Protein AF-0000000082643154 (afdb_homodimer)

InterPro domains:
  IPR011152 Phosphoesterase MJ0912 [PIRSF000883] (3-236)
  IPR024654 Calcineurin-like phosphoesterase domain, lpxH-type [PF12850] (3-192)
  IPR029052 Metallo-dependent phosphatase-like [G3DSA:3.60.21.10] (1-246)
  IPR029052 Metallo-dependent phosphatase-like [SSF56300] (1-232)
  IPR050126 Diadenosine polyphosphate hydrolase [PTHR42850] (3-199)

Sequence (492 aa):
MDKIAVISDIHGNIPALQSVLKDIRAREIHRIICLGDLVGKGPHSSIAVDMVNQYCETVIMGNWDDFITKPSESHTIKWHQDQLTYQQKNYLKLLPFSVEFIMSGRLIRLFHASPRSVYERIQPWDPIDRRLSLFENTINTQNIFGKREPDVICYGDIHNAYIQNFKGKTLCNVGSVGNPLEITQASYAILEGEYGLEETGSFSIQLIRVPYDIELAVKLAKESGMPDLEPYIQELTTARYRGIKEMDKIAVISDIHGNIPALQSVLKDIRAREIHRIICLGDLVGKGPHSSIAVDMVNQYCETVIMGNWDDFITKPSESHTIKWHQDQLTYQQKNYLKLLPFSVEFIMSGRLIRLFHASPRSVYERIQPWDPIDRRLSLFENTINTQNIFGKREPDVICYGDIHNAYIQNFKGKTLCNVGSVGNPLEITQASYAILEGEYGLEETGSFSIQLIRVPYDIELAVKLAKESGMPDLEPYIQELTTARYRGIKE

pLDDT: mean 97.34, std 5.66, range [40.66, 99.0]

Solvent-accessible surface area (backbone atoms only — not comparable to full-atom values): 24172 Å² total; per-residue (Å²): 121,44,57,34,37,38,39,20,33,31,20,11,29,56,48,32,47,52,40,47,52,51,51,40,49,75,68,69,47,76,45,26,37,34,28,18,18,38,33,42,85,36,65,36,27,43,58,34,47,54,50,45,64,70,59,32,79,42,60,27,30,13,43,48,33,54,57,55,67,44,94,68,88,46,67,60,58,44,55,53,38,70,54,43,51,72,68,54,43,52,51,42,70,65,38,42,58,44,52,72,53,40,35,16,40,33,37,36,37,37,29,11,37,37,40,86,33,50,78,46,82,74,58,95,82,49,59,66,69,65,57,56,52,53,42,49,83,42,94,62,38,78,50,90,63,58,86,59,58,46,37,30,41,41,30,26,80,72,18,50,40,33,36,43,50,51,89,60,30,36,46,32,28,34,9,5,25,36,50,16,42,26,42,64,36,20,22,26,26,34,42,36,19,39,73,71,32,70,57,79,40,50,34,31,47,28,46,37,36,32,61,51,55,59,67,57,45,48,50,51,34,63,72,63,67,48,64,68,51,67,50,43,47,43,17,49,76,64,6,42,57,67,82,61,72,130,120,44,57,36,37,36,38,19,33,31,19,11,30,57,48,30,46,51,40,49,52,51,51,40,50,74,68,69,46,75,46,26,36,33,27,18,19,38,32,42,85,36,66,36,27,44,60,34,48,54,51,46,65,70,60,32,80,41,59,27,31,13,45,47,33,53,56,54,66,45,94,69,89,45,67,61,58,43,56,54,39,70,56,43,52,73,66,55,41,53,53,42,68,65,37,42,58,44,53,71,53,41,35,17,41,33,38,35,36,38,30,12,37,37,40,86,33,50,76,45,82,75,55,94,84,49,58,66,67,64,56,56,52,52,41,47,83,44,94,62,37,77,48,91,63,58,85,59,57,46,37,32,40,40,30,27,80,73,17,49,42,32,36,42,52,49,90,60,29,39,46,32,29,35,9,5,25,36,51,17,42,25,40,64,34,21,23,26,25,34,42,35,18,38,72,71,32,70,58,79,41,50,34,33,45,28,46,36,37,32,62,51,56,57,68,57,46,49,50,51,35,62,73,63,68,48,66,67,50,65,49,43,47,44,18,48,75,63,6,40,58,67,83,62,71,132

Structure (mmCIF, N/CA/C/O backbone):
data_AF-0000000082643154-model_v1
#
loop_
_entity.id
_entity.type
_entity.pdbx_description
1 polymer 'Protein phosphatase'
#
loop_
_atom_site.group_PDB
_atom_site.id
_atom_site.type_symbol
_atom_site.label_atom_id
_atom_site.label_alt_id
_atom_site.label_comp_id
_atom_site.label_asym_id
_atom_site.label_entity_id
_atom_site.label_seq_id
_atom_site.pdbx_PDB_ins_code
_atom_site.Cartn_x
_atom_site.Cartn_y
_atom_site.Cartn_z
_atom_site.occupancy
_atom_site.B_iso_or_equiv
_atom_site.auth_seq_id
_atom_site.auth_comp_id
_atom_site.auth_asym_id
_atom_site.auth_atom_id
_atom_site.pdbx_PDB_model_num
ATOM 1 N N . MET A 1 1 ? 2.799 8.688 -16.891 1 90.88 1 MET A N 1
ATOM 2 C CA . MET A 1 1 ? 3.48 7.688 -16.062 1 90.88 1 MET A CA 1
ATOM 3 C C . MET A 1 1 ? 3.184 6.277 -16.562 1 90.88 1 MET A C 1
ATOM 5 O O . MET A 1 1 ? 2.07 5.992 -17.016 1 90.88 1 MET A O 1
ATOM 9 N N . ASP A 1 2 ? 4.238 5.406 -16.578 1 97.44 2 ASP A N 1
ATOM 10 C CA . ASP A 1 2 ? 4.094 3.998 -16.938 1 97.44 2 ASP A CA 1
ATOM 11 C C . ASP A 1 2 ? 3.461 3.201 -15.797 1 97.44 2 ASP A C 1
ATOM 13 O O . ASP A 1 2 ? 3.627 3.543 -14.625 1 97.44 2 ASP A O 1
ATOM 17 N N . LYS A 1 3 ? 2.717 2.23 -16.234 1 98.62 3 LYS A N 1
ATOM 18 C CA . LYS A 1 3 ? 2.109 1.325 -15.258 1 98.62 3 LYS A CA 1
ATOM 19 C C . LYS A 1 3 ? 2.455 -0.128 -15.57 1 98.62 3 LYS A C 1
ATOM 21 O O . LYS A 1 3 ? 2.441 -0.54 -16.734 1 98.62 3 LYS A O 1
ATOM 26 N N . ILE A 1 4 ? 2.799 -0.855 -14.516 1 98.94 4 ILE A N 1
ATOM 27 C CA . ILE A 1 4 ? 3.078 -2.283 -14.617 1 98.94 4 ILE A CA 1
ATOM 28 C C . ILE A 1 4 ? 2.246 -3.045 -13.586 1 98.94 4 ILE A C 1
ATOM 30 O O . ILE A 1 4 ? 2.328 -2.773 -12.391 1 98.94 4 ILE A O 1
ATOM 34 N N . ALA A 1 5 ? 1.403 -3.961 -14.086 1 98.94 5 ALA A N 1
ATOM 35 C CA . ALA A 1 5 ? 0.705 -4.859 -13.172 1 98.94 5 ALA A CA 1
ATOM 36 C C . ALA A 1 5 ? 1.605 -6.016 -12.742 1 98.94 5 ALA A C 1
ATOM 38 O O . ALA A 1 5 ? 2.318 -6.594 -13.57 1 98.94 5 ALA A O 1
ATOM 39 N N . VAL A 1 6 ? 1.651 -6.289 -11.477 1 99 6 VAL A N 1
ATOM 40 C CA . VAL A 1 6 ? 2.434 -7.391 -10.93 1 99 6 VAL A CA 1
ATOM 41 C C . VAL A 1 6 ? 1.506 -8.398 -10.258 1 99 6 VAL A C 1
ATOM 43 O O . VAL A 1 6 ? 0.83 -8.078 -9.273 1 99 6 VAL A O 1
ATOM 46 N N . ILE A 1 7 ? 1.437 -9.609 -10.781 1 98.94 7 ILE A N 1
ATOM 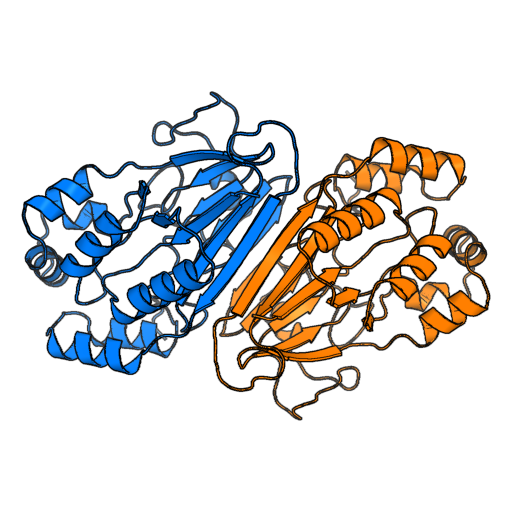47 C CA . ILE A 1 7 ? 0.584 -10.664 -10.242 1 98.94 7 ILE A CA 1
ATOM 48 C C . ILE A 1 7 ? 1.448 -11.805 -9.711 1 98.94 7 ILE A C 1
ATOM 50 O O . ILE A 1 7 ? 2.633 -11.898 -10.039 1 98.94 7 ILE A O 1
ATOM 54 N N . SER A 1 8 ? 0.915 -12.602 -8.844 1 98.94 8 SER A N 1
ATOM 55 C CA . SER A 1 8 ? 1.66 -13.719 -8.273 1 98.94 8 SER A CA 1
ATOM 56 C C . SER A 1 8 ? 0.72 -14.797 -7.738 1 98.94 8 SER A C 1
ATOM 58 O O . SER A 1 8 ? -0.472 -14.547 -7.547 1 98.94 8 SER A O 1
ATOM 60 N N . ASP A 1 9 ? 1.208 -15.992 -7.633 1 98.94 9 ASP A N 1
ATOM 61 C CA . ASP A 1 9 ? 0.569 -17.078 -6.895 1 98.94 9 ASP A CA 1
ATOM 62 C C . ASP A 1 9 ? -0.847 -17.328 -7.406 1 98.94 9 ASP A C 1
ATOM 64 O O . ASP A 1 9 ? -1.812 -17.266 -6.645 1 98.94 9 ASP A O 1
ATOM 68 N N . ILE A 1 10 ? -0.888 -17.672 -8.688 1 98.88 10 ILE A N 1
ATOM 69 C CA . ILE A 1 10 ? -2.146 -17.984 -9.359 1 98.88 10 ILE A CA 1
ATOM 70 C C . ILE A 1 10 ? -2.68 -19.328 -8.859 1 98.88 10 ILE A C 1
ATOM 72 O O . ILE A 1 10 ? -3.879 -19.469 -8.609 1 98.88 10 ILE A O 1
ATOM 76 N N . HIS A 1 11 ? -1.781 -20.359 -8.844 1 98.75 11 HIS A N 1
ATOM 77 C CA . HIS A 1 11 ? -2.072 -21.672 -8.297 1 98.75 11 HIS A CA 1
ATOM 78 C C . HIS A 1 11 ? -3.26 -22.312 -9.008 1 98.75 11 HIS A C 1
ATOM 80 O O . HIS A 1 11 ? -4.117 -22.922 -8.359 1 98.75 11 HIS A O 1
ATOM 86 N N . GLY A 1 12 ? -3.348 -22.094 -10.297 1 98.75 12 GLY A N 1
ATOM 87 C CA . GLY A 1 12 ? -4.324 -22.797 -11.109 1 98.75 12 GLY A CA 1
ATOM 88 C C . GLY A 1 12 ? -5.75 -22.328 -10.859 1 98.75 12 GLY A C 1
ATOM 89 O O . GLY A 1 12 ? -6.703 -23 -11.266 1 98.75 12 GLY A O 1
ATOM 90 N N . ASN A 1 13 ? -5.977 -21.281 -10.133 1 98.88 13 ASN A N 1
ATOM 91 C CA . ASN A 1 13 ? -7.301 -20.719 -9.906 1 98.88 13 ASN A CA 1
ATOM 92 C C . ASN A 1 13 ? -7.723 -19.812 -11.062 1 98.88 13 ASN A C 1
ATOM 94 O O . ASN A 1 13 ? -7.535 -18.594 -11 1 98.88 13 ASN A O 1
ATOM 98 N N . ILE A 1 14 ? -8.43 -20.328 -12.023 1 98.88 14 ILE A N 1
ATOM 99 C CA . ILE A 1 14 ? -8.688 -19.672 -13.297 1 98.88 14 ILE A CA 1
ATOM 100 C C . ILE A 1 14 ? -9.758 -18.594 -13.109 1 98.88 14 ILE A C 1
ATOM 102 O O . ILE A 1 14 ? -9.633 -17.484 -13.625 1 98.88 14 ILE A O 1
ATOM 106 N N . PRO A 1 15 ? -10.859 -18.875 -12.281 1 98.94 15 PRO A N 1
ATOM 107 C CA . PRO A 1 15 ? -11.812 -17.797 -12.039 1 98.94 15 PRO A CA 1
ATOM 108 C C . PRO A 1 15 ? -11.148 -16.547 -11.453 1 98.94 15 PRO A C 1
ATOM 110 O O . PRO A 1 15 ? -11.461 -15.422 -11.859 1 98.94 15 PRO A O 1
ATOM 113 N N . ALA A 1 16 ? -10.242 -16.703 -10.578 1 98.94 16 ALA A N 1
ATOM 114 C CA . ALA A 1 16 ? -9.539 -15.578 -9.984 1 98.94 16 ALA A CA 1
ATOM 115 C C . ALA A 1 16 ? -8.641 -14.883 -11.008 1 98.94 16 ALA A C 1
ATOM 117 O O . ALA A 1 16 ? -8.648 -13.656 -11.117 1 98.94 16 ALA A O 1
ATOM 118 N N . LEU A 1 17 ? -7.867 -15.68 -11.766 1 98.94 17 LEU A N 1
ATOM 119 C CA . LEU A 1 17 ? -6.957 -15.125 -12.766 1 98.94 17 LEU A CA 1
ATOM 120 C C . LEU A 1 17 ? -7.723 -14.328 -13.812 1 98.94 17 LEU A C 1
ATOM 122 O O . LEU A 1 17 ? -7.312 -13.219 -14.18 1 98.94 17 LEU A O 1
ATOM 126 N N . GLN A 1 18 ? -8.812 -14.852 -14.219 1 98.94 18 GLN A N 1
ATOM 127 C CA . GLN A 1 18 ? -9.617 -14.172 -15.227 1 98.94 18 GLN A CA 1
ATOM 128 C C . GLN A 1 18 ? -10.133 -12.836 -14.703 1 98.94 18 GLN A C 1
ATOM 130 O O . GLN A 1 18 ? -10.133 -11.844 -15.43 1 98.94 18 GLN A O 1
ATOM 135 N N . SER A 1 19 ? -10.594 -12.836 -13.477 1 98.94 19 SER A N 1
ATOM 136 C CA . SER A 1 19 ? -11.102 -11.609 -12.883 1 98.94 19 SER A CA 1
ATOM 137 C C . SER A 1 19 ? -10.008 -10.555 -12.766 1 98.94 19 SER A C 1
ATOM 139 O O . SER A 1 19 ? -10.234 -9.375 -13.031 1 98.94 19 SER A O 1
ATOM 141 N N . VAL A 1 20 ? -8.844 -10.984 -12.414 1 98.94 20 VAL A N 1
ATOM 142 C CA . VAL A 1 20 ? -7.715 -10.07 -12.258 1 98.94 20 VAL A CA 1
ATOM 143 C C . VAL A 1 20 ? -7.309 -9.516 -13.625 1 98.94 20 VAL A C 1
ATOM 145 O O . VAL A 1 20 ? -7.098 -8.312 -13.773 1 98.94 20 VAL A O 1
ATOM 148 N N . LEU A 1 21 ? -7.207 -10.383 -14.617 1 98.94 21 LEU A N 1
ATOM 149 C CA . LEU A 1 21 ? -6.84 -9.938 -15.953 1 98.94 21 LEU A CA 1
ATOM 150 C C . LEU A 1 21 ? -7.875 -8.969 -16.516 1 98.94 21 LEU A C 1
ATOM 152 O O . LEU A 1 21 ? -7.52 -7.988 -17.172 1 98.94 21 LEU A O 1
ATOM 156 N N . LYS A 1 22 ? -9.109 -9.266 -16.266 1 98.88 22 LYS A N 1
ATOM 157 C CA . LYS A 1 22 ? -10.172 -8.352 -16.672 1 98.88 22 LYS A CA 1
ATOM 158 C C . LYS A 1 22 ? -10.016 -6.988 -16.016 1 98.88 22 LYS A C 1
ATOM 160 O O . LYS A 1 22 ? -10.18 -5.953 -16.656 1 98.88 22 LYS A O 1
ATOM 165 N N . ASP A 1 23 ? -9.727 -6.977 -14.758 1 98.88 23 ASP A N 1
ATOM 166 C CA . ASP A 1 23 ? -9.539 -5.73 -14.023 1 98.88 23 ASP A CA 1
ATOM 167 C C . ASP A 1 23 ? -8.344 -4.945 -14.57 1 98.88 23 ASP A C 1
ATOM 169 O O . ASP A 1 23 ? -8.422 -3.729 -14.75 1 98.88 23 ASP A O 1
ATOM 173 N N . ILE A 1 24 ? -7.262 -5.637 -14.82 1 98.88 24 ILE A N 1
ATOM 174 C CA . ILE A 1 24 ? -6.062 -5.016 -15.375 1 98.88 24 ILE A CA 1
ATOM 175 C C . ILE A 1 24 ? -6.379 -4.383 -16.719 1 98.88 24 ILE A C 1
ATOM 177 O O . ILE A 1 24 ? -5.98 -3.248 -17 1 98.88 24 ILE A O 1
ATOM 181 N N . ARG A 1 25 ? -7.059 -5.113 -17.547 1 98.56 25 ARG A N 1
ATOM 182 C CA . ARG A 1 25 ? -7.441 -4.609 -18.859 1 98.56 25 ARG A CA 1
ATOM 183 C C . ARG A 1 25 ? -8.32 -3.369 -18.734 1 98.56 25 ARG A C 1
ATOM 185 O O . ARG A 1 25 ? -8.172 -2.416 -19.5 1 98.56 25 ARG A O 1
ATOM 192 N N . ALA A 1 26 ? -9.227 -3.381 -17.797 1 98.19 26 ALA A N 1
ATOM 193 C CA . ALA A 1 26 ? -10.117 -2.246 -17.578 1 98.19 26 ALA A CA 1
ATOM 194 C C . ALA A 1 26 ? -9.336 -0.999 -17.172 1 98.19 26 ALA A C 1
ATOM 196 O O . ALA A 1 26 ? -9.789 0.126 -17.406 1 98.19 26 ALA A O 1
ATOM 197 N N . ARG A 1 27 ? -8.164 -1.225 -16.609 1 97.75 27 ARG A N 1
ATOM 198 C CA . ARG A 1 27 ? -7.293 -0.124 -16.219 1 97.75 27 ARG A CA 1
ATOM 199 C C . ARG A 1 27 ? -6.352 0.262 -17.359 1 97.75 27 ARG A C 1
ATOM 201 O O . ARG A 1 27 ? -5.484 1.121 -17.188 1 97.75 27 ARG A O 1
ATOM 208 N N . GLU A 1 28 ? -6.48 -0.406 -18.453 1 97.69 28 GLU A N 1
ATOM 209 C CA . GLU A 1 28 ? -5.703 -0.156 -19.656 1 97.69 28 GLU A CA 1
ATOM 210 C C . GLU A 1 28 ? -4.211 -0.374 -19.422 1 97.69 28 GLU A C 1
ATOM 212 O O . GLU A 1 28 ? -3.379 0.389 -19.906 1 97.69 28 GLU A O 1
ATOM 217 N N . ILE A 1 29 ? -3.922 -1.318 -18.609 1 98.56 29 ILE A N 1
ATOM 218 C CA . ILE A 1 29 ? -2.533 -1.693 -18.375 1 98.56 29 ILE A CA 1
ATOM 219 C C . ILE A 1 29 ? -2.15 -2.867 -19.266 1 98.56 29 ILE A C 1
ATOM 221 O O . ILE A 1 29 ? -2.842 -3.887 -19.297 1 98.56 29 ILE A O 1
ATOM 225 N N . HIS A 1 30 ? -1.03 -2.719 -19.938 1 97.06 30 HIS A N 1
ATOM 226 C CA . HIS A 1 30 ? -0.642 -3.734 -20.922 1 97.06 30 HIS A CA 1
ATOM 227 C C . HIS A 1 30 ? 0.564 -4.531 -20.422 1 97.06 30 HIS A C 1
ATOM 229 O O . HIS A 1 30 ? 0.778 -5.664 -20.859 1 97.06 30 HIS A O 1
ATOM 235 N N . ARG A 1 31 ? 1.379 -3.924 -19.594 1 98.56 31 ARG A N 1
ATOM 236 C CA . ARG A 1 31 ? 2.553 -4.617 -19.078 1 98.56 31 ARG A CA 1
ATOM 237 C C . ARG A 1 31 ? 2.217 -5.383 -17.797 1 98.56 31 ARG A C 1
ATOM 239 O O . ARG A 1 31 ? 1.801 -4.789 -16.797 1 98.56 31 ARG A O 1
ATOM 246 N N . ILE A 1 32 ? 2.389 -6.691 -17.859 1 98.94 32 ILE A N 1
ATOM 247 C CA . ILE A 1 32 ? 2.105 -7.543 -16.703 1 98.94 32 ILE A CA 1
ATOM 248 C C . ILE A 1 32 ? 3.326 -8.406 -16.391 1 98.94 32 ILE A C 1
ATOM 250 O O . ILE A 1 32 ? 3.898 -9.039 -17.281 1 98.94 32 ILE A O 1
ATOM 254 N N . ILE A 1 33 ? 3.779 -8.398 -15.164 1 98.94 33 ILE A N 1
ATOM 255 C CA . ILE A 1 33 ? 4.828 -9.281 -14.664 1 98.94 33 ILE A CA 1
ATOM 256 C C . ILE A 1 33 ? 4.238 -10.266 -13.656 1 98.94 33 ILE A C 1
ATOM 258 O O . ILE A 1 33 ? 3.498 -9.875 -12.758 1 98.94 33 ILE A O 1
ATOM 262 N N . CYS A 1 34 ? 4.492 -11.531 -13.828 1 98.94 34 CYS A N 1
ATOM 263 C CA . CYS A 1 34 ? 4.039 -12.57 -12.906 1 98.94 34 CYS A CA 1
ATOM 264 C C . CYS A 1 34 ? 5.191 -13.07 -12.039 1 98.94 34 CYS A C 1
ATOM 266 O O . CYS A 1 34 ? 6.238 -13.461 -12.562 1 98.94 34 CYS A O 1
ATOM 268 N N . LEU A 1 35 ? 4.965 -13.148 -10.711 1 98.94 35 LEU A N 1
ATOM 269 C CA . LEU A 1 35 ? 6.055 -13.461 -9.789 1 98.94 35 LEU A CA 1
ATOM 270 C C . LEU A 1 35 ? 6.086 -14.945 -9.469 1 98.94 35 LEU A C 1
ATOM 272 O O . LEU A 1 35 ? 6.672 -15.359 -8.469 1 98.94 35 LEU A O 1
ATOM 276 N N . GLY A 1 36 ? 5.363 -15.727 -10.203 1 98.88 36 GLY A N 1
ATOM 277 C CA . GLY A 1 36 ? 5.531 -17.156 -10.07 1 98.88 36 GLY A CA 1
ATOM 278 C C . GLY A 1 36 ? 4.418 -17.828 -9.281 1 98.88 36 GLY A C 1
ATOM 279 O O . GLY A 1 36 ? 3.408 -17.188 -8.969 1 98.88 36 GLY A O 1
ATOM 280 N N . ASP A 1 37 ? 4.582 -19.172 -9.172 1 98.88 37 ASP A N 1
ATOM 281 C CA . ASP A 1 37 ? 3.58 -20.047 -8.578 1 98.88 37 ASP A CA 1
ATOM 282 C C . ASP A 1 37 ? 2.289 -20.047 -9.391 1 98.88 37 AS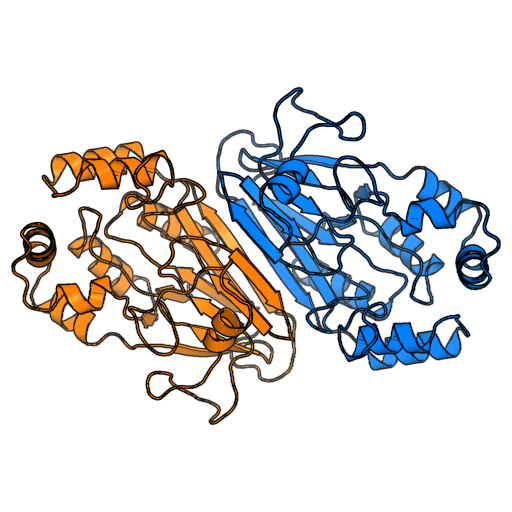P A C 1
ATOM 284 O O . ASP A 1 37 ? 1.212 -19.781 -8.852 1 98.88 37 ASP A O 1
ATOM 288 N N . LEU A 1 38 ? 2.484 -20.453 -10.609 1 98.88 38 LEU A N 1
ATOM 289 C CA . LEU A 1 38 ? 1.367 -20.562 -11.539 1 98.88 38 LEU A CA 1
ATOM 290 C C . LEU A 1 38 ? 0.557 -21.812 -11.273 1 98.88 38 LEU A C 1
ATOM 292 O O . LEU A 1 38 ? -0.66 -21.828 -11.469 1 98.88 38 LEU A O 1
ATOM 296 N N . VAL A 1 39 ? 1.268 -22.812 -10.773 1 98.69 39 VAL A N 1
ATOM 297 C CA . VAL A 1 39 ? 0.742 -24.172 -10.773 1 98.69 39 VAL A CA 1
ATOM 298 C C . VAL A 1 39 ? 0.601 -24.672 -9.336 1 98.69 39 VAL A C 1
ATOM 300 O O . VAL A 1 39 ? 1.177 -24.094 -8.406 1 98.69 39 VAL A O 1
ATOM 303 N N . GLY A 1 40 ? -0.196 -25.672 -9.242 1 97.25 40 GLY A N 1
ATOM 304 C CA . GLY A 1 40 ? -0.347 -26.344 -7.965 1 97.25 40 GLY A CA 1
ATOM 305 C C . GLY A 1 40 ? -1.422 -25.719 -7.09 1 97.25 40 GLY A C 1
ATOM 306 O O . GLY A 1 40 ? -1.953 -24.656 -7.406 1 97.25 40 GLY A O 1
ATOM 307 N N . LYS A 1 41 ? -1.844 -26.422 -6.016 1 96.56 41 LYS A N 1
ATOM 308 C CA . LYS A 1 41 ? -2.896 -26.094 -5.055 1 96.56 41 LYS A CA 1
ATOM 309 C C . LYS A 1 41 ? -4.273 -26.156 -5.711 1 96.56 41 LYS A C 1
ATOM 311 O O . LYS A 1 41 ? -5.18 -26.812 -5.207 1 96.56 41 LYS A O 1
ATOM 316 N N . GLY A 1 42 ? -4.422 -25.422 -6.793 1 97.75 42 GLY A N 1
ATOM 317 C CA . GLY A 1 42 ? -5.688 -25.391 -7.512 1 97.75 42 GLY A CA 1
ATOM 318 C C . GLY A 1 42 ? -5.707 -26.328 -8.711 1 97.75 42 GLY A C 1
ATOM 319 O O . GLY A 1 42 ? -4.688 -26.922 -9.055 1 97.75 42 GLY A O 1
ATOM 320 N N . PRO A 1 43 ? -6.836 -26.422 -9.391 1 98 43 PRO A N 1
ATOM 321 C CA . PRO A 1 43 ? -7.07 -27.562 -10.289 1 98 43 PRO A CA 1
ATOM 322 C C . PRO A 1 43 ? -6.52 -27.328 -11.695 1 98 43 PRO A C 1
ATOM 324 O O . PRO A 1 43 ? -6.281 -28.281 -12.438 1 98 43 PRO A O 1
ATOM 327 N N . HIS A 1 44 ? -6.285 -26.109 -12.148 1 98.25 44 HIS A N 1
ATOM 328 C CA . HIS A 1 44 ? -6.094 -25.906 -13.578 1 98.25 44 HIS A CA 1
ATOM 329 C C . HIS A 1 44 ? -4.73 -25.281 -13.867 1 98.25 44 HIS A C 1
ATOM 331 O O . HIS A 1 44 ? -4.645 -24.219 -14.484 1 98.25 44 HIS A O 1
ATOM 337 N N . SER A 1 45 ? -3.727 -26.047 -13.562 1 98.38 45 SER A N 1
ATOM 338 C CA . SER A 1 45 ? -2.342 -25.609 -13.734 1 98.38 45 SER A CA 1
ATOM 339 C C . SER A 1 45 ? -2.02 -25.359 -15.203 1 98.38 45 SER A C 1
ATOM 341 O O . SER A 1 45 ? -1.405 -24.359 -15.547 1 98.38 45 SER A O 1
ATOM 343 N N . SER A 1 46 ? -2.447 -26.281 -16.031 1 98.69 46 SER A N 1
ATOM 344 C CA . SER A 1 46 ? -2.146 -26.188 -17.453 1 98.69 46 SER A CA 1
ATOM 345 C C . SER A 1 46 ? -2.713 -24.906 -18.062 1 98.69 46 SER A C 1
ATOM 347 O O . SER A 1 46 ? -2.012 -24.172 -18.766 1 98.69 46 SER A O 1
ATOM 349 N N . ILE A 1 47 ? -3.955 -24.578 -17.75 1 98.75 47 ILE A N 1
ATOM 350 C CA . ILE A 1 47 ? -4.617 -23.391 -18.281 1 98.75 47 ILE A CA 1
ATOM 351 C C . ILE A 1 47 ? -3.922 -22.141 -17.734 1 98.75 47 ILE A C 1
ATOM 353 O O . ILE A 1 47 ? -3.717 -21.172 -18.469 1 98.75 47 ILE A O 1
ATOM 357 N N . ALA A 1 48 ? -3.541 -22.156 -16.484 1 98.88 48 ALA A N 1
ATOM 358 C CA . ALA A 1 48 ? -2.857 -21.031 -15.875 1 98.88 48 ALA A CA 1
ATOM 359 C C . ALA A 1 48 ? -1.545 -20.719 -16.594 1 98.88 48 ALA A C 1
ATOM 361 O O . ALA A 1 48 ? -1.246 -19.562 -16.891 1 98.88 48 ALA A O 1
ATOM 362 N N . VAL A 1 49 ? -0.789 -21.766 -16.859 1 98.88 49 VAL A N 1
ATOM 363 C CA . VAL A 1 49 ? 0.491 -21.594 -17.547 1 98.88 49 VAL A CA 1
ATOM 364 C C . VAL A 1 49 ? 0.272 -20.938 -18.906 1 98.88 49 VAL A C 1
ATOM 366 O O . VAL A 1 49 ? 0.964 -19.984 -19.266 1 98.88 49 VAL A O 1
ATOM 369 N N . ASP A 1 50 ? -0.684 -21.453 -19.609 1 98.88 50 ASP A N 1
ATOM 370 C CA . ASP A 1 50 ? -0.952 -20.922 -20.953 1 98.88 50 ASP A CA 1
ATOM 371 C C . ASP A 1 50 ? -1.397 -19.469 -20.891 1 98.88 50 ASP A C 1
ATOM 373 O O . ASP A 1 50 ? -0.948 -18.641 -21.688 1 98.88 50 ASP A O 1
ATOM 377 N N . MET A 1 51 ? -2.285 -19.141 -19.969 1 98.81 51 MET A N 1
ATOM 378 C CA . MET A 1 51 ? -2.795 -17.781 -19.844 1 98.81 51 MET A CA 1
ATOM 379 C C . MET A 1 51 ? -1.68 -16.812 -19.453 1 98.81 51 MET A C 1
ATOM 381 O O . MET A 1 51 ? -1.557 -15.742 -20.031 1 98.81 51 MET A O 1
ATOM 385 N N . VAL A 1 52 ? -0.9 -17.188 -18.5 1 98.81 52 VAL A N 1
ATOM 386 C CA . VAL A 1 52 ? 0.183 -16.312 -18.047 1 98.81 52 VAL A CA 1
ATOM 387 C C . VAL A 1 52 ? 1.191 -16.109 -19.172 1 98.81 52 VAL A C 1
ATOM 389 O O . VAL A 1 52 ? 1.676 -14.992 -19.375 1 98.81 52 VAL A O 1
ATOM 392 N N . ASN A 1 53 ? 1.539 -17.234 -19.828 1 98.31 53 ASN A N 1
ATOM 393 C CA . ASN A 1 53 ? 2.441 -17.125 -20.969 1 98.31 53 ASN A CA 1
ATOM 394 C C . ASN A 1 53 ? 1.897 -16.172 -22.031 1 98.31 53 ASN A C 1
ATOM 396 O O . ASN A 1 53 ? 2.662 -15.461 -22.688 1 98.31 53 ASN A O 1
ATOM 400 N N . GLN A 1 54 ? 0.659 -16.156 -22.203 1 98.25 54 GLN A N 1
ATOM 401 C CA . GLN A 1 54 ? 0.016 -15.336 -23.234 1 98.25 54 GLN A CA 1
ATOM 402 C C . GLN A 1 54 ? -0.023 -13.867 -22.812 1 98.25 54 GLN A C 1
ATOM 404 O O . GLN A 1 54 ? 0.223 -12.984 -23.641 1 98.25 54 GLN A O 1
ATOM 409 N N . TYR A 1 55 ? -0.292 -13.578 -21.562 1 98.5 55 TYR A N 1
ATOM 410 C CA . TYR A 1 55 ? -0.686 -12.219 -21.203 1 98.5 55 TYR A CA 1
ATOM 411 C C . TYR A 1 55 ? 0.443 -11.5 -20.469 1 98.5 55 TYR A C 1
ATOM 413 O O . TYR A 1 55 ? 0.456 -10.266 -20.391 1 98.5 55 TYR A O 1
ATOM 421 N N . CYS A 1 56 ? 1.375 -12.219 -19.891 1 98.75 56 CYS A N 1
ATOM 422 C CA . CYS A 1 56 ? 2.424 -11.578 -19.109 1 98.75 56 CYS A CA 1
ATOM 423 C C . CYS A 1 56 ? 3.686 -11.383 -19.938 1 98.75 56 CYS A C 1
ATOM 425 O O . CYS A 1 56 ? 4.098 -12.281 -20.672 1 98.75 56 CYS A O 1
ATOM 427 N N . GLU A 1 57 ? 4.289 -10.211 -19.797 1 98.25 57 GLU A N 1
ATOM 428 C CA . GLU A 1 57 ? 5.512 -9.922 -20.531 1 98.25 57 GLU A CA 1
ATOM 429 C C . GLU A 1 57 ? 6.727 -10.578 -19.891 1 98.25 57 GLU A C 1
ATOM 431 O O . GLU A 1 57 ? 7.711 -10.883 -20.562 1 98.25 57 GLU A O 1
ATOM 436 N N . THR A 1 58 ? 6.672 -10.734 -18.594 1 98.38 58 THR A N 1
ATOM 437 C CA . THR A 1 58 ? 7.727 -11.383 -17.828 1 98.38 58 THR A CA 1
ATOM 438 C C . THR A 1 58 ? 7.133 -12.297 -16.766 1 98.38 58 THR A C 1
ATOM 440 O O . THR A 1 58 ? 6.148 -11.945 -16.109 1 98.38 58 THR A O 1
ATOM 443 N N . VAL A 1 59 ? 7.68 -13.484 -16.641 1 98.81 59 VAL A N 1
ATOM 444 C CA . VAL A 1 59 ? 7.27 -14.453 -15.625 1 98.81 59 VAL A CA 1
ATOM 445 C C . VAL A 1 59 ? 8.5 -14.961 -14.875 1 98.81 59 VAL A C 1
ATOM 447 O O . VAL A 1 59 ? 9.484 -15.375 -15.484 1 98.81 59 VAL A O 1
ATOM 450 N N . ILE A 1 60 ? 8.438 -14.883 -13.547 1 98.5 60 ILE A N 1
ATOM 451 C CA . ILE A 1 60 ? 9.547 -15.383 -12.742 1 98.5 60 ILE A CA 1
ATOM 452 C C . ILE A 1 60 ? 9.148 -16.688 -12.062 1 98.5 60 ILE A C 1
ATOM 454 O O . ILE A 1 60 ? 7.961 -16.984 -11.93 1 98.5 60 ILE A O 1
ATOM 458 N N . MET A 1 61 ? 10.125 -17.484 -11.656 1 98.69 61 MET A N 1
ATOM 459 C CA . MET A 1 61 ? 9.914 -18.828 -11.125 1 98.69 61 MET A CA 1
ATOM 460 C C . MET A 1 61 ? 9.469 -18.766 -9.664 1 98.69 61 MET A C 1
ATOM 462 O O . MET A 1 61 ? 10.086 -18.078 -8.852 1 98.69 61 MET A O 1
ATOM 466 N N . GLY A 1 62 ? 8.391 -19.391 -9.344 1 98.75 62 GLY A N 1
ATOM 467 C CA . GLY A 1 62 ? 8.023 -19.641 -7.961 1 98.75 62 GLY A CA 1
ATOM 468 C C . GLY A 1 62 ? 8.43 -21.031 -7.48 1 98.75 62 GLY A C 1
ATOM 469 O O . GLY A 1 62 ? 8.922 -21.844 -8.266 1 98.75 62 GLY A O 1
ATOM 470 N N . ASN A 1 63 ? 8.312 -21.297 -6.18 1 98.75 63 ASN A N 1
ATOM 471 C CA . ASN A 1 63 ? 8.75 -22.594 -5.656 1 98.75 63 ASN A CA 1
ATOM 472 C C . ASN A 1 63 ? 7.91 -23.734 -6.215 1 98.75 63 ASN A C 1
ATOM 474 O O . ASN A 1 63 ? 8.438 -24.812 -6.504 1 98.75 63 ASN A O 1
ATOM 478 N N . TRP A 1 64 ? 6.613 -23.578 -6.434 1 98.44 64 TRP A N 1
ATOM 479 C CA . TRP A 1 64 ? 5.781 -24.625 -7.027 1 98.44 64 TRP A CA 1
ATOM 480 C C . TRP A 1 64 ? 6.168 -24.859 -8.484 1 98.44 64 TRP A C 1
ATOM 482 O O . TRP A 1 64 ? 6.098 -25.984 -8.977 1 98.44 64 TRP A O 1
ATOM 492 N N . ASP A 1 65 ? 6.531 -23.797 -9.141 1 98.69 65 ASP A N 1
ATOM 493 C CA . ASP A 1 65 ? 6.961 -23.922 -10.531 1 98.69 65 ASP A CA 1
ATOM 494 C C . ASP A 1 65 ? 8.258 -24.703 -10.648 1 98.69 65 ASP A C 1
ATOM 496 O O . ASP A 1 65 ? 8.484 -25.406 -11.641 1 98.69 65 ASP A O 1
ATOM 500 N N . ASP A 1 66 ? 9.062 -24.562 -9.633 1 98.12 66 ASP A N 1
ATOM 501 C CA . ASP A 1 66 ? 10.344 -25.25 -9.594 1 98.12 66 ASP A CA 1
ATOM 502 C C . ASP A 1 66 ? 10.172 -26.734 -9.273 1 98.12 66 ASP A C 1
ATOM 504 O O . ASP A 1 66 ? 10.539 -27.594 -10.07 1 98.12 66 ASP A O 1
ATOM 508 N N . PHE A 1 67 ? 9.516 -27.047 -8.156 1 95.94 67 PHE A N 1
ATOM 509 C CA . PHE A 1 67 ? 9.547 -28.438 -7.695 1 95.94 67 PHE A CA 1
ATOM 510 C C . PHE A 1 67 ? 8.57 -29.297 -8.484 1 95.94 67 PHE A C 1
ATOM 512 O O . PHE A 1 67 ? 8.695 -30.516 -8.523 1 95.94 67 PHE A O 1
ATOM 519 N N . ILE A 1 68 ? 7.609 -28.703 -9.156 1 97.5 68 ILE A N 1
ATOM 520 C CA . ILE A 1 68 ? 6.613 -29.469 -9.898 1 97.5 68 ILE A CA 1
ATOM 521 C C . ILE A 1 68 ? 7.277 -30.172 -11.078 1 97.5 68 ILE A C 1
ATOM 523 O O . ILE A 1 68 ? 6.711 -31.109 -11.648 1 97.5 68 ILE A O 1
ATOM 527 N N . THR A 1 69 ? 8.383 -29.656 -11.539 1 96.81 69 THR A N 1
ATOM 528 C CA . THR A 1 69 ? 9.07 -30.234 -12.688 1 96.81 69 THR A CA 1
ATOM 529 C C . THR A 1 69 ? 10.062 -31.297 -12.234 1 96.81 69 THR A C 1
ATOM 531 O O . THR A 1 69 ? 10.711 -31.938 -13.07 1 96.81 69 THR A O 1
ATOM 534 N N . LYS A 1 70 ? 10.172 -31.531 -11 1 97.12 70 LYS A N 1
ATOM 535 C CA . LYS A 1 70 ? 11.117 -32.5 -10.43 1 97.12 70 LYS A CA 1
ATOM 536 C C . LYS A 1 70 ? 10.414 -33.781 -10.039 1 97.12 70 LYS A C 1
ATOM 538 O O . LYS A 1 70 ? 9.203 -33.781 -9.781 1 97.12 70 LYS A O 1
ATOM 543 N N . PRO A 1 71 ? 11.172 -34.906 -10.047 1 95.94 71 PRO A N 1
ATOM 544 C CA . PRO A 1 71 ? 10.539 -36.156 -9.633 1 95.94 71 PRO A CA 1
ATOM 545 C C . PRO A 1 71 ? 10.008 -36.094 -8.203 1 95.94 71 PRO A C 1
ATOM 547 O O . PRO A 1 71 ? 10.625 -35.5 -7.328 1 95.94 71 PRO A O 1
ATOM 550 N N . SER A 1 72 ? 8.82 -36.719 -8.109 1 95.75 72 SER A N 1
ATOM 551 C CA . SER A 1 72 ? 8.219 -36.781 -6.781 1 95.75 72 SER A CA 1
ATOM 552 C C . SER A 1 72 ? 7.449 -38.094 -6.59 1 95.75 72 SER A C 1
ATOM 554 O O . SER A 1 72 ? 6.883 -38.625 -7.543 1 95.75 72 SER A O 1
ATOM 556 N N . GLU A 1 73 ? 7.457 -38.5 -5.277 1 94.81 73 GLU A N 1
ATOM 557 C CA . GLU A 1 73 ? 6.676 -39.688 -4.93 1 94.81 73 GLU A CA 1
ATOM 558 C C . GLU A 1 73 ? 5.328 -39.312 -4.324 1 94.81 73 GLU A C 1
ATOM 560 O O . GLU A 1 73 ? 4.48 -40.156 -4.098 1 94.81 73 GLU A O 1
ATOM 565 N N . SER A 1 74 ? 5.152 -38.094 -4.141 1 94.94 74 SER A N 1
ATOM 566 C CA . SER A 1 74 ? 3.896 -37.594 -3.578 1 94.94 74 SER A CA 1
ATOM 567 C C . SER A 1 74 ? 2.754 -37.719 -4.578 1 94.94 74 SER A C 1
ATOM 569 O O . SER A 1 74 ? 2.846 -37.219 -5.703 1 94.94 74 SER A O 1
ATOM 571 N N . HIS A 1 75 ? 1.679 -38.344 -4.086 1 95.44 75 HIS A N 1
ATOM 572 C CA . HIS A 1 75 ? 0.501 -38.5 -4.934 1 95.44 75 HIS A CA 1
ATOM 573 C C . HIS A 1 75 ? -0.059 -37.125 -5.355 1 95.44 75 HIS A C 1
ATOM 575 O O . HIS A 1 75 ? -0.473 -36.969 -6.504 1 95.44 75 HIS A O 1
ATOM 581 N N . THR A 1 76 ? -0.061 -36.25 -4.445 1 95.31 76 THR A N 1
ATOM 582 C CA . THR A 1 76 ? -0.565 -34.906 -4.715 1 95.31 76 THR A CA 1
ATOM 583 C C . THR A 1 76 ? 0.264 -34.219 -5.797 1 95.31 76 THR A C 1
ATOM 585 O O . THR A 1 76 ? -0.286 -33.688 -6.754 1 95.31 76 THR A O 1
ATOM 588 N N . ILE A 1 77 ? 1.543 -34.25 -5.672 1 96.12 77 ILE A N 1
ATOM 589 C CA . ILE A 1 77 ? 2.432 -33.594 -6.621 1 96.12 77 ILE A CA 1
ATOM 590 C C . ILE A 1 77 ? 2.324 -34.281 -7.984 1 96.12 77 ILE A C 1
ATOM 592 O O . ILE A 1 77 ? 2.309 -33.594 -9.016 1 96.12 77 ILE A O 1
ATOM 596 N N . LYS A 1 78 ? 2.217 -35.594 -7.977 1 97.06 78 LYS A N 1
ATOM 597 C CA . LYS A 1 78 ? 2.098 -36.312 -9.227 1 97.06 78 LYS A CA 1
ATOM 598 C C . LYS A 1 78 ? 0.823 -35.938 -9.977 1 97.06 78 LYS A C 1
ATOM 600 O O . LYS A 1 78 ? 0.828 -35.844 -11.203 1 97.06 78 LYS A O 1
ATOM 605 N N . TRP A 1 79 ? -0.232 -35.844 -9.227 1 97.81 79 TRP A N 1
ATOM 606 C CA . TRP A 1 79 ? -1.482 -35.406 -9.852 1 97.81 79 TRP A CA 1
ATOM 607 C C . TRP A 1 79 ? -1.311 -34.094 -10.578 1 97.81 79 TRP A C 1
ATOM 609 O O . TRP A 1 79 ? -1.743 -33.938 -11.727 1 97.81 79 TRP A O 1
ATOM 619 N N . HIS A 1 80 ? -0.679 -33.094 -9.922 1 97.12 80 HIS A N 1
ATOM 620 C CA . HIS A 1 80 ? -0.45 -31.781 -10.508 1 97.12 80 HIS A CA 1
ATOM 621 C C . HIS A 1 80 ? 0.512 -31.875 -11.688 1 97.12 80 HIS A C 1
ATOM 623 O O . HIS A 1 80 ? 0.333 -31.172 -12.695 1 97.12 80 HIS A O 1
ATOM 629 N N . GLN A 1 81 ? 1.521 -32.75 -11.602 1 97.69 81 GLN A N 1
ATOM 630 C CA . GLN A 1 81 ? 2.467 -32.938 -12.688 1 97.69 81 GLN A CA 1
ATOM 631 C C . GLN A 1 81 ? 1.76 -33.469 -13.938 1 97.69 81 GLN A C 1
ATOM 633 O O . GLN A 1 81 ? 2.082 -33.062 -15.055 1 97.69 81 GLN A O 1
ATOM 638 N N . ASP A 1 82 ? 0.851 -34.281 -13.68 1 97.19 82 ASP A N 1
ATOM 639 C CA . ASP A 1 82 ? 0.16 -34.969 -14.781 1 97.19 82 ASP A CA 1
ATOM 640 C C . ASP A 1 82 ? -0.752 -34 -15.531 1 97.19 82 ASP A C 1
ATOM 642 O O . ASP A 1 82 ? -1.202 -34.281 -16.641 1 97.19 82 ASP A O 1
ATOM 646 N N . GLN A 1 83 ? -0.994 -32.844 -14.93 1 97.06 83 GLN A N 1
ATOM 647 C CA . GLN A 1 83 ? -1.822 -31.844 -15.594 1 97.06 83 GLN A CA 1
ATOM 648 C C . GLN A 1 83 ? -1.024 -31.078 -16.656 1 97.06 83 GLN A C 1
ATOM 650 O O . GLN A 1 83 ? -1.603 -30.406 -17.516 1 97.06 83 GLN A O 1
ATOM 655 N N . LEU A 1 84 ? 0.271 -31.172 -16.609 1 98.44 84 LEU A N 1
ATOM 656 C CA . LEU A 1 84 ? 1.13 -30.328 -17.422 1 98.44 84 LEU A CA 1
ATOM 657 C C . LEU A 1 84 ? 1.71 -31.109 -18.609 1 98.44 84 LEU A C 1
ATOM 659 O O . LEU A 1 84 ? 2.082 -32.281 -18.453 1 98.44 84 LEU A O 1
ATOM 663 N N . THR A 1 85 ? 1.775 -30.469 -19.734 1 98.25 85 THR A N 1
ATOM 664 C CA . THR A 1 85 ? 2.461 -31.047 -20.875 1 98.25 85 THR A CA 1
ATOM 665 C C . THR A 1 85 ? 3.975 -30.938 -20.719 1 98.25 85 THR A C 1
ATOM 667 O O . THR A 1 85 ? 4.461 -30.219 -19.859 1 98.25 85 THR A O 1
ATOM 670 N N . TYR A 1 86 ? 4.617 -31.672 -21.562 1 97.75 86 TYR A N 1
ATOM 671 C CA . TYR A 1 86 ? 6.074 -31.594 -21.578 1 97.75 86 TYR A CA 1
ATOM 672 C C . TYR A 1 86 ? 6.543 -30.188 -21.891 1 97.75 86 TYR A C 1
ATOM 674 O O . TYR A 1 86 ? 7.484 -29.688 -21.266 1 97.75 86 TYR A O 1
ATOM 682 N N . GLN A 1 87 ? 5.914 -29.531 -22.797 1 98.19 87 GLN A N 1
ATOM 683 C CA . GLN A 1 87 ? 6.262 -28.156 -23.188 1 98.19 87 GLN A CA 1
ATOM 684 C C . GLN A 1 87 ? 6.07 -27.188 -22.031 1 98.19 87 GLN A C 1
ATOM 686 O O . GLN A 1 87 ? 6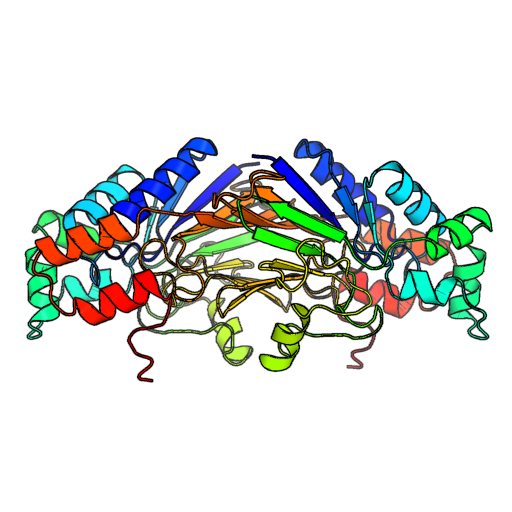.891 -26.297 -21.828 1 98.19 87 GLN A O 1
ATOM 691 N N . GLN A 1 88 ? 5.02 -27.375 -21.297 1 98.62 88 GLN A N 1
ATOM 692 C CA . GLN A 1 88 ? 4.734 -26.5 -20.156 1 98.62 88 GLN A CA 1
ATOM 693 C C . GLN A 1 88 ? 5.75 -26.703 -19.031 1 98.62 88 GLN A C 1
ATOM 695 O O . GLN A 1 88 ? 6.184 -25.75 -18.406 1 98.62 88 GLN A O 1
ATOM 700 N N . LYS A 1 89 ? 6.105 -27.953 -18.797 1 98.31 89 LYS A N 1
ATOM 701 C CA . LYS A 1 89 ? 7.137 -28.25 -17.797 1 98.31 89 LYS A CA 1
ATOM 702 C C . LYS A 1 89 ? 8.469 -27.594 -18.188 1 98.31 89 LYS A C 1
ATOM 704 O O . LYS A 1 89 ? 9.148 -27.016 -17.344 1 98.31 89 LYS A O 1
ATOM 709 N N . ASN A 1 90 ? 8.836 -27.734 -19.453 1 98.06 90 ASN A N 1
ATOM 710 C CA . ASN A 1 90 ? 10.07 -27.109 -19.938 1 98.06 90 ASN A CA 1
ATOM 711 C C . ASN A 1 90 ? 10.016 -25.594 -19.812 1 98.06 90 ASN A C 1
ATOM 713 O O . ASN A 1 90 ? 11.016 -24.969 -19.453 1 98.06 90 ASN A O 1
ATOM 717 N N . TYR A 1 91 ? 8.891 -25.016 -20.156 1 98.56 91 TYR A N 1
ATOM 718 C CA . TYR A 1 91 ? 8.68 -23.578 -19.984 1 98.56 91 TYR A CA 1
ATOM 719 C C . TYR A 1 91 ? 8.945 -23.172 -18.547 1 98.56 91 TYR A C 1
ATOM 721 O O . TYR A 1 91 ? 9.672 -22.203 -18.281 1 98.56 91 TYR A O 1
ATOM 729 N N . LEU A 1 92 ? 8.367 -23.844 -17.578 1 98.62 92 LEU A N 1
ATOM 730 C CA . LEU A 1 92 ? 8.516 -23.531 -16.172 1 98.62 92 LEU A CA 1
ATOM 731 C C . LEU A 1 92 ? 9.977 -23.625 -15.742 1 98.62 92 LEU A C 1
ATOM 733 O O . LEU A 1 92 ? 10.453 -22.797 -14.969 1 98.62 92 LEU A O 1
ATOM 737 N N . LYS A 1 93 ? 10.711 -24.594 -16.25 1 97.69 93 LYS A N 1
ATOM 738 C CA . LYS A 1 93 ? 12.102 -24.828 -15.891 1 97.69 93 LYS A CA 1
ATOM 739 C C . LYS A 1 93 ? 12.992 -23.672 -16.328 1 97.69 93 LYS A C 1
ATOM 741 O O . LYS A 1 93 ? 14.062 -23.453 -15.75 1 97.69 93 LYS A O 1
ATOM 746 N N . LEU A 1 94 ? 12.578 -22.953 -17.297 1 97.62 94 LEU A N 1
ATOM 747 C CA . LEU A 1 94 ? 13.43 -21.938 -17.906 1 97.62 94 LEU A CA 1
ATOM 748 C C . LEU A 1 94 ? 13.094 -20.547 -17.375 1 97.62 94 LEU A C 1
ATOM 750 O O . LEU A 1 94 ? 13.711 -19.562 -17.766 1 97.62 94 LEU A O 1
ATOM 754 N N . LEU A 1 95 ? 12.141 -20.453 -16.516 1 98.56 95 LEU A N 1
ATOM 755 C CA . LEU A 1 95 ? 11.75 -19.156 -15.969 1 98.56 95 LEU A CA 1
ATOM 756 C C . LEU A 1 95 ? 12.906 -18.531 -15.195 1 98.56 95 LEU A C 1
ATOM 758 O O . LEU A 1 95 ? 13.633 -19.219 -14.477 1 98.56 95 LEU A O 1
ATOM 762 N N . PRO A 1 96 ? 13.102 -17.203 -15.375 1 98.62 96 PRO A N 1
ATOM 763 C CA . PRO A 1 96 ? 14.156 -16.516 -14.617 1 98.62 96 PRO A CA 1
ATOM 764 C C . PRO A 1 96 ? 13.844 -16.422 -13.125 1 98.62 96 PRO A C 1
ATOM 766 O O . PRO A 1 96 ? 12.68 -16.547 -12.727 1 98.62 96 PRO A O 1
ATOM 769 N N . PHE A 1 97 ? 14.891 -16.266 -12.305 1 98.69 97 PHE A N 1
ATOM 770 C CA . PHE A 1 97 ? 14.773 -16.172 -10.852 1 98.69 97 PHE A CA 1
ATOM 771 C C . PHE A 1 97 ? 14.25 -14.812 -10.422 1 98.69 97 PHE A C 1
ATOM 773 O O . PHE A 1 97 ? 13.484 -14.711 -9.461 1 98.69 97 PHE A O 1
ATOM 780 N N . SER A 1 98 ? 14.68 -13.758 -11.102 1 98.62 98 SER A N 1
ATOM 781 C CA . SER A 1 98 ? 14.32 -12.391 -10.734 1 98.62 98 SER A CA 1
ATOM 782 C C . SER A 1 98 ? 14.352 -11.469 -11.945 1 98.62 98 SER A C 1
ATOM 784 O O . SER A 1 98 ? 14.859 -11.844 -13.008 1 98.62 98 SER A O 1
ATOM 786 N N . VAL A 1 99 ? 13.75 -10.312 -11.789 1 98.62 99 VAL A N 1
ATOM 787 C CA . VAL A 1 99 ? 13.844 -9.242 -12.781 1 98.62 99 VAL A CA 1
ATOM 788 C C . VAL A 1 99 ? 14.086 -7.906 -12.078 1 98.62 99 VAL A C 1
ATOM 790 O O . VAL A 1 99 ? 13.672 -7.711 -10.938 1 98.62 99 VAL A O 1
ATOM 793 N N . GLU A 1 100 ? 14.828 -7.055 -12.719 1 98.75 100 GLU A N 1
ATOM 794 C CA . GLU A 1 100 ? 15.164 -5.734 -12.188 1 98.75 100 GLU A CA 1
ATOM 795 C C . GLU A 1 100 ? 15 -4.656 -13.258 1 98.75 100 GLU A C 1
ATOM 797 O O . GLU A 1 100 ? 15.242 -4.91 -14.438 1 98.75 100 GLU A O 1
ATOM 802 N N . PHE A 1 101 ? 14.578 -3.482 -12.852 1 98.69 101 PHE A N 1
ATOM 803 C CA . PHE A 1 101 ? 14.523 -2.322 -13.727 1 98.69 101 PHE A CA 1
ATOM 804 C C . PHE A 1 101 ? 14.492 -1.029 -12.922 1 98.69 101 PHE A C 1
ATOM 806 O O . PHE A 1 101 ? 14.273 -1.056 -11.711 1 98.69 101 PHE A O 1
ATOM 813 N N . ILE A 1 102 ? 14.75 0.07 -13.57 1 98.56 102 ILE A N 1
ATOM 814 C CA . ILE A 1 102 ? 14.719 1.387 -12.945 1 98.56 102 ILE A CA 1
ATOM 815 C C . ILE A 1 102 ? 13.406 2.088 -13.266 1 98.56 102 ILE A C 1
ATOM 817 O O . ILE A 1 102 ? 12.93 2.029 -14.406 1 98.56 102 ILE A O 1
ATOM 821 N N . MET A 1 103 ? 12.797 2.676 -12.289 1 98.56 103 MET A N 1
ATOM 822 C CA . MET A 1 103 ? 11.578 3.455 -12.453 1 98.56 103 MET A CA 1
ATOM 823 C C . MET A 1 103 ? 11.586 4.68 -11.547 1 98.56 103 MET A C 1
ATOM 825 O O . MET A 1 103 ? 11.625 4.551 -10.32 1 98.56 103 MET A O 1
ATOM 829 N N . SER A 1 104 ? 11.562 5.906 -12.125 1 98.56 104 SER A N 1
ATOM 830 C CA . SER A 1 104 ? 11.531 7.156 -11.375 1 98.56 104 SER A CA 1
ATOM 831 C C . SER A 1 104 ? 12.641 7.203 -10.328 1 98.56 104 SER A C 1
ATOM 833 O O . SER A 1 104 ? 12.391 7.523 -9.164 1 98.56 104 SER A O 1
ATOM 835 N N . GLY A 1 105 ? 13.789 6.73 -10.734 1 98.06 105 GLY A N 1
ATOM 836 C CA . GLY A 1 105 ? 14.977 6.852 -9.906 1 98.06 105 GLY A CA 1
ATOM 837 C C . GLY A 1 105 ? 15.141 5.711 -8.922 1 98.06 105 GLY A C 1
ATOM 838 O O . GLY A 1 105 ? 16.125 5.66 -8.18 1 98.06 105 GLY A O 1
ATOM 839 N N . ARG A 1 106 ? 14.203 4.738 -8.883 1 98.44 106 ARG A N 1
ATOM 840 C CA . ARG A 1 106 ? 14.258 3.613 -7.953 1 98.44 106 ARG A CA 1
ATOM 841 C C . ARG A 1 106 ? 14.664 2.33 -8.672 1 98.44 106 ARG A C 1
ATOM 843 O O . ARG A 1 106 ? 14.156 2.031 -9.758 1 98.44 106 ARG A O 1
ATOM 850 N N . LEU A 1 107 ? 15.641 1.698 -8.094 1 98.81 107 LEU A N 1
ATOM 851 C CA . LEU A 1 107 ? 15.922 0.337 -8.531 1 98.81 107 LEU A CA 1
ATOM 852 C C . LEU A 1 107 ? 14.93 -0.65 -7.93 1 98.81 107 LEU A C 1
ATOM 854 O O . LEU A 1 107 ? 14.891 -0.824 -6.707 1 98.81 107 LEU A O 1
ATOM 858 N N . ILE A 1 108 ? 14.164 -1.273 -8.828 1 98.88 108 ILE A N 1
ATOM 859 C CA . ILE A 1 108 ? 13.125 -2.209 -8.414 1 98.88 108 ILE A CA 1
ATOM 860 C C . ILE A 1 108 ? 13.562 -3.637 -8.734 1 98.88 108 ILE A C 1
ATOM 862 O O . ILE A 1 108 ? 14.047 -3.916 -9.828 1 98.88 108 ILE A O 1
ATOM 866 N N . ARG A 1 109 ? 13.438 -4.484 -7.746 1 98.94 109 ARG A N 1
ATOM 867 C CA . ARG A 1 109 ? 13.688 -5.906 -7.953 1 98.94 109 ARG A CA 1
ATOM 868 C C . ARG A 1 109 ? 12.453 -6.734 -7.605 1 98.94 109 ARG A C 1
ATOM 870 O O . ARG A 1 109 ? 11.805 -6.488 -6.586 1 98.94 109 ARG A O 1
ATOM 877 N N . LEU A 1 110 ? 12.133 -7.645 -8.453 1 98.94 110 LEU A N 1
ATOM 878 C CA . LEU A 1 110 ? 11.031 -8.578 -8.258 1 98.94 110 LEU A CA 1
ATOM 879 C C . LEU A 1 110 ? 11.547 -10.016 -8.219 1 98.94 110 LEU A C 1
ATOM 881 O O . LEU A 1 110 ? 12.383 -10.406 -9.031 1 98.94 110 LEU A O 1
ATOM 885 N N . PHE A 1 111 ? 11.172 -10.766 -7.328 1 98.94 111 PHE A N 1
ATOM 886 C CA . PHE A 1 111 ? 11.367 -12.211 -7.234 1 98.94 111 PHE A CA 1
ATOM 887 C C . PHE A 1 111 ? 10.195 -12.867 -6.512 1 98.94 111 PHE A C 1
ATOM 889 O O . PHE A 1 111 ? 9.25 -12.188 -6.102 1 98.94 111 PHE A O 1
ATOM 896 N N . HIS A 1 112 ? 10.25 -14.141 -6.398 1 98.94 112 HIS A N 1
ATOM 897 C CA . HIS A 1 112 ? 9.094 -14.836 -5.852 1 98.94 112 HIS A CA 1
ATOM 898 C C . HIS A 1 112 ? 9.102 -14.805 -4.328 1 98.94 112 HIS A C 1
ATOM 900 O O . HIS A 1 112 ? 8.141 -14.352 -3.701 1 98.94 112 HIS A O 1
ATOM 906 N N . ALA A 1 113 ? 10.25 -15.227 -3.727 1 98.81 113 ALA A N 1
ATOM 907 C CA . ALA A 1 113 ? 10.234 -15.453 -2.283 1 98.81 113 ALA A CA 1
ATOM 908 C C . ALA A 1 113 ? 11.328 -14.641 -1.589 1 98.81 113 ALA A C 1
ATOM 910 O O . ALA A 1 113 ? 11.039 -13.883 -0.657 1 98.81 113 ALA A O 1
ATOM 911 N N . SER A 1 114 ? 12.578 -14.852 -1.923 1 98.81 114 SER A N 1
ATOM 912 C CA . SER A 1 114 ? 13.734 -14.133 -1.389 1 98.81 114 SER A CA 1
ATOM 913 C C . SER A 1 114 ? 14.844 -14.023 -2.426 1 98.81 114 SER A C 1
ATOM 915 O O . SER A 1 114 ? 14.789 -14.664 -3.477 1 98.81 114 SER A O 1
ATOM 917 N N . PRO A 1 115 ? 15.828 -13.172 -2.17 1 98.75 115 PRO A N 1
ATOM 918 C CA . PRO A 1 115 ? 16.906 -13.07 -3.15 1 98.75 115 PRO A CA 1
ATOM 919 C C . PRO A 1 115 ? 17.812 -14.305 -3.18 1 98.75 115 PRO A C 1
ATOM 921 O O . PRO A 1 115 ? 18.656 -14.438 -4.066 1 98.75 115 PRO A O 1
ATOM 924 N N . ARG A 1 116 ? 17.594 -15.227 -2.262 1 98.62 116 ARG A N 1
ATOM 925 C CA . ARG A 1 116 ? 18.484 -16.375 -2.129 1 98.62 116 ARG A CA 1
ATOM 926 C C . ARG A 1 116 ? 17.859 -17.625 -2.707 1 98.62 116 ARG A C 1
ATOM 928 O O . ARG A 1 116 ? 18.562 -18.531 -3.172 1 98.62 116 ARG A O 1
ATOM 935 N N . SER A 1 117 ? 16.531 -17.672 -2.578 1 98.5 117 SER A N 1
ATOM 936 C CA . SER A 1 117 ? 15.859 -18.938 -2.902 1 98.5 117 SER A CA 1
ATOM 937 C C . SER A 1 117 ? 14.367 -18.734 -3.127 1 98.5 117 SER A C 1
ATOM 939 O O . SER A 1 117 ? 13.75 -17.891 -2.477 1 98.5 117 SER A O 1
ATOM 941 N N . VAL A 1 118 ? 13.812 -19.531 -4.035 1 98.56 118 VAL A N 1
ATOM 942 C CA . VAL A 1 118 ? 12.367 -19.516 -4.234 1 98.56 118 VAL A CA 1
ATOM 943 C C . VAL A 1 118 ? 11.672 -20.219 -3.07 1 98.56 118 VAL A C 1
ATOM 945 O O . VAL A 1 118 ? 10.445 -20.203 -2.975 1 98.56 118 VAL A O 1
ATOM 948 N N . TYR A 1 119 ? 12.453 -20.734 -2.09 1 98.38 119 TYR A N 1
ATOM 949 C CA . TYR A 1 119 ? 11.898 -21.547 -1.02 1 98.38 119 TYR A CA 1
ATOM 950 C C . TYR A 1 119 ? 11.977 -20.828 0.319 1 98.38 119 TYR A C 1
ATOM 952 O O . TYR A 1 119 ? 11.383 -21.266 1.306 1 98.38 119 TYR A O 1
ATOM 960 N N . GLU A 1 120 ? 12.742 -19.797 0.396 1 98.44 120 GLU A N 1
ATOM 961 C CA . GLU A 1 120 ? 12.891 -19.062 1.656 1 98.44 120 GLU A CA 1
ATOM 962 C C . GLU A 1 120 ? 11.75 -18.078 1.869 1 98.44 120 GLU A C 1
ATOM 964 O O . GLU A 1 120 ? 11.586 -17.141 1.1 1 98.44 120 GLU A O 1
ATOM 969 N N . ARG A 1 121 ? 11.047 -18.297 2.928 1 97.62 121 ARG A N 1
ATOM 970 C CA . ARG A 1 121 ? 9.883 -17.469 3.234 1 97.62 121 ARG A CA 1
ATOM 971 C C . ARG A 1 121 ? 10.234 -16.391 4.246 1 97.62 121 ARG A C 1
ATOM 973 O O . ARG A 1 121 ? 10.812 -16.672 5.297 1 97.62 121 ARG A O 1
ATOM 980 N N . ILE A 1 122 ? 9.93 -15.211 3.92 1 97.44 122 ILE A N 1
ATOM 981 C CA . ILE A 1 122 ? 10.062 -14.094 4.848 1 97.44 122 ILE A CA 1
ATOM 982 C C . ILE A 1 122 ? 8.711 -13.406 5.02 1 97.44 122 ILE A C 1
ATOM 984 O O . ILE A 1 122 ? 8.102 -12.961 4.043 1 97.44 122 ILE A O 1
ATOM 988 N N . GLN A 1 123 ? 8.305 -13.336 6.273 1 96.88 123 GLN A N 1
ATOM 989 C CA . GLN A 1 123 ? 6.996 -12.781 6.625 1 96.88 123 GLN A CA 1
ATOM 990 C C . GLN A 1 123 ? 7.105 -11.305 6.973 1 96.88 123 GLN A C 1
ATOM 992 O O . GLN A 1 123 ? 8.18 -10.82 7.332 1 96.88 123 GLN A O 1
ATOM 997 N N . PRO A 1 124 ? 5.961 -10.57 6.859 1 96.06 124 PRO A N 1
ATOM 998 C CA . PRO A 1 124 ? 6.004 -9.141 7.168 1 96.06 124 PRO A CA 1
ATOM 999 C C . PRO A 1 124 ? 6.242 -8.859 8.648 1 96.06 124 PRO A C 1
ATOM 1001 O O . PRO A 1 124 ? 6.547 -7.727 9.031 1 96.06 124 PRO A O 1
ATOM 1004 N N . TRP A 1 125 ? 6.07 -9.836 9.492 1 95.69 125 TRP A N 1
ATOM 1005 C CA . TRP A 1 125 ? 6.25 -9.633 10.922 1 95.69 125 TRP A CA 1
ATOM 1006 C C . TRP A 1 125 ? 7.586 -10.203 11.391 1 95.69 125 TRP A C 1
ATOM 1008 O O . TRP A 1 125 ? 7.863 -10.242 12.594 1 95.69 125 TRP A O 1
ATOM 1018 N N . ASP A 1 126 ? 8.391 -10.742 10.469 1 97.38 126 ASP A N 1
ATOM 1019 C CA . ASP A 1 126 ? 9.727 -11.195 10.836 1 97.38 126 ASP A CA 1
ATOM 1020 C C . ASP A 1 126 ? 10.594 -10.031 11.312 1 97.38 126 ASP A C 1
ATOM 1022 O O . ASP A 1 126 ? 10.281 -8.867 11.031 1 97.38 126 ASP A O 1
ATOM 1026 N N . PRO A 1 127 ? 11.664 -10.344 12.062 1 97.06 127 PRO A N 1
ATOM 1027 C CA . PRO A 1 127 ? 12.562 -9.281 12.508 1 97.06 127 PRO A CA 1
ATOM 1028 C C . PRO A 1 127 ? 13.039 -8.391 11.352 1 97.06 127 PRO A C 1
ATOM 1030 O O . PRO A 1 127 ? 13.195 -8.867 10.227 1 97.06 127 PRO A O 1
ATOM 1033 N N . ILE A 1 128 ? 13.289 -7.184 11.664 1 96.06 128 ILE A N 1
ATOM 1034 C CA . ILE A 1 128 ? 13.594 -6.164 10.664 1 96.06 128 ILE A CA 1
ATOM 1035 C C . ILE A 1 128 ? 14.82 -6.586 9.859 1 96.06 128 ILE A C 1
ATOM 1037 O O . ILE A 1 128 ? 14.898 -6.332 8.656 1 96.06 128 ILE A O 1
ATOM 1041 N N . ASP A 1 129 ? 15.781 -7.234 10.484 1 97.44 129 ASP A N 1
ATOM 1042 C CA . ASP A 1 129 ? 17 -7.641 9.781 1 97.44 129 ASP A CA 1
ATOM 1043 C C . ASP A 1 129 ? 16.688 -8.664 8.695 1 97.44 129 ASP A C 1
ATOM 1045 O O . ASP A 1 129 ? 17.281 -8.648 7.625 1 97.44 129 ASP A O 1
ATOM 1049 N N . ARG A 1 130 ? 15.789 -9.562 8.977 1 97.94 130 ARG A N 1
ATOM 1050 C CA . ARG A 1 130 ? 15.375 -10.547 7.984 1 97.94 130 ARG A CA 1
ATOM 1051 C C . ARG A 1 130 ? 14.633 -9.875 6.828 1 97.94 130 ARG A C 1
ATOM 1053 O O . ARG A 1 130 ? 14.852 -10.227 5.668 1 97.94 130 ARG A O 1
ATOM 1060 N N . ARG A 1 131 ? 13.812 -8.945 7.121 1 98.38 131 ARG A N 1
ATOM 1061 C CA . ARG A 1 131 ? 13.086 -8.219 6.082 1 98.38 131 ARG A CA 1
ATOM 1062 C C . ARG A 1 131 ? 14.039 -7.387 5.23 1 98.38 131 ARG A C 1
ATOM 1064 O O . ARG A 1 131 ? 13.922 -7.359 4.004 1 98.38 131 ARG A O 1
ATOM 1071 N N . LEU A 1 132 ? 15.055 -6.809 5.852 1 98.38 132 LEU A N 1
ATOM 1072 C CA . LEU A 1 132 ? 16.047 -6.012 5.129 1 98.38 132 LEU A CA 1
ATOM 1073 C C . LEU A 1 132 ? 16.906 -6.898 4.234 1 98.38 132 LEU A C 1
ATOM 1075 O O . LEU A 1 132 ? 17.375 -6.461 3.182 1 98.38 132 LEU A O 1
ATOM 1079 N N . SER A 1 133 ? 17.062 -8.156 4.668 1 98.62 133 SER A N 1
ATOM 1080 C CA . SER A 1 133 ? 17.891 -9.07 3.889 1 98.62 133 SER A CA 1
ATOM 1081 C C . SER A 1 133 ? 17.281 -9.336 2.514 1 98.62 133 SER A C 1
ATOM 1083 O O . SER A 1 133 ? 17.969 -9.805 1.606 1 98.62 133 SER A O 1
ATOM 1085 N N . LEU A 1 134 ? 16.031 -9.016 2.312 1 98.88 134 LEU A N 1
ATOM 1086 C CA . LEU A 1 134 ? 15.367 -9.18 1.021 1 98.88 134 LEU A CA 1
ATOM 1087 C C . LEU A 1 134 ? 15.977 -8.25 -0.022 1 98.88 134 LEU A C 1
ATOM 1089 O O . LEU A 1 134 ? 15.82 -8.469 -1.225 1 98.88 134 LEU A O 1
ATOM 1093 N N . PHE A 1 135 ? 16.688 -7.242 0.384 1 98.88 135 PHE A N 1
ATOM 1094 C CA . PHE A 1 135 ? 17.234 -6.246 -0.528 1 98.88 135 PHE A CA 1
ATOM 1095 C C . PHE A 1 135 ? 18.656 -6.613 -0.938 1 98.88 135 PHE A C 1
ATOM 1097 O O . PHE A 1 135 ? 19.25 -5.953 -1.797 1 98.88 135 PHE A O 1
ATOM 1104 N N . GLU A 1 136 ? 19.172 -7.652 -0.393 1 98.69 136 GLU A N 1
ATOM 1105 C CA . GLU A 1 136 ? 20.562 -8.016 -0.636 1 98.69 136 GLU A CA 1
ATOM 1106 C C . GLU A 1 136 ? 20.766 -8.516 -2.064 1 98.69 136 GLU A C 1
ATOM 1108 O O . GLU A 1 136 ? 19.891 -9.172 -2.627 1 98.69 136 GLU A O 1
ATOM 1113 N N . ASN A 1 137 ? 21.906 -8.188 -2.598 1 98.69 137 ASN A N 1
ATOM 1114 C CA . ASN A 1 137 ? 22.359 -8.812 -3.834 1 98.69 137 ASN A CA 1
ATOM 1115 C C . ASN A 1 137 ? 22.906 -10.211 -3.586 1 98.69 137 ASN A C 1
ATOM 1117 O O . ASN A 1 137 ? 23.688 -10.422 -2.648 1 98.69 137 ASN A O 1
ATOM 1121 N N . THR A 1 138 ? 22.469 -11.102 -4.418 1 98.56 138 THR A N 1
ATOM 1122 C CA . THR A 1 138 ? 23.016 -12.453 -4.355 1 98.56 138 THR A CA 1
ATOM 1123 C C . THR A 1 138 ? 23.406 -12.945 -5.746 1 98.56 138 THR A C 1
ATOM 1125 O O . THR A 1 138 ? 23.219 -12.242 -6.734 1 98.56 138 THR A O 1
ATOM 1128 N N . ILE A 1 139 ? 23.906 -14.18 -5.828 1 97.75 139 ILE A N 1
ATOM 1129 C CA . ILE A 1 139 ? 24.328 -14.758 -7.102 1 97.75 139 ILE A CA 1
ATOM 1130 C C . ILE A 1 139 ? 23.094 -15.039 -7.965 1 97.75 139 ILE A C 1
ATOM 1132 O O . ILE A 1 139 ? 23.203 -15.125 -9.188 1 97.75 139 ILE A O 1
ATOM 1136 N N . ASN A 1 140 ? 21.938 -15.094 -7.348 1 97.81 140 ASN A N 1
ATOM 1137 C CA . ASN A 1 140 ? 20.703 -15.438 -8.055 1 97.81 140 ASN A CA 1
ATOM 1138 C C . ASN A 1 140 ? 20.016 -14.195 -8.625 1 97.81 140 ASN A C 1
ATOM 1140 O O . ASN A 1 140 ? 19.172 -14.297 -9.508 1 97.81 140 ASN A O 1
ATOM 1144 N N . THR A 1 141 ? 20.312 -13.008 -8.062 1 98.31 141 THR A N 1
ATOM 1145 C CA . THR A 1 141 ? 19.672 -11.773 -8.516 1 98.31 141 THR A CA 1
ATOM 1146 C C . THR A 1 141 ? 20.406 -11.203 -9.727 1 98.31 141 THR A C 1
ATOM 1148 O O . THR A 1 141 ? 21.578 -11.539 -9.969 1 98.31 141 THR A O 1
ATOM 1151 N N . GLN A 1 142 ? 19.766 -10.336 -10.508 1 97.75 142 GLN A N 1
ATOM 1152 C CA . GLN A 1 142 ? 20.344 -9.82 -11.742 1 97.75 142 GLN A CA 1
ATOM 1153 C C . GLN A 1 142 ? 21.453 -8.812 -11.445 1 97.75 142 GLN A C 1
ATOM 1155 O O . GLN A 1 142 ? 22.453 -8.75 -12.172 1 97.75 142 GLN A O 1
ATOM 1160 N N . ASN A 1 143 ? 21.281 -8 -10.445 1 98.06 143 ASN A N 1
ATOM 1161 C CA . ASN A 1 143 ? 22.266 -7.012 -10.016 1 98.06 143 ASN A CA 1
ATOM 1162 C C . ASN A 1 143 ? 22.656 -6.086 -11.156 1 98.06 143 ASN A C 1
ATOM 1164 O O . ASN A 1 143 ? 23.859 -5.898 -11.422 1 98.06 143 ASN A O 1
ATOM 1168 N N . ILE A 1 144 ? 21.734 -5.461 -11.812 1 96.88 144 ILE A N 1
ATOM 1169 C CA . ILE A 1 144 ? 21.953 -4.746 -13.062 1 96.88 144 ILE A CA 1
ATOM 1170 C C . ILE A 1 144 ? 22.734 -3.463 -12.789 1 96.88 144 ILE A C 1
ATOM 1172 O O . ILE A 1 144 ? 23.266 -2.84 -13.719 1 96.88 144 ILE A O 1
ATOM 1176 N N . PHE A 1 145 ? 22.859 -3.035 -11.594 1 96.5 145 PHE A N 1
ATOM 1177 C CA . PHE A 1 145 ? 23.641 -1.854 -11.219 1 96.5 145 PHE A CA 1
ATOM 1178 C C . PHE A 1 145 ? 24.781 -2.221 -10.281 1 96.5 145 PHE A C 1
ATOM 1180 O O . PHE A 1 145 ? 25.094 -1.468 -9.359 1 96.5 145 PHE A O 1
ATOM 1187 N N . GLY A 1 146 ? 25.234 -3.475 -10.508 1 96.94 146 GLY A N 1
ATOM 1188 C CA . GLY A 1 146 ? 26.391 -3.914 -9.727 1 96.94 146 GLY A CA 1
ATOM 1189 C C . GLY A 1 146 ? 26.062 -4.121 -8.258 1 96.94 146 GLY A C 1
ATOM 1190 O O . GLY A 1 146 ? 25.172 -4.891 -7.914 1 96.94 146 GLY A O 1
ATOM 1191 N N . LYS A 1 147 ? 26.688 -3.316 -7.48 1 97.25 147 LYS A N 1
ATOM 1192 C CA . LYS A 1 147 ? 26.594 -3.51 -6.035 1 97.25 147 LYS A CA 1
ATOM 1193 C C . LYS A 1 147 ? 25.422 -2.738 -5.453 1 97.25 147 LYS A C 1
ATOM 1195 O O . LYS A 1 147 ? 25.062 -2.93 -4.289 1 97.25 147 LYS A O 1
ATOM 1200 N N . ARG A 1 148 ? 24.828 -1.925 -6.246 1 97.75 148 ARG A N 1
ATOM 1201 C CA . ARG A 1 148 ? 23.703 -1.154 -5.75 1 97.75 148 ARG A CA 1
ATOM 1202 C C . ARG A 1 148 ? 22.531 -2.068 -5.383 1 97.75 148 ARG A C 1
ATOM 1204 O O . ARG A 1 148 ? 22.109 -2.895 -6.191 1 97.75 148 ARG A O 1
ATOM 1211 N N . GLU A 1 149 ? 22.078 -1.936 -4.141 1 98.5 149 GLU A N 1
ATOM 1212 C CA . GLU A 1 149 ? 20.906 -2.678 -3.713 1 98.5 149 GLU A CA 1
ATOM 1213 C C . GLU A 1 149 ? 19.625 -1.989 -4.18 1 98.5 149 GLU A C 1
ATOM 1215 O O . GLU A 1 149 ? 19.594 -0.77 -4.359 1 98.5 149 GLU A O 1
ATOM 1220 N N . PRO A 1 150 ? 18.594 -2.805 -4.367 1 98.81 150 PRO A N 1
ATOM 1221 C CA . PRO A 1 150 ? 17.328 -2.201 -4.793 1 98.81 150 PRO A CA 1
ATOM 1222 C C . PRO A 1 150 ? 16.719 -1.295 -3.725 1 98.81 150 PRO A C 1
ATOM 1224 O O . PRO A 1 150 ? 16.938 -1.51 -2.529 1 98.81 150 PRO A O 1
ATOM 1227 N N . ASP A 1 151 ? 16 -0.29 -4.188 1 98.75 151 ASP A N 1
ATOM 1228 C CA . ASP A 1 151 ? 15.234 0.596 -3.32 1 98.75 151 ASP A CA 1
ATOM 1229 C C . ASP A 1 151 ? 13.867 -0.005 -2.996 1 98.75 151 ASP A C 1
ATOM 1231 O O . ASP A 1 151 ? 13.289 0.28 -1.944 1 98.75 151 ASP A O 1
ATOM 1235 N N . VAL A 1 152 ? 13.344 -0.818 -3.912 1 98.94 152 VAL A N 1
ATOM 1236 C CA . VAL A 1 152 ? 12.008 -1.393 -3.811 1 98.94 152 VAL A CA 1
ATOM 1237 C C . VAL A 1 152 ? 12.062 -2.887 -4.125 1 98.94 152 VAL A C 1
ATOM 1239 O O . VAL A 1 152 ? 12.656 -3.297 -5.125 1 98.94 152 VAL A O 1
ATOM 1242 N 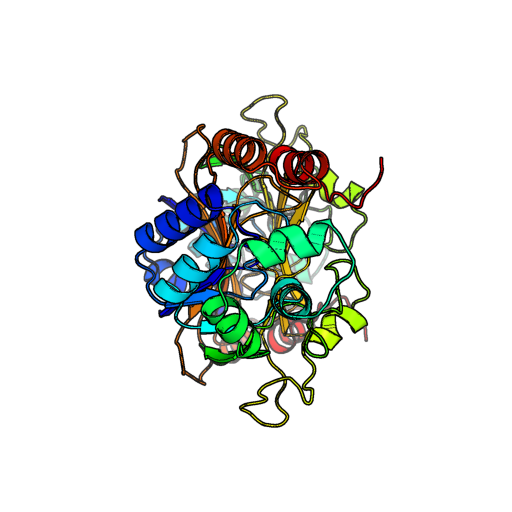N . ILE A 1 153 ? 11.5 -3.652 -3.262 1 98.94 153 ILE A N 1
ATOM 1243 C CA . ILE A 1 153 ? 11.289 -5.078 -3.492 1 98.94 153 ILE A CA 1
ATOM 1244 C C . ILE A 1 153 ? 9.797 -5.375 -3.592 1 98.94 153 ILE A C 1
ATOM 1246 O O . ILE A 1 153 ? 9.016 -4.934 -2.748 1 98.94 153 ILE A O 1
ATOM 1250 N N . CYS A 1 154 ? 9.406 -6.105 -4.598 1 98.94 154 CYS A N 1
ATOM 1251 C CA . CYS A 1 154 ? 8.094 -6.754 -4.625 1 98.94 154 CYS A CA 1
ATOM 1252 C C . CYS A 1 154 ? 8.242 -8.266 -4.754 1 98.94 154 CYS A C 1
ATOM 1254 O O . CYS A 1 154 ? 9.031 -8.75 -5.566 1 98.94 154 CYS A O 1
ATOM 1256 N N . TYR A 1 155 ? 7.535 -8.977 -3.953 1 98.94 155 TYR A N 1
ATOM 1257 C CA . TYR A 1 155 ? 7.602 -10.43 -3.994 1 98.94 155 TYR A CA 1
ATOM 1258 C C . TYR A 1 155 ? 6.246 -11.047 -3.676 1 98.94 155 TYR A C 1
ATOM 1260 O O . TYR A 1 155 ? 5.258 -10.336 -3.492 1 98.94 155 TYR A O 1
ATOM 1268 N N . GLY A 1 156 ? 6.074 -12.367 -3.795 1 98.69 156 GLY A N 1
ATOM 1269 C CA . GLY A 1 156 ? 4.867 -13.125 -3.516 1 98.69 156 GLY A CA 1
ATOM 1270 C C . GLY A 1 156 ? 5.062 -14.203 -2.465 1 98.69 156 GLY A C 1
ATOM 1271 O O . GLY A 1 156 ? 5.496 -13.914 -1.347 1 98.69 156 GLY A O 1
ATOM 1272 N N . ASP A 1 157 ? 4.766 -15.336 -2.676 1 98.69 157 ASP A N 1
ATOM 1273 C CA . ASP A 1 157 ? 5.074 -16.562 -1.937 1 98.69 157 ASP A CA 1
ATOM 1274 C C . ASP A 1 157 ? 4.238 -16.656 -0.664 1 98.69 157 ASP A C 1
ATOM 1276 O O . ASP A 1 157 ? 3.652 -17.703 -0.38 1 98.69 157 ASP A O 1
ATOM 1280 N N . ILE A 1 158 ? 4.074 -15.609 0.112 1 98.19 158 ILE A N 1
ATOM 1281 C CA . ILE A 1 158 ? 3.443 -15.711 1.424 1 98.19 158 ILE A CA 1
ATOM 1282 C C . ILE A 1 158 ? 1.95 -15.422 1.304 1 98.19 158 ILE A C 1
ATOM 1284 O O . ILE A 1 158 ? 1.198 -15.594 2.266 1 98.19 158 ILE A O 1
ATOM 1288 N N . HIS A 1 159 ? 1.418 -14.992 0.207 1 98.56 159 HIS A N 1
ATOM 1289 C CA . HIS A 1 159 ? 0.014 -14.797 -0.136 1 98.56 159 HIS A CA 1
ATOM 1290 C C . HIS A 1 159 ? -0.614 -13.703 0.715 1 98.56 159 HIS A C 1
ATOM 1292 O O . HIS A 1 159 ? -1.832 -13.68 0.907 1 98.56 159 HIS A O 1
ATOM 1298 N N . ASN A 1 160 ? 0.179 -12.859 1.357 1 97.94 160 ASN A N 1
ATOM 1299 C CA . ASN A 1 160 ? -0.231 -11.711 2.164 1 97.94 160 ASN A CA 1
ATOM 1300 C C . ASN A 1 160 ? 0.22 -10.398 1.538 1 97.94 160 ASN A C 1
ATOM 1302 O O . ASN A 1 160 ? 1.417 -10.102 1.489 1 97.94 160 ASN A O 1
ATOM 1306 N N . ALA A 1 161 ? -0.756 -9.625 1.125 1 98.75 161 ALA A N 1
ATOM 1307 C CA . ALA A 1 161 ? -0.412 -8.359 0.483 1 98.75 161 ALA A CA 1
ATOM 1308 C C . ALA A 1 161 ? -0.117 -7.277 1.521 1 98.75 161 ALA A C 1
ATOM 1310 O O . ALA A 1 161 ? -0.875 -7.105 2.479 1 98.75 161 ALA A O 1
ATOM 1311 N N . TYR A 1 162 ? 0.963 -6.547 1.36 1 98.88 162 TYR A N 1
ATOM 1312 C CA . TYR A 1 162 ? 1.29 -5.441 2.252 1 98.88 162 TYR A CA 1
ATOM 1313 C C . TYR A 1 162 ? 2.336 -4.527 1.627 1 98.88 162 TYR A C 1
ATOM 1315 O O . TYR A 1 162 ? 2.971 -4.887 0.632 1 98.88 162 TYR A O 1
ATOM 1323 N N . ILE A 1 163 ? 2.488 -3.342 2.098 1 98.94 163 ILE A N 1
ATOM 1324 C CA . ILE A 1 163 ? 3.564 -2.404 1.798 1 98.94 163 ILE A CA 1
ATOM 1325 C C . ILE A 1 163 ? 4.148 -1.855 3.098 1 98.94 163 ILE A C 1
ATOM 1327 O O . ILE A 1 163 ? 3.41 -1.392 3.971 1 98.94 163 ILE A O 1
ATOM 1331 N N . GLN A 1 164 ? 5.414 -1.938 3.197 1 98.62 164 GLN A N 1
ATOM 1332 C CA . GLN A 1 164 ? 6.156 -1.348 4.305 1 98.62 164 GLN A CA 1
ATOM 1333 C C . GLN A 1 164 ? 7.281 -0.45 3.799 1 98.62 164 GLN A C 1
ATOM 1335 O O . GLN A 1 164 ? 7.941 -0.774 2.809 1 98.62 164 GLN A O 1
ATOM 1340 N N . ASN A 1 165 ? 7.438 0.638 4.441 1 98.12 165 ASN A N 1
ATOM 1341 C CA . ASN A 1 165 ? 8.555 1.538 4.188 1 98.12 165 ASN A CA 1
ATOM 1342 C C . ASN A 1 165 ? 9.43 1.711 5.43 1 98.12 165 ASN A C 1
ATOM 1344 O O . ASN A 1 165 ? 8.922 2.004 6.512 1 98.12 165 ASN A O 1
ATOM 1348 N N . PHE A 1 166 ? 10.656 1.467 5.285 1 95.19 166 PHE A N 1
ATOM 1349 C CA . PHE A 1 166 ? 11.594 1.61 6.391 1 95.19 166 PHE A CA 1
ATOM 1350 C C . PHE A 1 166 ? 13.016 1.763 5.875 1 95.19 166 PHE A C 1
ATOM 1352 O O . PHE A 1 166 ? 13.383 1.164 4.863 1 95.19 166 PHE A O 1
ATOM 1359 N N . LYS A 1 167 ? 13.82 2.633 6.492 1 93.81 167 LYS A N 1
ATOM 1360 C CA . LYS A 1 167 ? 15.242 2.82 6.227 1 93.81 167 LYS A CA 1
ATOM 1361 C C . LYS A 1 167 ? 15.484 3.213 4.773 1 93.81 167 LYS A C 1
ATOM 1363 O O . LYS A 1 167 ? 16.406 2.715 4.133 1 93.81 167 LYS A O 1
ATOM 1368 N N . GLY A 1 168 ? 14.578 3.953 4.262 1 96.56 168 GLY A N 1
ATOM 1369 C CA . GLY A 1 168 ? 14.742 4.465 2.91 1 96.56 168 GLY A CA 1
ATOM 1370 C C . GLY A 1 168 ? 14.328 3.473 1.842 1 96.56 168 GLY A C 1
ATOM 1371 O O . GLY A 1 168 ? 14.516 3.723 0.649 1 96.56 168 GLY A O 1
ATOM 1372 N N . LYS A 1 169 ? 13.758 2.332 2.268 1 98 169 LYS A N 1
ATOM 1373 C CA . LYS A 1 169 ? 13.43 1.252 1.342 1 98 169 LYS A CA 1
ATOM 1374 C C . LYS A 1 169 ? 11.945 0.898 1.414 1 98 169 LYS A C 1
ATOM 1376 O O . LYS A 1 169 ? 11.273 1.228 2.391 1 98 169 LYS A O 1
ATOM 1381 N N . THR A 1 170 ? 11.438 0.317 0.344 1 98.81 170 THR A N 1
ATOM 1382 C CA . THR A 1 170 ? 10.047 -0.119 0.285 1 98.81 170 THR A CA 1
ATOM 1383 C C . THR A 1 170 ? 9.961 -1.623 0.042 1 98.81 170 THR A C 1
ATOM 1385 O O . THR A 1 170 ? 10.562 -2.141 -0.903 1 98.81 170 THR A O 1
ATOM 1388 N N . LEU A 1 171 ? 9.289 -2.305 0.899 1 98.88 171 LEU A N 1
ATOM 1389 C CA . LEU A 1 171 ? 9.016 -3.732 0.776 1 98.88 171 LEU A CA 1
ATOM 1390 C C . LEU A 1 171 ? 7.539 -3.982 0.494 1 98.88 171 LEU A C 1
ATOM 1392 O O . LEU A 1 171 ? 6.676 -3.539 1.254 1 98.88 171 LEU A O 1
ATOM 1396 N N . CYS A 1 172 ? 7.266 -4.672 -0.6 1 98.88 172 CYS A N 1
ATOM 1397 C CA . CYS A 1 172 ? 5.895 -4.926 -1.024 1 98.88 172 CYS A CA 1
ATOM 1398 C C . CYS A 1 172 ? 5.676 -6.406 -1.313 1 98.88 172 CYS A C 1
ATOM 1400 O O . CYS A 1 172 ? 6.473 -7.031 -2.016 1 98.88 172 CYS A O 1
ATOM 1402 N N . ASN A 1 173 ? 4.703 -7.012 -0.729 1 98.94 173 ASN A N 1
ATOM 1403 C CA . ASN A 1 173 ? 4.156 -8.281 -1.205 1 98.94 173 ASN A CA 1
ATOM 1404 C C . ASN A 1 173 ? 2.836 -8.078 -1.946 1 98.94 173 ASN A C 1
ATOM 1406 O O . ASN A 1 173 ? 1.93 -7.41 -1.439 1 98.94 173 ASN A O 1
ATOM 1410 N N . VAL A 1 174 ? 2.738 -8.68 -3.08 1 98.88 174 VAL A N 1
ATOM 1411 C CA . VAL A 1 174 ? 1.612 -8.359 -3.951 1 98.88 174 VAL A CA 1
ATOM 1412 C C . VAL A 1 174 ? 0.421 -9.25 -3.604 1 98.88 174 VAL A C 1
ATOM 1414 O O . VAL A 1 174 ? -0.662 -9.102 -4.172 1 98.88 174 VAL A O 1
ATOM 1417 N N . GLY A 1 175 ? 0.583 -10.148 -2.67 1 98.69 175 GLY A N 1
ATOM 1418 C CA . GLY A 1 175 ? -0.457 -11.094 -2.311 1 98.69 175 GLY A CA 1
ATOM 1419 C C . GLY A 1 175 ? -0.558 -12.266 -3.275 1 98.69 175 GLY A C 1
ATOM 1420 O O . GLY A 1 175 ? 0.458 -12.758 -3.77 1 98.69 175 GLY A O 1
ATOM 1421 N N . SER A 1 176 ? -1.729 -12.766 -3.416 1 98.88 176 SER A N 1
ATOM 1422 C CA . SER A 1 176 ? -1.992 -13.914 -4.273 1 98.88 176 SER A CA 1
ATOM 1423 C C . SER A 1 176 ? -3.246 -13.703 -5.117 1 98.88 176 SER A C 1
ATOM 1425 O O . SER A 1 176 ? -4.254 -13.195 -4.617 1 98.88 176 SER A O 1
ATOM 1427 N N . VAL A 1 177 ? -3.098 -14.031 -6.324 1 98.94 177 VAL A N 1
ATOM 1428 C CA . VAL A 1 177 ? -4.266 -14.047 -7.199 1 98.94 177 VAL A CA 1
ATOM 1429 C C . VAL A 1 177 ? -5.188 -15.195 -6.82 1 98.94 177 VAL A C 1
ATOM 1431 O O . VAL A 1 177 ? -6.391 -15 -6.625 1 98.94 177 VAL A O 1
ATOM 1434 N N . GLY A 1 178 ? -4.617 -16.359 -6.613 1 98.81 178 GLY A N 1
ATOM 1435 C CA . GLY A 1 178 ? -5.449 -17.547 -6.574 1 98.81 178 GLY A CA 1
ATOM 1436 C C . GLY A 1 178 ? -5.82 -17.969 -5.164 1 98.81 178 GLY A C 1
ATOM 1437 O O . GLY A 1 178 ? -6.84 -18.641 -4.953 1 98.81 178 GLY A O 1
ATOM 1438 N N . ASN A 1 179 ? -4.961 -17.656 -4.211 1 98.12 179 ASN A N 1
ATOM 1439 C CA . ASN A 1 179 ? -5.137 -18.141 -2.85 1 98.12 179 ASN A CA 1
ATOM 1440 C C . ASN A 1 179 ? -4.719 -17.094 -1.819 1 98.12 179 ASN A C 1
ATOM 1442 O O . ASN A 1 179 ? -3.822 -17.344 -1.011 1 98.12 179 ASN A O 1
ATOM 1446 N N . PRO A 1 180 ? -5.434 -15.977 -1.794 1 98.25 180 PRO A N 1
ATOM 1447 C CA . PRO A 1 180 ? -5.086 -14.977 -0.784 1 98.25 180 PRO A CA 1
ATOM 1448 C C . PRO A 1 180 ? -5.34 -15.461 0.641 1 98.25 180 PRO A C 1
ATOM 1450 O O . PRO A 1 180 ? -6.293 -16.203 0.884 1 98.25 180 PRO A O 1
ATOM 1453 N N . LEU A 1 181 ? -4.555 -14.953 1.573 1 97.62 181 LEU A N 1
ATOM 1454 C CA . LEU A 1 181 ? -4.625 -15.539 2.906 1 97.62 181 LEU A CA 1
ATOM 1455 C C . LEU A 1 181 ? -4.941 -14.477 3.953 1 97.62 181 LEU A C 1
ATOM 1457 O O . LEU A 1 181 ? -4.652 -14.664 5.137 1 97.62 181 LEU A O 1
ATOM 1461 N N . GLU A 1 182 ? -5.473 -13.312 3.6 1 97 182 GLU A N 1
ATOM 1462 C CA . GLU A 1 182 ? -5.934 -12.297 4.539 1 97 182 GLU A CA 1
ATOM 1463 C C . GLU A 1 182 ? -7.359 -11.859 4.23 1 97 182 GLU A C 1
ATOM 1465 O O . GLU A 1 182 ? -8.148 -11.609 5.141 1 97 182 GLU A O 1
ATOM 1470 N N . ILE A 1 183 ? -7.641 -11.672 2.99 1 97.94 183 ILE A N 1
ATOM 1471 C CA . ILE A 1 183 ? -8.93 -11.305 2.41 1 97.94 183 ILE A CA 1
ATOM 1472 C C . ILE A 1 183 ? -9.258 -12.242 1.252 1 97.94 183 ILE A C 1
ATOM 1474 O O . ILE A 1 183 ? -8.391 -12.57 0.443 1 97.94 183 ILE A O 1
ATOM 1478 N N . THR A 1 184 ? -10.438 -12.734 1.085 1 98.12 184 THR A N 1
ATOM 1479 C CA . THR A 1 184 ? -10.773 -13.805 0.154 1 98.12 184 THR A CA 1
ATOM 1480 C C . THR A 1 184 ? -10.844 -13.273 -1.275 1 98.12 184 THR A C 1
ATOM 1482 O O . THR A 1 184 ? -11.094 -14.039 -2.213 1 98.12 184 THR A O 1
ATOM 1485 N N . GLN A 1 185 ? -10.539 -12.078 -1.484 1 98.69 185 GLN A N 1
ATOM 1486 C CA . GLN A 1 185 ? -10.516 -11.484 -2.818 1 98.69 185 GLN A CA 1
ATOM 1487 C C . GLN A 1 185 ? -9.117 -11.578 -3.434 1 98.69 185 GLN A C 1
ATOM 1489 O O . GLN A 1 185 ? -8.117 -11.445 -2.73 1 98.69 185 GLN A O 1
ATOM 1494 N N . ALA A 1 186 ? -9.07 -11.773 -4.766 1 98.94 186 ALA A N 1
ATOM 1495 C CA . ALA A 1 186 ? -7.785 -11.852 -5.457 1 98.94 186 ALA A CA 1
ATOM 1496 C C . ALA A 1 186 ? -7.004 -10.547 -5.305 1 98.94 186 ALA A C 1
ATOM 1498 O O . ALA A 1 186 ? -7.59 -9.461 -5.289 1 98.94 186 ALA A O 1
ATOM 1499 N N . SER A 1 187 ? -5.715 -10.688 -5.23 1 98.88 187 SER A N 1
ATOM 1500 C CA . SER A 1 187 ? -4.871 -9.523 -4.996 1 98.88 187 SER A CA 1
ATOM 1501 C C . SER A 1 187 ? -3.795 -9.398 -6.07 1 98.88 187 SER A C 1
ATOM 1503 O O . SER A 1 187 ? -3.271 -10.398 -6.559 1 98.88 187 SER A O 1
ATOM 1505 N N . TYR A 1 188 ? -3.451 -8.211 -6.48 1 98.94 188 TYR A N 1
ATOM 1506 C CA . TYR A 1 188 ? -2.271 -7.887 -7.273 1 98.94 188 TYR A CA 1
ATOM 1507 C C . TYR A 1 188 ? -1.823 -6.449 -7.027 1 98.94 188 TYR A C 1
ATOM 1509 O O . TYR A 1 188 ? -2.418 -5.738 -6.215 1 98.94 188 TYR A O 1
ATOM 1517 N N . ALA A 1 189 ? -0.72 -6.07 -7.645 1 98.94 189 ALA A N 1
ATOM 1518 C CA . ALA A 1 189 ? -0.197 -4.723 -7.434 1 98.94 189 ALA A CA 1
ATOM 1519 C C . ALA A 1 189 ? 0.044 -4.016 -8.766 1 98.94 189 ALA A C 1
ATOM 1521 O O . ALA A 1 189 ? 0.148 -4.66 -9.812 1 98.94 189 ALA A O 1
ATOM 1522 N N . ILE A 1 190 ? 0.057 -2.748 -8.742 1 98.94 190 ILE A N 1
ATOM 1523 C CA . ILE A 1 190 ? 0.463 -1.919 -9.875 1 98.94 190 ILE A CA 1
ATOM 1524 C C . ILE A 1 190 ? 1.616 -1.009 -9.453 1 98.94 190 ILE A C 1
ATOM 1526 O O . ILE A 1 190 ? 1.539 -0.327 -8.43 1 98.94 190 ILE A O 1
ATOM 1530 N N . LEU A 1 191 ? 2.682 -1.065 -10.156 1 98.94 191 LEU A N 1
ATOM 1531 C CA . LEU A 1 191 ? 3.76 -0.089 -10.055 1 98.94 191 LEU A CA 1
ATOM 1532 C C . LEU A 1 191 ? 3.557 1.054 -11.039 1 98.94 191 LEU A C 1
ATOM 1534 O O . LEU A 1 191 ? 3.256 0.819 -12.211 1 98.94 191 LEU A O 1
ATOM 1538 N N . GLU A 1 192 ? 3.703 2.24 -10.586 1 98.88 192 GLU A N 1
ATOM 1539 C CA . GLU A 1 192 ? 3.504 3.4 -11.445 1 98.88 192 GLU A CA 1
ATOM 1540 C C . GLU A 1 192 ? 4.652 4.395 -11.305 1 98.88 192 GLU A C 1
ATOM 1542 O O . GLU A 1 192 ? 5.008 4.789 -10.195 1 98.88 192 GLU A O 1
ATOM 1547 N N . GLY A 1 193 ? 5.273 4.824 -12.297 1 98.56 193 GLY A N 1
ATOM 1548 C CA . GLY A 1 193 ? 6.375 5.766 -12.398 1 98.56 193 GLY A CA 1
ATOM 1549 C C . GLY A 1 193 ? 6.902 5.918 -13.805 1 98.56 193 GLY A C 1
ATOM 1550 O O . GLY A 1 193 ? 6.227 5.551 -14.773 1 98.56 193 GLY A O 1
ATOM 1551 N N . GLU A 1 194 ? 8.016 6.555 -13.969 1 98.5 194 GLU A N 1
ATOM 1552 C CA . GLU A 1 194 ? 8.672 6.688 -15.266 1 98.5 194 GLU A CA 1
ATOM 1553 C C . GLU A 1 194 ? 9.68 5.566 -15.492 1 98.5 194 GLU A C 1
ATOM 1555 O O . GLU A 1 194 ? 10.789 5.609 -14.945 1 98.5 194 GLU A O 1
ATOM 1560 N N . TYR A 1 195 ? 9.312 4.645 -16.328 1 98 195 TYR A N 1
ATOM 1561 C CA . TYR A 1 195 ? 10.125 3.459 -16.594 1 98 195 TYR A CA 1
ATOM 1562 C C . TYR A 1 195 ? 11.445 3.84 -17.25 1 98 195 TYR A C 1
ATOM 1564 O O . TYR A 1 195 ? 11.469 4.621 -18.203 1 98 195 TYR A O 1
ATOM 1572 N N . GLY A 1 196 ? 12.539 3.361 -16.719 1 97.62 196 GLY A N 1
ATOM 1573 C CA . GLY A 1 196 ? 13.852 3.559 -17.312 1 97.62 196 GLY A CA 1
ATOM 1574 C C . GLY A 1 196 ? 14.492 4.875 -16.922 1 97.62 196 GLY A C 1
ATOM 1575 O O . GLY A 1 196 ? 15.633 5.156 -17.297 1 97.62 196 GLY A O 1
ATOM 1576 N N . LEU A 1 197 ? 13.797 5.695 -16.203 1 96.94 197 LEU A N 1
ATOM 1577 C CA . LEU A 1 197 ? 14.328 6.996 -15.805 1 96.94 197 LEU A CA 1
ATOM 1578 C C . LEU A 1 197 ? 15.141 6.883 -14.523 1 96.94 197 LEU A C 1
ATOM 1580 O O . LEU A 1 197 ? 14.641 6.395 -13.508 1 96.94 197 LEU A O 1
ATOM 1584 N N . GLU A 1 198 ? 16.297 7.371 -14.508 1 96.81 198 GLU A N 1
ATOM 1585 C CA . GLU A 1 198 ? 17.188 7.277 -13.359 1 96.81 198 GLU A CA 1
ATOM 1586 C C . GLU A 1 198 ? 17 8.469 -12.414 1 96.81 198 GLU A C 1
ATOM 1588 O O . GLU A 1 198 ? 17.375 8.398 -11.242 1 96.81 198 GLU A O 1
ATOM 1593 N N . GLU A 1 199 ? 16.422 9.5 -12.961 1 97.19 199 GLU A N 1
ATOM 1594 C CA . GLU A 1 199 ? 16.141 10.664 -12.133 1 97.19 199 GLU A CA 1
ATOM 1595 C C . GLU A 1 199 ? 14.977 10.383 -11.18 1 97.19 199 GLU A C 1
ATOM 1597 O O . GLU A 1 199 ? 14 9.734 -11.555 1 97.19 199 GLU A O 1
ATOM 1602 N N . THR A 1 200 ? 15.133 10.969 -10.039 1 97.25 200 THR A N 1
ATOM 1603 C CA . THR A 1 200 ? 14.094 10.758 -9.031 1 97.25 200 THR A CA 1
ATOM 1604 C C . THR A 1 200 ? 12.797 11.445 -9.453 1 97.25 200 THR A C 1
ATOM 1606 O O . THR A 1 200 ? 12.805 12.625 -9.812 1 97.25 200 THR A O 1
ATOM 1609 N N . GLY A 1 201 ? 11.703 10.719 -9.469 1 98.06 201 GLY A N 1
ATOM 1610 C CA . GLY A 1 201 ? 10.367 11.227 -9.734 1 98.06 201 GLY A CA 1
ATOM 1611 C C . GLY A 1 201 ? 9.305 10.57 -8.875 1 98.06 201 GLY A C 1
ATOM 1612 O O . GLY A 1 201 ? 9.617 9.781 -7.98 1 98.06 201 GLY A O 1
ATOM 1613 N N . SER A 1 202 ? 8.062 11.008 -9.164 1 98.56 202 SER A N 1
ATOM 1614 C CA . SER A 1 202 ? 6.949 10.391 -8.445 1 98.56 202 SER A CA 1
ATOM 1615 C C . SER A 1 202 ? 6.859 8.898 -8.742 1 98.56 202 SER A C 1
ATOM 1617 O O . SER A 1 202 ? 7.07 8.469 -9.883 1 98.56 202 SER A O 1
ATOM 1619 N N . PHE A 1 203 ? 6.668 8.141 -7.707 1 98.75 203 PHE A N 1
ATOM 1620 C CA . PHE A 1 203 ? 6.555 6.688 -7.793 1 98.75 203 PHE A CA 1
ATOM 1621 C C . PHE A 1 203 ? 5.473 6.172 -6.848 1 98.75 203 PHE A C 1
ATOM 1623 O O . PHE A 1 203 ? 5.27 6.727 -5.766 1 98.75 203 PHE A O 1
ATOM 1630 N N . SER A 1 204 ? 4.766 5.133 -7.305 1 98.81 204 SER A N 1
ATOM 1631 C CA . SER A 1 204 ? 3.719 4.645 -6.41 1 98.81 204 SER A CA 1
ATOM 1632 C C . SER A 1 204 ? 3.502 3.145 -6.582 1 98.81 204 SER A C 1
ATOM 1634 O O . SER A 1 204 ? 3.857 2.576 -7.617 1 98.81 204 SER A O 1
ATOM 1636 N N . ILE A 1 205 ? 3.047 2.529 -5.574 1 98.94 205 ILE A N 1
ATOM 1637 C CA . ILE A 1 205 ? 2.59 1.145 -5.559 1 98.94 205 ILE A CA 1
ATOM 1638 C C . ILE A 1 205 ? 1.121 1.091 -5.145 1 98.94 205 ILE A C 1
ATOM 1640 O O . ILE A 1 205 ? 0.723 1.715 -4.16 1 98.94 205 ILE A O 1
ATOM 1644 N N . GLN A 1 206 ? 0.369 0.435 -5.941 1 98.94 206 GLN A N 1
ATOM 1645 C CA . GLN A 1 206 ? -1.054 0.231 -5.688 1 98.94 206 GLN A CA 1
ATOM 1646 C C . GLN A 1 206 ? -1.355 -1.234 -5.391 1 98.94 206 GLN A C 1
ATOM 1648 O O . GLN A 1 206 ? -0.922 -2.125 -6.125 1 98.94 206 GLN A O 1
ATOM 1653 N N . LEU A 1 207 ? -2.012 -1.52 -4.273 1 98.94 207 LEU A N 1
ATOM 1654 C CA . LEU A 1 207 ? -2.531 -2.857 -4.004 1 98.94 207 LEU A CA 1
ATOM 1655 C C . LEU A 1 207 ? -4.016 -2.941 -4.344 1 98.94 207 LEU A C 1
ATOM 1657 O O . LEU A 1 207 ? -4.809 -2.111 -3.893 1 98.94 207 LEU A O 1
ATOM 1661 N N . ILE A 1 208 ? -4.391 -3.932 -5.129 1 98.88 208 ILE A N 1
ATOM 1662 C CA . ILE A 1 208 ? -5.766 -4.059 -5.602 1 98.88 208 ILE A CA 1
ATOM 1663 C C . ILE A 1 208 ? -6.367 -5.367 -5.094 1 98.88 208 ILE A C 1
ATOM 1665 O O . ILE A 1 208 ? -5.699 -6.406 -5.098 1 98.88 208 ILE A O 1
ATOM 1669 N N . ARG A 1 209 ? -7.57 -5.285 -4.648 1 98.88 209 ARG A N 1
ATOM 1670 C CA . ARG A 1 209 ? -8.398 -6.449 -4.367 1 98.88 209 ARG A CA 1
ATOM 1671 C C . ARG A 1 209 ? -9.516 -6.594 -5.398 1 98.88 209 ARG A C 1
ATOM 1673 O O . ARG A 1 209 ? -10.258 -5.645 -5.645 1 98.88 209 ARG A O 1
ATOM 1680 N N . VAL A 1 210 ? -9.641 -7.773 -5.918 1 98.88 210 VAL A N 1
ATOM 1681 C CA . VAL A 1 210 ? -10.602 -8.039 -6.98 1 98.88 210 VAL A CA 1
ATOM 1682 C C . VAL A 1 210 ? -11.5 -9.211 -6.582 1 98.88 210 VAL A C 1
ATOM 1684 O O . VAL A 1 210 ? -11.023 -10.336 -6.414 1 98.88 210 VAL A O 1
ATOM 1687 N N . PRO A 1 211 ? -12.766 -8.938 -6.434 1 98.62 211 PRO A N 1
ATOM 1688 C CA . PRO A 1 211 ? -13.664 -10.078 -6.227 1 98.62 211 PRO A CA 1
ATOM 1689 C C . PRO A 1 211 ? -13.688 -11.039 -7.418 1 98.62 211 PRO A C 1
ATOM 1691 O O . PRO A 1 211 ? -13.492 -10.609 -8.562 1 98.62 211 PRO A O 1
ATOM 1694 N N . TYR A 1 212 ? -13.891 -12.305 -7.121 1 98.81 212 TYR A N 1
ATOM 1695 C CA . TYR A 1 212 ? -14.062 -13.312 -8.156 1 98.81 212 TYR A CA 1
ATOM 1696 C C . TYR A 1 212 ? -15.078 -14.367 -7.734 1 98.81 212 TYR A C 1
ATOM 1698 O O . TYR A 1 212 ? -15.523 -14.375 -6.586 1 98.81 212 TYR A O 1
ATOM 1706 N N . ASP A 1 213 ? -15.492 -15.164 -8.648 1 98.75 213 ASP A N 1
ATOM 1707 C CA . ASP A 1 213 ? -16.5 -16.188 -8.391 1 98.75 213 ASP A CA 1
ATOM 1708 C C . ASP A 1 213 ? -15.914 -17.375 -7.637 1 98.75 213 ASP A C 1
ATOM 1710 O O . ASP A 1 213 ? -15.562 -18.391 -8.242 1 98.75 213 ASP A O 1
ATOM 1714 N N . ILE A 1 214 ? -15.93 -17.297 -6.312 1 98.75 214 ILE A N 1
ATOM 1715 C CA . ILE A 1 214 ? -15.344 -18.312 -5.453 1 98.75 214 ILE A CA 1
ATOM 1716 C C . ILE A 1 214 ? -16.141 -19.609 -5.566 1 98.75 214 ILE A C 1
ATOM 1718 O O . ILE A 1 214 ? -15.578 -20.703 -5.559 1 98.75 214 ILE A O 1
ATOM 1722 N N . GLU A 1 215 ? -17.422 -19.469 -5.66 1 98.69 215 GLU A N 1
ATOM 1723 C CA . GLU A 1 215 ? -18.266 -20.641 -5.824 1 98.69 215 GLU A CA 1
ATOM 1724 C C . GLU A 1 215 ? -17.891 -21.422 -7.082 1 98.69 215 GLU A C 1
ATOM 1726 O O . GLU A 1 215 ? -17.812 -22.656 -7.062 1 98.69 215 GLU A O 1
ATOM 1731 N N . LEU A 1 216 ? -17.688 -20.672 -8.141 1 98.88 216 LEU A N 1
ATOM 1732 C CA . LEU A 1 216 ? -17.266 -21.312 -9.375 1 98.88 216 LEU A CA 1
ATOM 1733 C C . LEU A 1 216 ? -15.914 -21.984 -9.203 1 98.88 216 LEU A C 1
ATOM 1735 O O . LEU A 1 216 ? -15.695 -23.109 -9.68 1 98.88 216 LEU A O 1
ATOM 1739 N N . ALA A 1 217 ? -14.945 -21.344 -8.555 1 98.88 217 ALA A N 1
ATOM 1740 C CA . ALA A 1 217 ? -13.625 -21.906 -8.32 1 98.88 217 ALA A CA 1
ATOM 1741 C C . ALA A 1 217 ? -13.719 -23.219 -7.543 1 98.88 217 ALA A C 1
ATOM 1743 O O . ALA A 1 217 ? -13.031 -24.188 -7.867 1 98.88 217 ALA A O 1
ATOM 1744 N N . VAL A 1 218 ? -14.586 -23.219 -6.559 1 98.62 218 VAL A N 1
ATOM 1745 C CA . VAL A 1 218 ? -14.789 -24.406 -5.727 1 98.62 218 VAL A CA 1
ATOM 1746 C C . VAL A 1 218 ? -15.414 -25.516 -6.562 1 98.62 218 VAL A C 1
ATOM 1748 O O . VAL A 1 218 ? -14.992 -26.672 -6.477 1 98.62 218 VAL A O 1
ATOM 1751 N N . LYS A 1 219 ? -16.406 -25.156 -7.332 1 98.75 219 LYS A N 1
ATOM 1752 C CA . LYS A 1 219 ? -17.062 -26.141 -8.195 1 98.75 219 LYS A CA 1
ATOM 1753 C C . LYS A 1 219 ? -16.062 -26.797 -9.148 1 98.75 219 LYS A C 1
ATOM 1755 O O . LYS A 1 219 ? -16.062 -28.016 -9.312 1 98.75 219 LYS A O 1
ATOM 1760 N N . LEU A 1 220 ? -15.242 -26 -9.75 1 98.69 220 LEU A N 1
ATOM 1761 C CA . LEU A 1 220 ? -14.25 -26.5 -10.688 1 98.69 220 LEU A CA 1
ATOM 1762 C C . LEU A 1 220 ? -13.242 -27.406 -9.977 1 98.69 220 LEU A C 1
ATOM 1764 O O . LEU A 1 220 ? -12.82 -28.422 -10.539 1 98.69 220 LEU A O 1
ATOM 1768 N N . ALA A 1 221 ? -12.852 -27.047 -8.789 1 98.5 221 ALA A N 1
ATOM 1769 C CA . ALA A 1 221 ? -11.945 -27.891 -8.008 1 98.5 221 ALA A CA 1
ATOM 1770 C C . ALA A 1 221 ? -12.57 -29.25 -7.719 1 98.5 221 ALA A C 1
ATOM 1772 O O . ALA A 1 221 ? -11.922 -30.281 -7.871 1 98.5 221 ALA A O 1
ATOM 1773 N N . LYS A 1 222 ? -13.812 -29.266 -7.332 1 98.38 222 LYS A N 1
ATOM 1774 C CA . LYS A 1 222 ? -14.539 -30.5 -7.051 1 98.38 222 LYS A CA 1
ATOM 1775 C C . LYS A 1 222 ? -14.641 -31.375 -8.297 1 98.38 222 LYS A C 1
ATOM 1777 O O . LYS A 1 222 ? -14.406 -32.594 -8.227 1 98.38 222 LYS A O 1
ATOM 1782 N N . GLU A 1 223 ? -14.898 -30.781 -9.383 1 98.31 223 GLU A N 1
ATOM 1783 C CA . GLU A 1 223 ? -15.102 -31.5 -10.633 1 98.31 223 GLU A CA 1
ATOM 1784 C C . GLU A 1 223 ? -13.789 -32.094 -11.156 1 98.31 223 GLU A C 1
ATOM 1786 O O . GLU A 1 223 ? -13.781 -33.094 -11.859 1 98.31 223 GLU A O 1
ATOM 1791 N N . SER A 1 224 ? -12.688 -31.516 -10.797 1 97.06 224 SER A N 1
ATOM 1792 C CA . SER A 1 224 ? -11.383 -31.922 -11.305 1 97.06 224 SER A CA 1
ATOM 1793 C C . SER A 1 224 ? -10.898 -33.188 -10.633 1 97.06 224 SER A C 1
ATOM 1795 O O . SER A 1 224 ? -10.016 -33.875 -11.148 1 97.06 224 SER A O 1
ATOM 1797 N N . GLY A 1 225 ? -11.438 -33.5 -9.43 1 96 225 GLY A N 1
ATOM 1798 C CA . GLY A 1 225 ? -10.945 -34.625 -8.648 1 96 225 GLY A CA 1
ATOM 1799 C C . GLY A 1 225 ? -9.57 -34.406 -8.062 1 96 225 GLY A C 1
ATOM 1800 O O . GLY A 1 225 ? -8.828 -35.344 -7.809 1 96 225 GLY A O 1
ATOM 1801 N N . MET A 1 226 ? -9.258 -33.156 -7.832 1 96.31 226 MET A N 1
ATOM 1802 C CA . MET A 1 226 ? -7.922 -32.812 -7.336 1 96.31 226 MET A CA 1
ATOM 1803 C C . MET A 1 226 ? -7.742 -33.281 -5.898 1 96.31 226 MET A C 1
ATOM 1805 O O . MET A 1 226 ? -8.711 -33.375 -5.145 1 96.31 226 MET A O 1
ATOM 1809 N N . PRO A 1 227 ? -6.492 -33.625 -5.605 1 96.31 227 PRO A N 1
ATOM 1810 C CA . PRO A 1 227 ? -6.207 -33.906 -4.203 1 96.31 227 PRO A CA 1
ATOM 1811 C C . PRO A 1 227 ? -6.227 -32.688 -3.314 1 96.31 227 PRO A C 1
ATOM 1813 O O . PRO A 1 227 ? -6.223 -31.547 -3.822 1 96.31 227 PRO A O 1
ATOM 1816 N N . ASP A 1 228 ? -6.336 -32.906 -1.963 1 95.88 228 ASP A N 1
ATOM 1817 C CA . ASP A 1 228 ? -6.281 -31.828 -0.961 1 95.88 228 ASP A CA 1
ATOM 1818 C C . ASP A 1 228 ? -7.352 -30.781 -1.224 1 95.88 228 ASP A C 1
ATOM 1820 O O . ASP A 1 228 ? -7.078 -29.578 -1.146 1 95.88 228 ASP A O 1
ATOM 1824 N N . LEU A 1 229 ? -8.5 -31.312 -1.604 1 97.12 229 LEU A N 1
ATOM 1825 C CA . LEU A 1 229 ? -9.625 -30.453 -1.97 1 97.12 229 LEU A CA 1
ATOM 1826 C C . LEU A 1 229 ? -10.062 -29.594 -0.787 1 97.12 229 LEU A C 1
ATOM 1828 O O . LEU A 1 229 ? -10.258 -28.391 -0.928 1 97.12 229 LEU A O 1
ATOM 1832 N N . GLU A 1 230 ? -10.219 -30.156 0.38 1 96.75 230 GLU A N 1
ATOM 1833 C CA . GLU A 1 230 ? -10.773 -29.469 1.545 1 96.75 230 GLU A CA 1
ATOM 1834 C C . GLU A 1 230 ? -9.883 -28.312 1.974 1 96.75 230 GLU A C 1
ATOM 1836 O O . GLU A 1 230 ? -10.375 -27.188 2.178 1 96.75 230 GLU A O 1
ATOM 1841 N N . PRO A 1 231 ? -8.586 -28.562 2.068 1 96.5 231 PRO A N 1
ATOM 1842 C CA . PRO A 1 231 ? -7.727 -27.422 2.418 1 96.5 231 PRO A CA 1
ATOM 1843 C C . PRO A 1 231 ? -7.781 -26.297 1.385 1 96.5 231 PRO A C 1
ATOM 1845 O O . PRO A 1 231 ? -7.707 -25.125 1.744 1 96.5 231 PRO A O 1
ATOM 1848 N N . TYR A 1 232 ? -7.867 -26.672 0.137 1 97.69 232 TYR A N 1
ATOM 1849 C CA . TYR A 1 232 ? -7.977 -25.672 -0.919 1 97.69 232 TYR A CA 1
ATOM 1850 C C . TYR A 1 232 ? -9.242 -24.844 -0.753 1 97.69 232 TYR A C 1
ATOM 1852 O O . TYR A 1 232 ? -9.188 -23.609 -0.801 1 97.69 232 TYR A O 1
ATOM 1860 N N . ILE A 1 233 ? -10.32 -25.469 -0.54 1 98 233 ILE A N 1
ATOM 1861 C CA . ILE A 1 233 ? -11.609 -24.797 -0.368 1 98 233 ILE A CA 1
ATOM 1862 C C . ILE A 1 233 ? -11.562 -23.891 0.859 1 98 233 ILE A C 1
ATOM 1864 O O . ILE A 1 233 ? -12.055 -22.766 0.825 1 98 233 ILE A O 1
ATOM 1868 N N . GLN A 1 234 ? -10.977 -24.344 1.884 1 97.25 234 GLN A N 1
ATOM 1869 C CA . GLN A 1 234 ? -10.859 -23.562 3.105 1 97.25 234 GLN A CA 1
ATOM 1870 C C . GLN A 1 234 ? -10.102 -22.266 2.854 1 97.25 234 GLN A C 1
ATOM 1872 O O . GLN A 1 234 ? -10.508 -21.203 3.314 1 97.25 234 GLN A O 1
ATOM 1877 N N . GLU A 1 235 ? -8.992 -22.344 2.111 1 97.56 235 GLU A N 1
ATOM 1878 C CA . GLU A 1 235 ? -8.227 -21.141 1.812 1 97.56 235 GLU A CA 1
ATOM 1879 C C . GLU A 1 235 ? -9.047 -20.141 1.004 1 97.56 235 GLU A C 1
ATOM 1881 O O . GLU A 1 235 ? -9.031 -18.938 1.283 1 97.56 235 GLU A O 1
ATOM 1886 N N . LEU A 1 236 ? -9.812 -20.656 0.034 1 98.38 236 LEU A N 1
ATOM 1887 C CA . LEU A 1 236 ? -10.555 -19.766 -0.862 1 98.38 236 LEU A CA 1
ATOM 1888 C C . LEU A 1 236 ? -11.703 -19.094 -0.124 1 98.38 236 LEU A C 1
ATOM 1890 O O . LEU A 1 236 ? -12.016 -17.922 -0.4 1 98.38 236 LEU A O 1
ATOM 1894 N N . THR A 1 237 ? -12.297 -19.781 0.84 1 97.88 237 THR A N 1
ATOM 1895 C CA . THR A 1 237 ? -13.539 -19.297 1.421 1 97.88 237 THR A CA 1
ATOM 1896 C C . THR A 1 237 ? -13.273 -18.531 2.713 1 97.88 237 THR A C 1
ATOM 1898 O O . THR A 1 237 ? -14.117 -17.766 3.17 1 97.88 237 THR A O 1
ATOM 1901 N N . THR A 1 238 ? -12.023 -18.734 3.318 1 97 238 THR A N 1
ATOM 1902 C CA . THR A 1 238 ? -11.805 -18.125 4.625 1 97 238 THR A CA 1
ATOM 1903 C C . THR A 1 238 ? -10.539 -17.266 4.625 1 97 238 THR A C 1
ATOM 1905 O O . THR A 1 238 ? -10.32 -16.469 5.539 1 97 238 THR A O 1
ATOM 1908 N N . ALA A 1 239 ? -9.672 -17.469 3.605 1 97 239 ALA A N 1
ATOM 1909 C CA . ALA A 1 239 ? -8.375 -16.797 3.525 1 97 239 ALA A CA 1
ATOM 1910 C C . ALA A 1 239 ? -7.477 -17.188 4.691 1 97 239 ALA A C 1
ATOM 1912 O O . ALA A 1 239 ? -6.652 -16.391 5.148 1 97 239 ALA A O 1
ATOM 1913 N N . ARG A 1 240 ? -7.742 -18.406 5.172 1 93.19 240 ARG A N 1
ATOM 1914 C CA . ARG A 1 240 ? -6.887 -18.953 6.215 1 93.19 240 ARG A CA 1
ATOM 1915 C C . ARG A 1 240 ? -5.953 -20.016 5.652 1 93.19 240 ARG A C 1
ATOM 1917 O O . ARG A 1 240 ? -6.391 -20.906 4.918 1 93.19 240 ARG A O 1
ATOM 1924 N N . TYR A 1 241 ? -4.699 -19.844 6.016 1 90.69 241 TYR A N 1
ATOM 1925 C CA . TYR A 1 241 ? -3.68 -20.75 5.512 1 90.69 241 TYR A CA 1
ATOM 1926 C C . TYR A 1 241 ? -3.979 -22.188 5.93 1 90.69 241 TYR A C 1
ATOM 1928 O O . TYR A 1 241 ? -4.285 -22.453 7.098 1 90.69 241 TYR A O 1
ATOM 1936 N N . ARG A 1 242 ? -3.879 -23.047 5.129 1 83.5 242 ARG A N 1
ATOM 1937 C CA . ARG A 1 242 ? -4.23 -24.453 5.324 1 83.5 242 ARG A CA 1
ATOM 1938 C C . ARG A 1 242 ? -3.295 -25.109 6.328 1 83.5 242 ARG A C 1
ATOM 1940 O O . ARG A 1 242 ? -3.639 -26.125 6.926 1 83.5 242 ARG A O 1
ATOM 1947 N N . GLY A 1 243 ? -2.068 -24.438 6.477 1 75.25 243 GLY A N 1
ATOM 1948 C CA . GLY A 1 243 ? -1.137 -25.047 7.414 1 75.25 243 GLY A CA 1
ATOM 1949 C C . GLY A 1 243 ? -1.39 -24.641 8.852 1 75.25 243 GLY A C 1
ATOM 1950 O O . GLY A 1 243 ? -0.758 -25.172 9.773 1 75.25 243 GLY A O 1
ATOM 1951 N N . ILE A 1 244 ? -2.266 -23.656 8.953 1 64.81 244 ILE A N 1
ATOM 1952 C CA . ILE A 1 244 ? -2.602 -23.266 10.32 1 64.81 244 ILE A CA 1
ATOM 1953 C C . ILE A 1 244 ? -3.662 -24.219 10.883 1 64.81 244 ILE A C 1
ATOM 1955 O O . ILE A 1 244 ? -4.773 -24.297 10.352 1 64.81 244 ILE A O 1
ATOM 1959 N N . LYS A 1 245 ? -3.172 -25.219 11.5 1 47.31 245 LYS A N 1
ATOM 1960 C CA . LYS A 1 245 ? -4.047 -26.172 12.172 1 47.31 245 LYS A CA 1
ATOM 1961 C C . LYS A 1 245 ? -4.746 -25.531 13.367 1 47.31 245 LYS A C 1
ATOM 1963 O O . LYS A 1 245 ? -4.141 -24.75 14.094 1 47.31 245 LYS A O 1
ATOM 1968 N N . GLU A 1 246 ? -6.203 -25.25 13.297 1 40.66 246 GLU A N 1
ATOM 1969 C CA . GLU A 1 246 ? -6.914 -24.812 14.492 1 40.66 246 GLU A CA 1
ATOM 1970 C C . GLU A 1 246 ? -6.527 -25.656 15.703 1 40.66 246 GLU A C 1
ATOM 1972 O O . GLU A 1 246 ? -6.207 -26.828 15.57 1 40.66 246 GLU A O 1
ATOM 1977 N N . MET B 1 1 ? -13.945 4.043 -12.266 1 90.75 1 MET B N 1
ATOM 1978 C CA . MET B 1 1 ? -13.727 3.996 -10.82 1 90.75 1 MET B CA 1
ATOM 1979 C C . MET B 1 1 ? -13.414 5.383 -10.273 1 90.75 1 MET B C 1
ATOM 1981 O O . MET B 1 1 ? -12.75 6.184 -10.93 1 90.75 1 MET B O 1
ATOM 1985 N N . ASP B 1 2 ? -13.992 5.719 -9.086 1 97.5 2 ASP B N 1
ATOM 1986 C CA . ASP B 1 2 ? -13.719 6.973 -8.383 1 97.5 2 ASP B CA 1
ATOM 1987 C C . ASP B 1 2 ? -12.352 6.934 -7.707 1 97.5 2 ASP B C 1
ATOM 1989 O O . ASP B 1 2 ? -11.883 5.867 -7.312 1 97.5 2 ASP B O 1
ATOM 1993 N N . LYS B 1 3 ? -11.781 8.094 -7.684 1 98.62 3 LYS B N 1
ATOM 1994 C CA . LYS B 1 3 ? -10.5 8.234 -6.992 1 98.62 3 LYS B CA 1
ATOM 1995 C C . LYS B 1 3 ? -10.555 9.352 -5.957 1 98.62 3 LYS B C 1
ATOM 1997 O O . LYS B 1 3 ? -11.109 10.422 -6.215 1 98.62 3 LYS B O 1
ATOM 2002 N N . ILE B 1 4 ? -10 9.055 -4.789 1 98.94 4 ILE B N 1
ATOM 2003 C CA . ILE B 1 4 ? -9.891 10.039 -3.711 1 98.94 4 ILE B CA 1
ATOM 2004 C C . ILE B 1 4 ? -8.445 10.094 -3.219 1 98.94 4 ILE B C 1
ATOM 2006 O O . ILE B 1 4 ? -7.879 9.078 -2.812 1 98.94 4 ILE B O 1
ATOM 2010 N N . ALA B 1 5 ? -7.848 11.289 -3.322 1 98.94 5 ALA B N 1
ATOM 2011 C CA . ALA B 1 5 ? -6.535 11.484 -2.713 1 98.94 5 ALA B CA 1
ATOM 2012 C C . ALA B 1 5 ? -6.66 11.75 -1.216 1 98.94 5 ALA B C 1
ATOM 2014 O O . ALA B 1 5 ? -7.535 12.508 -0.786 1 98.94 5 ALA B O 1
ATOM 2015 N N . VAL B 1 6 ? -5.867 11.078 -0.433 1 99 6 VAL B N 1
ATOM 2016 C CA . VAL B 1 6 ? -5.848 11.258 1.015 1 99 6 VAL B CA 1
ATOM 2017 C C . VAL B 1 6 ? -4.469 11.758 1.452 1 99 6 VAL B C 1
ATOM 2019 O O . VAL B 1 6 ? -3.467 11.062 1.28 1 99 6 VAL B O 1
ATOM 2022 N N . ILE B 1 7 ? -4.395 12.961 1.981 1 98.94 7 ILE B N 1
ATOM 2023 C CA . ILE B 1 7 ? -3.143 13.555 2.434 1 98.94 7 ILE B CA 1
ATOM 2024 C C . ILE B 1 7 ? -3.184 13.758 3.947 1 98.94 7 ILE B C 1
ATOM 2026 O O . ILE B 1 7 ? -4.254 13.727 4.555 1 98.94 7 ILE B O 1
ATOM 2030 N N . SER B 1 8 ? -2.049 13.867 4.566 1 98.94 8 SER B N 1
ATOM 2031 C CA . SER B 1 8 ? -1.98 14.055 6.012 1 98.94 8 SER B CA 1
ATOM 2032 C C . SER B 1 8 ? -0.66 14.695 6.426 1 98.94 8 SER B C 1
ATOM 2034 O O . SER B 1 8 ? 0.297 14.711 5.648 1 98.94 8 SER B O 1
ATOM 2036 N N . ASP B 1 9 ? -0.647 15.328 7.555 1 98.94 9 ASP B N 1
ATOM 2037 C CA . ASP B 1 9 ? 0.567 15.758 8.242 1 98.94 9 ASP B CA 1
ATOM 2038 C C . ASP B 1 9 ? 1.414 16.656 7.352 1 98.94 9 ASP B C 1
ATOM 2040 O O . ASP B 1 9 ? 2.578 16.359 7.078 1 98.94 9 ASP B O 1
ATOM 2044 N N . ILE B 1 10 ? 0.786 17.766 6.977 1 98.88 10 ILE B N 1
ATOM 2045 C CA . ILE B 1 10 ? 1.435 18.766 6.145 1 98.88 10 ILE B CA 1
ATOM 2046 C C . ILE B 1 10 ? 2.494 19.516 6.957 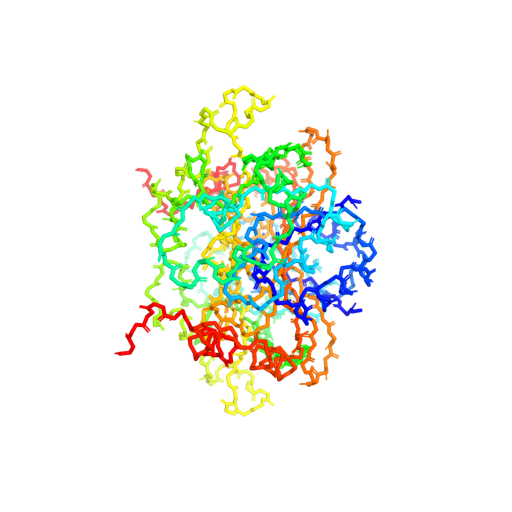1 98.88 10 ILE B C 1
ATOM 2048 O O . ILE B 1 10 ? 3.594 19.766 6.465 1 98.88 10 ILE B O 1
ATOM 2052 N N . HIS B 1 11 ? 2.094 19.969 8.172 1 98.75 11 HIS B N 1
ATOM 2053 C CA . HIS B 1 11 ? 2.992 20.594 9.141 1 98.75 11 HIS B CA 1
ATOM 2054 C C . HIS B 1 11 ? 3.66 21.828 8.555 1 98.75 11 HIS B C 1
ATOM 2056 O O . HIS B 1 11 ? 4.855 22.062 8.766 1 98.75 11 HIS B O 1
ATOM 2062 N N . GLY B 1 12 ? 2.916 22.562 7.758 1 98.75 12 GLY B N 1
ATOM 2063 C CA . GLY B 1 12 ? 3.379 23.859 7.285 1 98.75 12 GLY B CA 1
ATOM 2064 C C . GLY B 1 12 ? 4.488 23.766 6.258 1 98.75 12 GLY B C 1
ATOM 2065 O O . GLY B 1 12 ? 5.148 24.75 5.949 1 98.75 12 GLY B O 1
ATOM 2066 N N . ASN B 1 13 ? 4.801 22.609 5.762 1 98.88 13 ASN B N 1
ATOM 2067 C CA . ASN B 1 13 ? 5.789 22.422 4.707 1 98.88 13 ASN B CA 1
ATOM 2068 C C . ASN B 1 13 ? 5.191 22.672 3.326 1 98.88 13 ASN B C 1
ATOM 2070 O O . ASN B 1 13 ? 4.758 21.75 2.646 1 98.88 13 ASN B O 1
ATOM 2074 N N . ILE B 1 14 ? 5.293 23.875 2.832 1 98.88 14 ILE B N 1
ATOM 2075 C CA . ILE B 1 14 ? 4.562 24.344 1.657 1 98.88 14 ILE B CA 1
ATOM 2076 C C . ILE B 1 14 ? 5.203 23.766 0.394 1 98.88 14 ILE B C 1
ATOM 2078 O O . ILE B 1 14 ? 4.5 23.312 -0.512 1 98.88 14 ILE B O 1
ATOM 2082 N N . PRO B 1 15 ? 6.605 23.703 0.308 1 98.94 15 PRO B N 1
ATOM 2083 C CA . PRO B 1 15 ? 7.176 23.047 -0.872 1 98.94 15 PRO B CA 1
ATOM 2084 C C . PRO B 1 15 ? 6.68 21.625 -1.053 1 98.94 15 PRO B C 1
ATOM 2086 O O . PRO B 1 15 ? 6.375 21.203 -2.174 1 98.94 15 PRO B O 1
ATOM 2089 N N . ALA B 1 16 ? 6.555 20.891 -0.02 1 98.94 16 ALA B N 1
ATOM 2090 C CA . ALA B 1 16 ? 6.062 19.531 -0.093 1 98.94 16 ALA B CA 1
ATOM 2091 C C . ALA B 1 16 ? 4.59 19.484 -0.497 1 98.94 16 ALA B C 1
ATOM 2093 O O . ALA B 1 16 ? 4.203 18.719 -1.376 1 98.94 16 ALA B O 1
ATOM 2094 N N . LEU B 1 17 ? 3.766 20.344 0.143 1 98.94 17 LEU B N 1
ATOM 2095 C CA . LEU B 1 17 ? 2.336 20.375 -0.145 1 98.94 17 LEU B CA 1
ATOM 2096 C C . LEU B 1 17 ? 2.086 20.734 -1.606 1 98.94 17 LEU B C 1
ATOM 2098 O O . LEU B 1 17 ? 1.261 20.109 -2.271 1 98.94 17 LEU B O 1
ATOM 2102 N N . GLN B 1 18 ? 2.822 21.672 -2.072 1 98.94 18 GLN B N 1
ATOM 2103 C CA . GLN B 1 18 ? 2.664 22.094 -3.459 1 98.94 18 GLN B CA 1
ATOM 2104 C C . GLN B 1 18 ? 3.006 20.969 -4.422 1 98.94 18 GLN B C 1
ATOM 2106 O O . GLN B 1 18 ? 2.311 20.766 -5.418 1 98.94 18 GLN B O 1
ATOM 2111 N N . SER B 1 19 ? 4.074 20.266 -4.137 1 98.94 19 SER B N 1
ATOM 2112 C CA . SER B 1 19 ? 4.477 19.156 -4.988 1 98.94 19 SER B CA 1
ATOM 2113 C C . SER B 1 19 ? 3.424 18.047 -4.996 1 98.94 19 SER B C 1
ATOM 2115 O O . SER B 1 19 ? 3.125 17.484 -6.047 1 98.94 19 SER B O 1
ATOM 2117 N N . VAL B 1 20 ? 2.855 17.797 -3.863 1 98.94 20 VAL B N 1
ATOM 2118 C CA . VAL B 1 20 ? 1.839 16.75 -3.744 1 98.94 20 VAL B CA 1
ATOM 2119 C C . VAL B 1 20 ? 0.578 17.172 -4.496 1 98.94 20 VAL B C 1
ATOM 2121 O O . VAL B 1 20 ? 0.004 16.391 -5.25 1 98.94 20 VAL B O 1
ATOM 2124 N N . LEU B 1 21 ? 0.155 18.422 -4.301 1 98.94 21 LEU B N 1
ATOM 2125 C CA . LEU B 1 21 ? -1.033 18.906 -4.992 1 98.94 21 LEU B CA 1
ATOM 2126 C C . LEU B 1 21 ? -0.831 18.891 -6.504 1 98.94 21 LEU B C 1
ATOM 2128 O O . LEU B 1 21 ? -1.755 18.562 -7.254 1 98.94 21 LEU B O 1
ATOM 2132 N N . LYS B 1 22 ? 0.344 19.266 -6.918 1 98.88 22 LYS B N 1
ATOM 2133 C CA . LYS B 1 22 ? 0.664 19.188 -8.344 1 98.88 22 LYS B CA 1
ATOM 2134 C C . LYS B 1 22 ? 0.562 17.766 -8.867 1 98.88 22 LYS B C 1
ATOM 2136 O O . LYS B 1 22 ? 0.03 17.531 -9.953 1 98.88 22 LYS B O 1
ATOM 2141 N N . ASP B 1 23 ? 1.072 16.844 -8.141 1 98.88 23 ASP B N 1
ATOM 2142 C CA . ASP B 1 23 ? 1.019 15.43 -8.531 1 98.88 23 ASP B CA 1
ATOM 2143 C C . ASP B 1 23 ? -0.424 14.938 -8.609 1 98.88 23 ASP B C 1
ATOM 2145 O O . ASP B 1 23 ? -0.799 14.242 -9.555 1 98.88 23 ASP B O 1
ATOM 2149 N N . ILE B 1 24 ? -1.213 15.281 -7.617 1 98.88 24 ILE B N 1
ATOM 2150 C CA . ILE B 1 24 ? -2.621 14.891 -7.578 1 98.88 24 ILE B CA 1
ATOM 2151 C C . ILE B 1 24 ? -3.344 15.453 -8.805 1 98.88 24 ILE B C 1
ATOM 2153 O O . ILE B 1 24 ? -4.113 14.742 -9.453 1 98.88 24 ILE B O 1
ATOM 2157 N N . ARG B 1 25 ? -3.098 16.703 -9.078 1 98.56 25 ARG B N 1
ATOM 2158 C CA . ARG B 1 25 ? -3.713 17.344 -10.242 1 98.56 25 ARG B CA 1
ATOM 2159 C C . ARG B 1 25 ? -3.305 16.641 -11.531 1 98.56 25 ARG B C 1
ATOM 2161 O O . ARG B 1 25 ? -4.125 16.453 -12.43 1 98.56 25 ARG B O 1
ATOM 2168 N N . ALA B 1 26 ? -2.064 16.25 -11.625 1 98.19 26 ALA B N 1
ATOM 2169 C CA . ALA B 1 26 ? -1.562 15.57 -12.812 1 98.19 26 ALA B CA 1
ATOM 2170 C C . ALA B 1 26 ? -2.262 14.227 -13.008 1 98.19 26 ALA B C 1
ATOM 2172 O O . ALA B 1 26 ? -2.355 13.727 -14.133 1 98.19 26 ALA B O 1
ATOM 2173 N N . ARG B 1 27 ? -2.76 13.688 -11.922 1 97.75 27 ARG B N 1
ATOM 2174 C CA . ARG B 1 27 ? -3.492 12.422 -11.969 1 97.75 27 ARG B CA 1
ATOM 2175 C C . ARG B 1 27 ? -4.98 12.664 -12.188 1 97.75 27 ARG B C 1
ATOM 2177 O O . ARG B 1 27 ? -5.777 11.719 -12.18 1 97.75 27 ARG B O 1
ATOM 2184 N N . GLU B 1 28 ? -5.352 13.898 -12.305 1 97.69 28 GLU B N 1
ATOM 2185 C CA . GLU B 1 28 ? -6.723 14.328 -12.57 1 97.69 28 GLU B CA 1
ATOM 2186 C C . GLU B 1 28 ? -7.656 13.914 -11.438 1 97.69 28 GLU B C 1
ATOM 2188 O O . GLU B 1 28 ? -8.789 13.492 -11.68 1 97.69 28 GLU B O 1
ATOM 2193 N N . ILE B 1 29 ? -7.148 13.938 -10.266 1 98.56 29 ILE B N 1
ATOM 2194 C CA . ILE B 1 29 ? -7.965 13.656 -9.086 1 98.56 29 ILE B CA 1
ATOM 2195 C C . ILE B 1 29 ? -8.469 14.969 -8.484 1 98.56 29 ILE B C 1
ATOM 2197 O O . ILE B 1 29 ? -7.684 15.883 -8.219 1 98.56 29 ILE B O 1
ATOM 2201 N N . HIS B 1 30 ? -9.758 15.023 -8.234 1 97.12 30 HIS B N 1
ATOM 2202 C CA . HIS B 1 30 ? -10.352 16.266 -7.762 1 97.12 30 HIS B CA 1
ATOM 2203 C C . HIS B 1 30 ? -10.773 16.172 -6.301 1 97.12 30 HIS B C 1
ATOM 2205 O O . HIS B 1 30 ? -10.891 17.188 -5.609 1 97.12 30 HIS B O 1
ATOM 2211 N N . ARG B 1 31 ? -11.062 14.953 -5.855 1 98.56 31 ARG B N 1
ATOM 2212 C CA . ARG B 1 31 ? -11.469 14.758 -4.465 1 98.56 31 ARG B CA 1
ATOM 2213 C C . ARG B 1 31 ? -10.266 14.523 -3.568 1 98.56 31 ARG B C 1
ATOM 2215 O O . ARG B 1 31 ? -9.531 13.547 -3.752 1 98.56 31 ARG B O 1
ATOM 2222 N N . ILE B 1 32 ? -10.07 15.422 -2.627 1 98.94 32 ILE B N 1
ATOM 2223 C CA . ILE B 1 32 ? -8.945 15.32 -1.701 1 98.94 32 ILE B CA 1
ATOM 2224 C C . ILE B 1 32 ? -9.453 15.367 -0.263 1 98.94 32 ILE B C 1
ATOM 2226 O O . ILE B 1 32 ? -10.242 16.25 0.092 1 98.94 32 ILE B O 1
ATOM 2230 N N . ILE B 1 33 ? -9.086 14.43 0.556 1 98.94 33 ILE B N 1
ATOM 2231 C CA . ILE B 1 33 ? -9.359 14.422 1.989 1 98.94 33 ILE B CA 1
ATOM 2232 C C . ILE B 1 33 ? -8.047 14.586 2.762 1 98.94 33 ILE B C 1
ATOM 2234 O O . ILE B 1 33 ? -7.059 13.914 2.475 1 98.94 33 ILE B O 1
ATOM 2238 N N . CYS B 1 34 ? -8 15.508 3.678 1 98.94 34 CYS B N 1
ATOM 2239 C CA . CYS B 1 34 ? -6.832 15.734 4.527 1 98.94 34 CYS B CA 1
ATOM 2240 C C . CYS B 1 34 ? -7.07 15.188 5.93 1 98.94 34 CYS B C 1
ATOM 2242 O O . CYS B 1 34 ? -8.062 15.523 6.57 1 98.94 34 CYS B O 1
ATOM 2244 N N . LEU B 1 35 ? -6.09 14.414 6.461 1 98.94 35 LEU B N 1
ATOM 2245 C CA . LEU B 1 35 ? -6.293 13.711 7.723 1 98.94 35 LEU B CA 1
ATOM 2246 C C . LEU B 1 35 ? -5.719 14.523 8.891 1 98.94 35 LEU B C 1
ATOM 2248 O O . LEU B 1 35 ? -5.457 13.969 9.961 1 98.94 35 LEU B O 1
ATOM 2252 N N . GLY B 1 36 ? -5.398 15.75 8.656 1 98.88 36 GLY B N 1
ATOM 2253 C CA . GLY B 1 36 ? -5.059 16.609 9.781 1 98.88 36 GLY B CA 1
ATOM 2254 C C . GLY B 1 36 ? -3.566 16.828 9.93 1 98.88 36 GLY B C 1
ATOM 2255 O O . GLY B 1 36 ? -2.785 16.453 9.047 1 98.88 36 GLY B O 1
ATOM 2256 N N . ASP B 1 37 ? -3.258 17.641 10.977 1 98.88 37 ASP B N 1
ATOM 2257 C CA . ASP B 1 37 ? -1.908 18.125 11.25 1 98.88 37 ASP B CA 1
ATOM 2258 C C . ASP B 1 37 ? -1.401 19.016 10.117 1 98.88 37 ASP B C 1
ATOM 2260 O O . ASP B 1 37 ? -0.338 18.766 9.555 1 98.88 37 ASP B O 1
ATOM 2264 N N . LEU B 1 38 ? -2.168 20.062 9.945 1 98.88 38 LEU B N 1
ATOM 2265 C CA . LEU B 1 38 ? -1.831 21.062 8.945 1 98.88 38 LEU B CA 1
ATOM 2266 C C . LE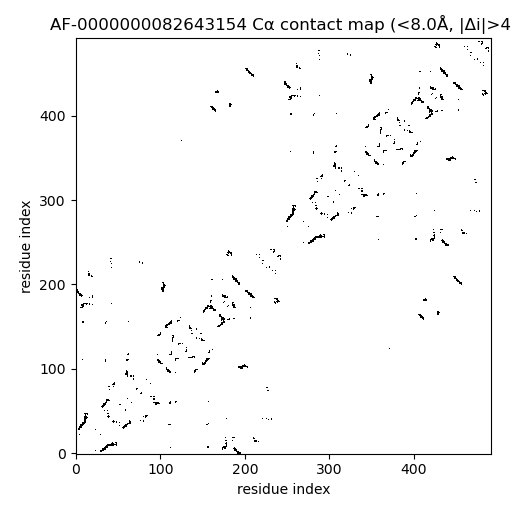U B 1 38 ? -0.713 21.969 9.445 1 98.88 38 LEU B C 1
ATOM 2268 O O . LEU B 1 38 ? 0.107 22.438 8.648 1 98.88 38 LEU B O 1
ATOM 2272 N N . VAL B 1 39 ? -0.689 22.125 10.758 1 98.69 39 VAL B N 1
ATOM 2273 C CA . VAL B 1 39 ? 0.08 23.203 11.367 1 98.69 39 VAL B CA 1
ATOM 2274 C C . VAL B 1 39 ? 1.164 22.625 12.273 1 98.69 39 VAL B C 1
ATOM 2276 O O . VAL B 1 39 ? 1.111 21.453 12.641 1 98.69 39 VAL B O 1
ATOM 2279 N N . GLY B 1 40 ? 2.088 23.469 12.508 1 97.31 40 GLY B N 1
ATOM 2280 C CA . GLY B 1 40 ? 3.137 23.109 13.453 1 97.31 40 GLY B CA 1
ATOM 2281 C C . GLY B 1 40 ? 4.305 22.391 12.805 1 97.31 40 GLY B C 1
ATOM 2282 O O . GLY B 1 40 ? 4.23 22 11.633 1 97.31 40 GLY B O 1
ATOM 2283 N N . LYS B 1 41 ? 5.445 22.266 13.5 1 96.62 41 LYS B N 1
ATOM 2284 C CA . LYS B 1 41 ? 6.727 21.688 13.102 1 96.62 41 LYS B CA 1
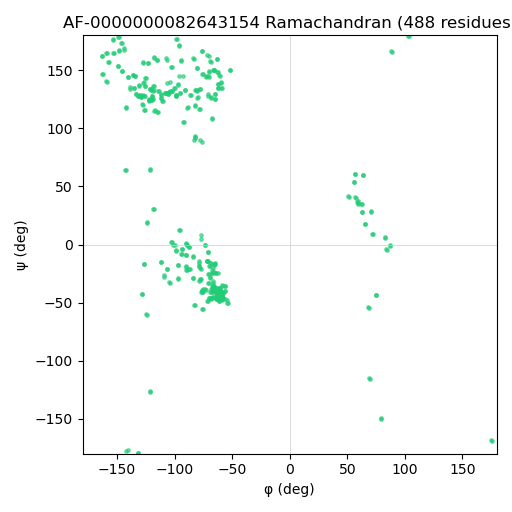ATOM 2285 C C . LYS B 1 41 ? 7.406 22.531 12.031 1 96.62 41 LYS B C 1
ATOM 2287 O O . LYS B 1 41 ? 8.57 22.906 12.172 1 96.62 41 LYS B O 1
ATOM 2292 N N . GLY B 1 42 ? 6.68 22.797 10.961 1 97.81 42 GLY B N 1
ATOM 2293 C CA . GLY B 1 42 ? 7.219 23.609 9.883 1 97.81 42 GLY B CA 1
ATOM 2294 C C . GLY B 1 42 ? 6.781 25.062 9.945 1 97.81 42 GLY B C 1
ATOM 2295 O O . GLY B 1 42 ? 5.957 25.422 10.789 1 97.81 42 GLY B O 1
ATOM 2296 N N . PRO B 1 43 ? 7.27 25.891 9.047 1 98 43 PRO B N 1
ATOM 2297 C CA . PRO B 1 43 ? 7.227 27.344 9.266 1 98 43 PRO B CA 1
ATOM 2298 C C . PRO B 1 43 ? 5.918 27.969 8.789 1 98 43 PRO B C 1
ATOM 2300 O O . PRO B 1 43 ? 5.555 29.062 9.234 1 98 43 PRO B O 1
ATOM 2303 N N . HIS B 1 44 ? 5.152 27.375 7.906 1 98.31 44 HIS B N 1
ATOM 2304 C CA . HIS B 1 44 ? 4.109 28.125 7.223 1 98.31 44 HIS B CA 1
ATOM 2305 C C . HIS B 1 44 ? 2.732 27.516 7.473 1 98.31 44 HIS B C 1
ATOM 2307 O O . HIS B 1 44 ? 2.016 27.188 6.523 1 98.31 44 HIS B O 1
ATOM 2313 N N . SER B 1 45 ? 2.348 27.562 8.711 1 98.38 45 SER B N 1
ATOM 2314 C CA . SER B 1 45 ? 1.071 27 9.156 1 98.38 45 SER B CA 1
ATOM 2315 C C . SER B 1 45 ? -0.102 27.734 8.508 1 98.38 45 SER B C 1
ATOM 2317 O O . SER B 1 45 ? -1.048 27.094 8.031 1 98.38 45 SER B O 1
ATOM 2319 N N . SER B 1 46 ? -0.015 29.047 8.5 1 98.69 46 SER B N 1
ATOM 2320 C CA . SER B 1 46 ? -1.105 29.859 7.961 1 98.69 46 SER B CA 1
ATOM 2321 C C . SER B 1 46 ? -1.37 29.531 6.496 1 98.69 46 SER B C 1
ATOM 2323 O O . SER B 1 46 ? -2.518 29.312 6.102 1 98.69 46 SER B O 1
ATOM 2325 N N . ILE B 1 47 ? -0.331 29.438 5.695 1 98.81 47 ILE B N 1
ATOM 2326 C CA . ILE B 1 47 ? -0.452 29.141 4.27 1 98.81 47 ILE B CA 1
ATOM 2327 C C . ILE B 1 47 ? -1.006 27.719 4.082 1 98.81 47 ILE B C 1
ATOM 2329 O O . ILE B 1 47 ? -1.854 27.5 3.219 1 98.81 47 ILE B O 1
ATOM 2333 N N . ALA B 1 48 ? -0.559 26.797 4.887 1 98.88 48 ALA B N 1
ATOM 2334 C CA . ALA B 1 48 ? -1.029 25.422 4.809 1 98.88 48 ALA B CA 1
ATOM 2335 C C . ALA B 1 48 ? -2.535 25.344 5.047 1 98.88 48 ALA B C 1
ATOM 2337 O O . ALA B 1 48 ? -3.252 24.656 4.309 1 98.88 48 ALA B O 1
ATOM 2338 N N . VAL B 1 49 ? -2.988 26.031 6.07 1 98.88 49 VAL B N 1
ATOM 2339 C CA . VAL B 1 49 ? -4.41 26.031 6.402 1 98.88 49 VAL B CA 1
ATOM 2340 C C . VAL B 1 49 ? -5.219 26.547 5.215 1 98.88 49 VAL B C 1
ATOM 2342 O O . VAL B 1 49 ? -6.215 25.938 4.82 1 98.88 49 VAL B O 1
ATOM 2345 N N . ASP B 1 50 ? -4.773 27.641 4.668 1 98.88 50 ASP B N 1
ATOM 2346 C CA . ASP B 1 50 ? -5.496 28.234 3.553 1 98.88 50 ASP B CA 1
ATOM 2347 C C . ASP B 1 50 ? -5.516 27.312 2.342 1 98.88 50 ASP B C 1
ATOM 2349 O O . ASP B 1 50 ? -6.551 27.156 1.69 1 98.88 50 ASP B O 1
ATOM 2353 N N . MET B 1 51 ? -4.383 26.719 2.025 1 98.81 51 MET B N 1
ATOM 2354 C CA . MET B 1 51 ? -4.285 25.828 0.871 1 98.81 51 MET B CA 1
ATOM 2355 C C . MET B 1 51 ? -5.172 24.594 1.055 1 98.81 51 MET B C 1
ATOM 2357 O O . MET B 1 51 ? -5.898 24.219 0.139 1 98.81 51 MET B O 1
ATOM 2361 N N . VAL B 1 52 ? -5.109 24 2.182 1 98.81 52 VAL B N 1
ATOM 2362 C CA . VAL B 1 52 ? -5.902 22.812 2.449 1 98.81 52 VAL B CA 1
ATOM 2363 C C . VAL B 1 52 ? -7.391 23.141 2.389 1 98.81 52 VAL B C 1
ATOM 2365 O O . VAL B 1 52 ? -8.188 22.375 1.834 1 98.81 52 VAL B O 1
ATOM 2368 N N . ASN B 1 53 ? -7.734 24.266 3.043 1 98.31 53 ASN B N 1
ATOM 2369 C CA . ASN B 1 53 ? -9.117 24.719 2.986 1 98.31 53 ASN B CA 1
ATOM 2370 C C . ASN B 1 53 ? -9.586 24.922 1.548 1 98.31 53 ASN B C 1
ATOM 2372 O O . ASN B 1 53 ? -10.742 24.656 1.223 1 98.31 53 ASN B O 1
ATOM 2376 N N . GLN B 1 54 ? -8.742 25.359 0.731 1 98.31 54 GLN B N 1
ATOM 2377 C CA . GLN B 1 54 ? -9.07 25.656 -0.658 1 98.31 54 GLN B CA 1
ATOM 2378 C C . GLN B 1 54 ? -9.203 24.375 -1.481 1 98.31 54 GLN B C 1
ATOM 2380 O O . GLN B 1 54 ? -10.109 24.25 -2.303 1 98.31 54 GLN B O 1
ATOM 2385 N N . TYR B 1 55 ? -8.336 23.406 -1.261 1 98.5 55 TYR B N 1
ATOM 2386 C CA . TYR B 1 55 ? -8.188 22.328 -2.238 1 98.5 55 TYR B CA 1
ATOM 2387 C C . TYR B 1 55 ? -8.82 21.031 -1.729 1 98.5 55 TYR B C 1
ATOM 2389 O O . TYR B 1 55 ? -9.117 20.125 -2.514 1 98.5 55 TYR B O 1
ATOM 2397 N N . CYS B 1 56 ? -9 20.891 -0.441 1 98.75 56 CYS B N 1
ATOM 2398 C CA . CYS B 1 56 ? -9.516 19.641 0.101 1 98.75 56 CYS B CA 1
ATOM 2399 C C . CYS B 1 56 ? -11.023 19.719 0.327 1 98.75 56 CYS B C 1
ATOM 2401 O O . CYS B 1 56 ? -11.523 20.719 0.826 1 98.75 56 CYS B O 1
ATOM 2403 N N . GLU B 1 57 ? -11.711 18.656 -0.025 1 98.25 57 GLU B N 1
ATOM 2404 C CA . GLU B 1 57 ? -13.164 18.609 0.156 1 98.25 57 GLU B CA 1
ATOM 2405 C C . GLU B 1 57 ? -13.531 18.312 1.604 1 98.25 57 GLU B C 1
ATOM 2407 O O . GLU B 1 57 ? -14.602 18.703 2.074 1 98.25 57 GLU B O 1
ATOM 2412 N N . THR B 1 58 ? -12.68 17.562 2.26 1 98.38 58 THR B N 1
ATOM 2413 C CA . THR B 1 58 ? -12.859 17.203 3.664 1 98.38 58 THR B CA 1
ATOM 2414 C C . THR B 1 58 ? -11.531 17.281 4.414 1 98.38 58 THR B C 1
ATOM 2416 O O . THR B 1 58 ? -10.492 16.875 3.893 1 98.38 58 THR B O 1
ATOM 2419 N N . VAL B 1 59 ? -11.555 17.891 5.574 1 98.81 59 VAL B N 1
ATOM 2420 C CA . VAL B 1 59 ? -10.391 17.984 6.445 1 98.81 59 VAL B CA 1
ATOM 2421 C C . VAL B 1 59 ? -10.75 17.5 7.848 1 98.81 59 VAL B C 1
ATOM 2423 O O . VAL B 1 59 ? -11.75 17.922 8.422 1 98.81 59 VAL B O 1
ATOM 2426 N N . ILE B 1 60 ? -9.945 16.578 8.375 1 98.5 60 ILE B N 1
ATOM 2427 C CA . ILE B 1 60 ? -10.188 16.094 9.727 1 98.5 60 ILE B CA 1
ATOM 2428 C C . ILE B 1 60 ? -9.133 16.641 10.68 1 98.5 60 ILE B C 1
ATOM 2430 O O . ILE B 1 60 ? -8.062 17.078 10.242 1 98.5 60 ILE B O 1
ATOM 2434 N N . MET B 1 61 ? -9.414 16.641 11.969 1 98.69 61 MET B N 1
ATOM 2435 C CA . MET B 1 61 ? -8.578 17.266 12.984 1 98.69 61 MET B CA 1
ATOM 2436 C C . MET B 1 61 ? -7.398 16.375 13.352 1 98.69 61 MET B C 1
ATOM 2438 O O . MET B 1 61 ? -7.574 15.188 13.609 1 98.69 61 MET B O 1
ATOM 2442 N N . GLY B 1 62 ? -6.223 16.891 13.281 1 98.75 62 GLY B N 1
ATOM 2443 C CA . GLY B 1 62 ? -5.062 16.234 13.867 1 98.75 62 GLY B CA 1
ATOM 2444 C C . GLY B 1 62 ? -4.719 16.75 15.25 1 98.75 62 GLY B C 1
ATOM 2445 O O . GLY B 1 62 ? -5.336 17.703 15.734 1 98.75 62 GLY B O 1
ATOM 2446 N N . ASN B 1 63 ? -3.789 16.109 15.953 1 98.75 63 ASN B N 1
ATOM 2447 C CA . ASN B 1 63 ? -3.469 16.531 17.312 1 98.75 63 ASN B CA 1
ATOM 2448 C C . ASN B 1 63 ? -2.848 17.922 17.328 1 98.75 63 ASN B C 1
ATOM 2450 O O . ASN B 1 63 ? -3.133 18.719 18.234 1 98.75 63 ASN B O 1
ATOM 2454 N N . TRP B 1 64 ? -2.025 18.312 16.375 1 98.44 64 TRP B N 1
ATOM 2455 C CA . TRP B 1 64 ? -1.458 19.656 16.312 1 98.44 64 TRP B CA 1
ATOM 2456 C C . TRP B 1 64 ? -2.541 20.703 16.031 1 98.44 64 TRP B C 1
ATOM 2458 O O . TRP B 1 64 ? -2.469 21.828 16.516 1 98.44 64 TRP B O 1
ATOM 2468 N N . ASP B 1 65 ? -3.488 20.297 15.25 1 98.69 65 ASP B N 1
ATOM 2469 C CA . ASP B 1 65 ? -4.598 21.188 14.945 1 98.69 65 ASP B CA 1
ATOM 2470 C C . ASP B 1 65 ? -5.441 21.469 16.188 1 98.69 65 ASP B C 1
ATOM 2472 O O . ASP B 1 65 ? -6.008 22.547 16.328 1 98.69 65 ASP B O 1
ATOM 2476 N N . ASP B 1 66 ? -5.496 20.469 17.016 1 98.19 66 ASP B N 1
ATOM 2477 C CA . ASP B 1 66 ? -6.273 20.578 18.25 1 98.19 66 ASP B CA 1
ATOM 2478 C C . ASP B 1 66 ? -5.547 21.422 19.281 1 98.19 66 ASP B C 1
ATOM 2480 O O . ASP B 1 66 ? -6.062 22.453 19.719 1 98.19 66 ASP B O 1
ATOM 2484 N N . PHE B 1 67 ? -4.312 21.078 19.625 1 96.06 67 PHE B N 1
ATOM 2485 C CA . PHE B 1 67 ? -3.691 21.719 20.781 1 96.06 67 PHE B CA 1
ATOM 2486 C C . PHE B 1 67 ? -3.178 23.109 20.422 1 96.06 67 PHE B C 1
ATOM 2488 O O . PHE B 1 67 ? -2.961 23.938 21.297 1 96.06 67 PHE B O 1
ATOM 2495 N N . ILE B 1 68 ? -3.006 23.406 19.156 1 97.56 68 ILE B N 1
ATOM 2496 C CA . ILE B 1 68 ? -2.473 24.703 18.75 1 97.56 68 ILE B CA 1
ATOM 2497 C C . ILE B 1 68 ? -3.48 25.797 19.078 1 97.56 68 ILE B C 1
ATOM 2499 O O . ILE B 1 68 ? -3.131 26.984 19.109 1 97.56 68 ILE B O 1
ATOM 2503 N N . THR B 1 69 ? -4.727 25.453 19.172 1 96.88 69 THR B N 1
ATOM 2504 C CA . THR B 1 69 ? -5.77 26.422 19.438 1 96.88 69 THR B CA 1
ATOM 2505 C C . THR B 1 69 ? -5.98 26.594 20.938 1 96.88 69 THR B C 1
ATOM 2507 O O . THR B 1 69 ? -6.789 27.406 21.375 1 96.88 69 THR B O 1
ATOM 2510 N N . LYS B 1 70 ? -5.262 25.906 21.719 1 97.19 70 LYS B N 1
ATOM 2511 C CA . LYS B 1 70 ? -5.387 25.922 23.172 1 97.19 70 LYS B CA 1
ATOM 2512 C C . LYS B 1 70 ? -4.266 26.75 23.812 1 97.19 70 LYS B C 1
ATOM 2514 O O . LYS B 1 70 ? -3.195 26.906 23.219 1 97.19 70 LYS B O 1
ATOM 2519 N N . PRO B 1 71 ? -4.551 27.312 25 1 96.06 71 PRO B N 1
ATOM 2520 C CA . PRO B 1 71 ? -3.486 28.062 25.672 1 96.06 71 PRO B CA 1
ATOM 2521 C C . PRO B 1 71 ? -2.256 27.219 25.969 1 96.06 71 PRO B C 1
ATOM 2523 O O . PRO B 1 71 ? -2.385 26.031 26.312 1 96.06 71 PRO B O 1
ATOM 2526 N N . SER B 1 72 ? -1.13 27.906 25.734 1 95.94 72 SER B N 1
ATOM 2527 C CA . SER B 1 72 ? 0.126 27.219 26.016 1 95.94 72 SER B CA 1
ATOM 2528 C C . SER B 1 72 ? 1.181 28.203 26.531 1 95.94 72 SER B C 1
ATOM 2530 O O . SER B 1 72 ? 1.198 29.359 26.141 1 95.94 72 SER B O 1
ATOM 2532 N N . GLU B 1 73 ? 2.064 27.609 27.406 1 94.94 73 GLU B N 1
ATOM 2533 C CA . GLU B 1 73 ? 3.186 28.391 27.906 1 94.94 73 GLU B CA 1
ATOM 2534 C C . GLU B 1 73 ? 4.465 28.094 27.125 1 94.94 73 GLU B C 1
ATOM 2536 O O . GLU B 1 73 ? 5.48 28.766 27.312 1 94.94 73 GLU B O 1
ATOM 2541 N N . SER B 1 74 ? 4.371 27.172 26.281 1 95.06 74 SER B N 1
ATOM 2542 C CA . SER B 1 74 ? 5.52 26.797 25.469 1 95.06 74 SER B CA 1
ATOM 2543 C C . SER B 1 74 ? 5.844 27.875 24.438 1 95.06 74 SER B C 1
ATOM 2545 O O . SER B 1 74 ? 4.98 28.266 23.641 1 95.06 74 SER B O 1
ATOM 2547 N N . HIS B 1 75 ? 7.121 28.234 24.438 1 95.62 75 HIS B N 1
ATOM 2548 C CA . HIS B 1 75 ? 7.566 29.234 23.469 1 95.62 75 HIS B CA 1
ATOM 2549 C C . HIS B 1 75 ? 7.375 28.734 22.031 1 95.62 75 HIS B C 1
ATOM 2551 O O . HIS B 1 75 ? 6.969 29.5 21.156 1 95.62 75 HIS B O 1
ATOM 2557 N N . THR B 1 76 ? 7.664 27.516 21.844 1 95.44 76 THR B N 1
ATOM 2558 C CA . THR B 1 76 ? 7.523 26.906 20.531 1 95.44 76 THR B CA 1
ATOM 2559 C C . THR B 1 76 ? 6.07 26.938 20.062 1 95.44 76 THR B C 1
ATOM 2561 O O . THR B 1 76 ? 5.777 27.359 18.938 1 95.44 76 THR B O 1
ATOM 2564 N N . ILE B 1 77 ? 5.176 26.531 20.906 1 96.25 77 ILE B N 1
ATOM 2565 C CA . ILE B 1 77 ? 3.762 26.469 20.547 1 96.25 77 ILE B CA 1
ATOM 2566 C C . ILE B 1 77 ? 3.227 27.891 20.312 1 96.25 77 ILE B C 1
ATOM 2568 O O . ILE B 1 77 ? 2.453 28.125 19.391 1 96.25 77 ILE B O 1
ATOM 2572 N N . LYS B 1 78 ? 3.678 28.812 21.141 1 97.12 78 LYS B N 1
ATOM 2573 C CA . LYS B 1 78 ? 3.24 30.203 21 1 97.12 78 LYS B CA 1
ATOM 2574 C C . LYS B 1 78 ? 3.67 30.781 19.656 1 97.12 78 LYS B C 1
ATOM 2576 O O . LYS B 1 78 ? 2.918 31.531 19.031 1 97.12 78 LYS B O 1
ATOM 2581 N N . TRP B 1 79 ? 4.879 30.484 19.297 1 97.88 79 TRP B N 1
ATOM 2582 C CA . TRP B 1 79 ? 5.355 30.953 18 1 97.88 79 TRP B CA 1
ATOM 2583 C C . TRP B 1 79 ? 4.438 30.484 16.875 1 97.88 79 TRP B C 1
ATOM 2585 O O . TRP B 1 79 ? 4.055 31.266 16 1 97.88 79 TRP B O 1
ATOM 2595 N N . HIS B 1 80 ? 4.074 29.188 16.891 1 97.25 80 HIS B N 1
ATOM 2596 C CA . HIS B 1 80 ? 3.197 28.609 15.875 1 97.25 80 HIS B CA 1
ATOM 2597 C C . HIS B 1 80 ? 1.795 29.203 15.961 1 97.25 80 HIS B C 1
ATOM 2599 O O . HIS B 1 80 ? 1.155 29.453 14.938 1 97.25 80 HIS B O 1
ATOM 2605 N N . GLN B 1 81 ? 1.313 29.469 17.172 1 97.75 81 GLN B N 1
ATOM 2606 C CA . GLN B 1 81 ? 0.008 30.094 17.375 1 97.75 81 GLN B CA 1
ATOM 2607 C C . GLN B 1 81 ? -0.041 31.484 16.734 1 97.75 81 GLN B C 1
ATOM 2609 O O . GLN B 1 81 ? -1.052 31.859 16.141 1 97.75 81 GLN B O 1
ATOM 2614 N N . ASP B 1 82 ? 1.027 32.125 16.875 1 97.25 82 ASP B N 1
ATOM 2615 C CA . ASP B 1 82 ? 1.098 33.5 16.422 1 97.25 82 ASP B CA 1
ATOM 2616 C C . ASP B 1 82 ? 1.088 33.594 14.891 1 97.25 82 ASP B C 1
ATOM 2618 O O . ASP B 1 82 ? 0.866 34.656 14.32 1 97.25 82 ASP B O 1
ATOM 2622 N N . GLN B 1 83 ? 1.309 32.438 14.25 1 97.12 83 GLN B N 1
ATOM 2623 C CA . GLN B 1 83 ? 1.278 32.406 12.789 1 97.12 83 GLN B CA 1
ATOM 2624 C C . GLN B 1 83 ? -0.156 32.375 12.273 1 97.12 83 GLN B C 1
ATOM 2626 O O . GLN B 1 83 ? -0.402 32.656 11.094 1 97.12 83 GLN B O 1
ATOM 2631 N N . LEU B 1 84 ? -1.093 32.094 13.109 1 98.5 84 LEU B N 1
ATOM 2632 C CA . LEU B 1 84 ? -2.457 31.812 12.68 1 98.5 84 LEU B CA 1
ATOM 2633 C C . LEU B 1 84 ? -3.379 32.969 13.008 1 98.5 84 LEU B C 1
ATOM 2635 O O . LEU B 1 84 ? -3.262 33.594 14.07 1 98.5 84 LEU B O 1
ATOM 2639 N N . THR B 1 85 ? -4.262 33.281 12.109 1 98.31 85 THR B N 1
ATOM 2640 C CA . THR B 1 85 ? -5.305 34.281 12.375 1 98.31 85 THR B CA 1
ATOM 2641 C C . THR B 1 85 ? -6.395 33.688 13.266 1 98.31 85 THR B C 1
ATOM 2643 O O . THR B 1 85 ? -6.453 32.469 13.461 1 98.31 85 THR B O 1
ATOM 2646 N N . TYR B 1 86 ? -7.176 34.594 13.758 1 97.75 86 TYR B N 1
ATOM 2647 C CA . TYR B 1 86 ? -8.32 34.156 14.555 1 97.75 86 TYR B CA 1
ATOM 2648 C C . TYR B 1 86 ? -9.242 33.25 13.734 1 97.75 86 TYR B C 1
ATOM 2650 O O . TYR B 1 86 ? -9.734 32.219 14.234 1 97.75 86 TYR B O 1
ATOM 2658 N N . GLN B 1 87 ? -9.477 33.562 12.516 1 98.25 87 GLN B N 1
ATOM 2659 C CA . GLN B 1 87 ? -10.336 32.812 11.625 1 98.25 87 GLN B CA 1
ATOM 2660 C C . GLN B 1 87 ? -9.773 31.406 11.391 1 98.25 87 GLN B C 1
ATOM 2662 O O . GLN B 1 87 ? -10.523 30.422 11.359 1 98.25 87 GLN B O 1
ATOM 2667 N N . GLN B 1 88 ? -8.492 31.312 11.242 1 98.62 88 GLN B N 1
ATOM 2668 C CA . GLN B 1 88 ? -7.848 30.031 11 1 98.62 88 GLN B CA 1
ATOM 2669 C C . GLN B 1 88 ? -7.91 29.156 12.242 1 98.62 88 GLN B C 1
ATOM 2671 O O . GLN B 1 88 ? -8.125 27.938 12.141 1 98.62 88 GLN B O 1
ATOM 2676 N N . LYS B 1 89 ? -7.699 29.766 13.398 1 98.31 89 LYS B N 1
ATOM 2677 C CA . LYS B 1 89 ? -7.828 29.016 14.641 1 98.31 89 LYS B CA 1
ATOM 2678 C C . LYS B 1 89 ? -9.242 28.469 14.812 1 98.31 89 LYS B C 1
ATOM 2680 O O . LYS B 1 89 ? -9.43 27.312 15.211 1 98.31 89 LYS B O 1
ATOM 2685 N N . ASN B 1 90 ? -10.242 29.297 14.547 1 98.06 90 ASN B N 1
ATOM 2686 C CA . ASN B 1 90 ? -11.633 28.859 14.633 1 98.06 90 ASN B CA 1
ATOM 2687 C C . ASN B 1 90 ? -11.922 27.734 13.641 1 98.06 90 ASN B C 1
ATOM 2689 O O . ASN B 1 90 ? -12.648 26.797 13.969 1 98.06 90 ASN B O 1
ATOM 2693 N N . TYR B 1 91 ? -11.422 27.875 12.43 1 98.56 91 TYR B N 1
ATOM 2694 C CA . TYR B 1 91 ? -11.547 26.828 11.43 1 98.56 91 TYR B CA 1
ATOM 2695 C C . TYR B 1 91 ? -11.016 25.5 11.961 1 98.56 91 TYR B C 1
ATOM 2697 O O . TYR B 1 91 ? -11.68 24.469 11.859 1 98.56 91 TYR B O 1
ATOM 2705 N N . LEU B 1 92 ? -9.82 25.5 12.516 1 98.69 92 LEU B N 1
ATOM 2706 C CA . LEU B 1 92 ? -9.188 24.297 13.031 1 98.69 92 LEU B CA 1
ATOM 2707 C C . LEU B 1 92 ? -10.031 23.672 14.148 1 98.69 92 LEU B C 1
ATOM 2709 O O . LEU B 1 92 ? -10.164 22.453 14.219 1 98.69 92 LEU B O 1
ATOM 2713 N N . LYS B 1 93 ? -10.633 24.484 14.984 1 97.75 93 LYS B N 1
ATOM 2714 C CA . LYS B 1 93 ? -11.422 24.031 16.125 1 97.75 93 LYS B CA 1
ATOM 2715 C C . LYS B 1 93 ? -12.672 23.281 15.672 1 97.75 93 LYS B C 1
ATOM 2717 O O . LYS B 1 93 ? -13.203 22.453 16.406 1 97.75 93 LYS B O 1
ATOM 2722 N N . LEU B 1 94 ? -13.109 23.531 14.5 1 97.62 94 LEU B N 1
ATOM 2723 C CA . LEU B 1 94 ? -14.398 23.016 14.047 1 97.62 94 LEU B CA 1
ATOM 2724 C C . LEU B 1 94 ? -14.203 21.797 13.156 1 97.62 94 LEU B C 1
ATOM 2726 O O . LEU B 1 94 ? -15.18 21.203 12.695 1 97.62 94 LEU B O 1
ATOM 2730 N N . LEU B 1 95 ? -12.992 21.406 12.922 1 98.56 95 LEU B N 1
ATOM 2731 C CA . LEU B 1 95 ? -12.734 20.25 12.078 1 98.56 95 LEU B CA 1
ATOM 2732 C C . LEU B 1 95 ? -13.328 18.984 12.688 1 98.56 95 LEU B C 1
ATOM 2734 O O . LEU B 1 95 ? -13.273 18.781 13.906 1 98.56 95 LEU B O 1
ATOM 2738 N N . PRO B 1 96 ? -13.938 18.141 11.828 1 98.62 96 PRO B N 1
ATOM 2739 C CA . PRO B 1 96 ? -14.484 16.875 12.344 1 98.62 96 PRO B CA 1
ATOM 2740 C C . PRO B 1 96 ? -13.398 15.898 12.773 1 98.62 96 PRO B C 1
ATOM 2742 O O . PRO B 1 96 ? -12.242 16.031 12.352 1 98.62 96 PRO B O 1
ATOM 2745 N N . PHE B 1 97 ? -13.766 14.945 13.648 1 98.69 97 PHE B N 1
ATOM 2746 C CA . PHE B 1 97 ? -12.852 13.945 14.188 1 98.69 97 PHE B CA 1
ATOM 2747 C C . PHE B 1 97 ? -12.562 12.859 13.156 1 98.69 97 PHE B C 1
ATOM 2749 O O . PHE B 1 97 ? -11.445 12.352 13.078 1 98.69 97 PHE B O 1
ATOM 2756 N N . SER B 1 98 ? -13.57 12.461 12.398 1 98.62 98 SER B N 1
ATOM 2757 C CA . SER B 1 98 ? -13.453 11.375 11.438 1 98.62 98 SER B CA 1
ATOM 2758 C C . SER B 1 98 ? -14.438 11.539 10.281 1 98.62 98 SER B C 1
ATOM 2760 O O . SER B 1 98 ? -15.352 12.367 10.352 1 98.62 98 SER B O 1
ATOM 2762 N N . VAL B 1 99 ? -14.195 10.797 9.219 1 98.62 99 VAL B N 1
ATOM 2763 C CA . VAL B 1 99 ? -15.141 10.703 8.109 1 98.62 99 VAL B CA 1
ATOM 2764 C C . VAL B 1 99 ? -15.273 9.25 7.676 1 98.62 99 VAL B C 1
ATOM 2766 O O . VAL B 1 99 ? -14.336 8.453 7.824 1 98.62 99 VAL B O 1
ATOM 2769 N N . GLU B 1 100 ? -16.453 8.883 7.25 1 98.75 100 GLU B N 1
ATOM 2770 C CA . GLU B 1 100 ? -16.75 7.527 6.797 1 98.75 100 GLU B CA 1
ATOM 2771 C C . GLU B 1 100 ? -17.547 7.543 5.496 1 98.75 100 GLU B C 1
ATOM 2773 O O . GLU B 1 100 ? -18.359 8.445 5.27 1 98.75 100 GLU B O 1
ATOM 2778 N N . PHE B 1 101 ? -17.297 6.566 4.641 1 98.69 101 PHE B N 1
ATOM 2779 C CA . PHE B 1 101 ? -18.078 6.371 3.43 1 98.69 101 PHE B CA 1
ATOM 2780 C C . PHE B 1 101 ? -17.938 4.945 2.914 1 98.69 101 PHE B C 1
ATOM 2782 O O . PHE B 1 101 ? -17.062 4.207 3.357 1 98.69 101 PHE B O 1
ATOM 2789 N N . ILE B 1 102 ? -18.812 4.547 2.035 1 98.56 102 ILE B N 1
ATOM 2790 C CA . ILE B 1 102 ? -18.781 3.223 1.425 1 98.56 102 ILE B CA 1
ATOM 2791 C C . ILE B 1 102 ? -18.156 3.311 0.033 1 98.56 102 ILE B C 1
ATOM 2793 O O . ILE B 1 102 ? -18.453 4.238 -0.726 1 98.56 102 ILE B O 1
ATOM 2797 N N . MET B 1 103 ? -17.266 2.412 -0.274 1 98.56 103 MET B N 1
ATOM 2798 C CA . MET B 1 103 ? -16.656 2.312 -1.591 1 98.56 103 MET B CA 1
ATOM 2799 C C . MET B 1 103 ? -16.453 0.855 -1.993 1 98.56 103 MET B C 1
ATOM 2801 O O . MET B 1 103 ? -15.734 0.112 -1.321 1 98.56 103 MET B O 1
ATOM 2805 N N . SER B 1 104 ? -17.094 0.405 -3.09 1 98.56 104 SER B N 1
ATOM 2806 C CA . SER B 1 104 ? -16.984 -0.956 -3.604 1 98.56 104 SER B CA 1
ATOM 2807 C C . SER B 1 104 ? -17.234 -1.984 -2.504 1 98.56 104 SER B C 1
ATOM 2809 O O . SER B 1 104 ? -16.438 -2.92 -2.332 1 98.56 104 SER B O 1
ATOM 2811 N N . GLY B 1 105 ? -18.219 -1.691 -1.699 1 98.06 105 GLY B N 1
ATOM 2812 C CA . GLY B 1 105 ? -18.688 -2.648 -0.707 1 98.06 105 GLY B CA 1
ATOM 2813 C C . GLY B 1 105 ? -17.922 -2.566 0.602 1 98.06 105 GLY B C 1
ATOM 2814 O O . GLY B 1 105 ? -18.219 -3.293 1.55 1 98.06 105 GLY B O 1
ATOM 2815 N N . ARG B 1 106 ? -16.922 -1.68 0.721 1 98.44 106 ARG B N 1
ATOM 2816 C CA . ARG B 1 106 ? -16.109 -1.538 1.926 1 98.44 106 ARG B CA 1
ATOM 2817 C C . ARG B 1 106 ? -16.484 -0.279 2.697 1 98.44 106 ARG B C 1
ATOM 2819 O O . ARG B 1 106 ? -16.656 0.79 2.105 1 98.44 106 ARG B O 1
ATOM 2826 N N . LEU B 1 107 ? -16.703 -0.486 3.957 1 98.81 107 LEU B N 1
ATOM 2827 C CA . LEU B 1 107 ? -16.812 0.674 4.836 1 98.81 107 LEU B CA 1
ATOM 2828 C C . LEU B 1 107 ? -15.438 1.22 5.188 1 98.81 107 LEU B C 1
ATOM 2830 O O . LEU B 1 107 ? -14.648 0.536 5.836 1 98.81 107 LEU B O 1
ATOM 2834 N N . ILE B 1 108 ? -15.211 2.451 4.746 1 98.88 108 ILE B N 1
ATOM 2835 C CA . ILE B 1 108 ? -13.922 3.107 4.949 1 98.88 108 ILE B CA 1
ATOM 2836 C C . ILE B 1 108 ? -14.055 4.188 6.02 1 98.88 108 ILE B C 1
ATOM 2838 O O . ILE B 1 108 ? -15 4.984 5.992 1 98.88 108 ILE B O 1
ATOM 2842 N N . ARG B 1 109 ? -13.156 4.152 6.969 1 98.94 109 ARG B N 1
ATOM 2843 C CA . ARG B 1 109 ? -13.086 5.207 7.973 1 98.94 109 ARG B CA 1
ATOM 2844 C C . ARG B 1 109 ? -11.719 5.879 7.965 1 98.94 109 ARG B C 1
ATOM 2846 O O . ARG B 1 109 ? -10.688 5.203 7.875 1 98.94 109 ARG B O 1
ATOM 2853 N N . LEU B 1 110 ? -11.734 7.16 7.996 1 98.94 110 LEU B N 1
ATOM 2854 C CA . LEU B 1 110 ? -10.523 7.973 8.07 1 98.94 110 LEU B CA 1
ATOM 2855 C C . LEU B 1 110 ? -10.5 8.805 9.352 1 98.94 110 LEU B C 1
ATOM 2857 O O . LEU B 1 110 ? -11.516 9.391 9.734 1 98.94 110 LEU B O 1
ATOM 2861 N N . PHE B 1 111 ? -9.484 8.828 10.031 1 98.94 111 PHE B N 1
ATOM 2862 C CA . PHE B 1 111 ? -9.188 9.711 11.164 1 98.94 111 PHE B CA 1
ATOM 2863 C C . PHE B 1 111 ? -7.695 9.992 11.25 1 98.94 111 PHE B C 1
ATOM 2865 O O . PHE B 1 111 ? -6.914 9.508 10.422 1 98.94 111 PHE B O 1
ATOM 2872 N N . HIS B 1 112 ? -7.328 10.781 12.18 1 98.94 112 HIS B N 1
ATOM 2873 C CA . HIS B 1 112 ? -5.934 11.203 12.219 1 98.94 112 HIS B CA 1
ATOM 2874 C C . HIS B 1 112 ? -5.059 10.164 12.898 1 98.94 112 HIS B C 1
ATOM 2876 O O . HIS B 1 112 ? -4.082 9.688 12.312 1 98.94 112 HIS B O 1
ATOM 2882 N N . ALA B 1 113 ? -5.469 9.742 14.133 1 98.81 113 ALA B N 1
ATOM 2883 C CA . ALA B 1 113 ? -4.547 8.938 14.93 1 98.81 113 ALA B CA 1
ATOM 2884 C C . ALA B 1 113 ? -5.191 7.613 15.336 1 98.81 113 ALA B C 1
ATOM 2886 O O . ALA B 1 113 ? -4.629 6.543 15.086 1 98.81 113 ALA B O 1
ATOM 2887 N N . SER B 1 114 ? -6.285 7.645 16.062 1 98.81 114 SER B N 1
ATOM 2888 C CA . SER B 1 114 ? -7.043 6.477 16.484 1 98.81 114 SER B CA 1
ATOM 2889 C C . SER B 1 114 ? -8.531 6.793 16.594 1 98.81 114 SER B C 1
ATOM 2891 O O . SER B 1 114 ? -8.93 7.957 16.531 1 98.81 114 SER B O 1
ATOM 2893 N N . PRO B 1 115 ? -9.367 5.766 16.719 1 98.75 115 PRO B N 1
ATOM 2894 C CA . PRO B 1 115 ? -10.797 6.055 16.844 1 98.75 115 PRO B CA 1
ATOM 2895 C C . PRO B 1 115 ? -11.156 6.684 18.188 1 98.75 115 PRO B C 1
ATOM 2897 O O . PRO B 1 115 ? -12.289 7.145 18.375 1 98.75 115 PRO B O 1
ATOM 2900 N N . ARG B 1 116 ? -10.203 6.77 19.094 1 98.62 116 ARG B N 1
ATOM 2901 C CA . ARG B 1 116 ? -10.492 7.223 20.453 1 98.62 116 ARG B CA 1
ATOM 2902 C C . ARG B 1 116 ? -10.008 8.656 20.656 1 98.62 116 ARG B C 1
ATOM 2904 O O . ARG B 1 116 ? -10.578 9.391 21.469 1 98.62 116 ARG B O 1
ATOM 2911 N N . SER B 1 117 ? -8.914 8.961 19.953 1 98.5 117 SER B N 1
ATOM 2912 C CA . SER B 1 117 ? -8.258 10.227 20.266 1 98.5 117 SER B CA 1
ATOM 2913 C C . SER B 1 117 ? -7.309 10.641 19.156 1 98.5 117 SER B C 1
ATOM 2915 O O . SER B 1 117 ? -6.68 9.797 18.516 1 98.5 117 SER B O 1
ATOM 2917 N N . VAL B 1 118 ? -7.203 11.953 18.953 1 98.56 118 VAL B N 1
ATOM 2918 C CA . VAL B 1 118 ? -6.223 12.469 18 1 98.56 118 VAL B CA 1
ATOM 2919 C C . VAL B 1 118 ? -4.82 12.359 18.594 1 98.56 118 VAL B C 1
ATOM 2921 O O . VAL B 1 118 ? -3.83 12.625 17.906 1 98.56 118 VAL B O 1
ATOM 2924 N N . TYR B 1 119 ? -4.703 11.844 19.844 1 98.38 119 TYR B N 1
ATOM 2925 C CA . TYR B 1 119 ? -3.426 11.852 20.547 1 98.38 119 TYR B CA 1
ATOM 2926 C C . TYR B 1 119 ? -2.891 10.43 20.703 1 98.38 119 TYR B C 1
ATOM 2928 O O . TYR B 1 119 ? -1.733 10.234 21.094 1 98.38 119 TYR B O 1
ATOM 2936 N N . GLU B 1 120 ? -3.709 9.453 20.5 1 98.44 120 GLU B N 1
ATOM 2937 C CA . GLU B 1 120 ? -3.279 8.07 20.688 1 98.44 120 GLU B CA 1
ATOM 2938 C C . GLU B 1 120 ? -2.547 7.559 19.453 1 98.44 120 GLU B C 1
ATOM 2940 O O . GLU B 1 120 ? -3.133 7.465 18.375 1 98.44 120 GLU B O 1
ATOM 2945 N N . ARG B 1 121 ? -1.334 7.18 19.672 1 97.62 121 ARG B N 1
ATOM 2946 C CA . ARG B 1 121 ? -0.489 6.723 18.562 1 97.62 121 ARG B CA 1
ATOM 2947 C C . ARG B 1 121 ? -0.458 5.199 18.5 1 97.62 121 ARG B C 1
ATOM 2949 O O . ARG B 1 121 ? -0.208 4.531 19.516 1 97.62 121 ARG B O 1
ATOM 2956 N N . ILE B 1 122 ? -0.738 4.691 17.391 1 97.31 122 ILE B N 1
ATOM 2957 C CA . ILE B 1 122 ? -0.602 3.264 17.141 1 97.31 122 ILE B CA 1
ATOM 2958 C C . ILE B 1 122 ? 0.344 3.037 15.961 1 97.31 122 ILE B C 1
ATOM 2960 O O . ILE B 1 122 ? 0.116 3.555 14.867 1 97.31 122 ILE B O 1
ATOM 2964 N N . GLN B 1 123 ? 1.377 2.25 16.25 1 96.88 123 GLN B N 1
ATOM 2965 C CA . GLN B 1 123 ? 2.424 1.985 15.266 1 96.88 123 GLN B CA 1
ATOM 2966 C C . GLN B 1 123 ? 2.145 0.696 14.492 1 96.88 123 GLN B C 1
ATOM 2968 O O . GLN B 1 123 ? 1.405 -0.168 14.969 1 96.88 123 GLN B O 1
ATOM 2973 N N . PRO B 1 124 ? 2.762 0.565 13.289 1 96 124 PRO B N 1
ATOM 2974 C CA . PRO B 1 124 ? 2.52 -0.646 12.5 1 96 124 PRO B CA 1
ATOM 2975 C C . PRO B 1 124 ? 3.133 -1.894 13.133 1 96 124 PRO B C 1
ATOM 2977 O O . PRO B 1 124 ? 2.814 -3.014 12.727 1 96 124 PRO B O 1
ATOM 2980 N N . TRP B 1 125 ? 4.02 -1.729 14.055 1 95.56 125 TRP B N 1
ATOM 2981 C CA . TRP B 1 125 ? 4.672 -2.877 14.68 1 95.56 125 TRP B CA 1
ATOM 2982 C C . TRP B 1 125 ? 4.078 -3.156 16.062 1 95.56 125 TRP B C 1
ATOM 2984 O O . TRP B 1 125 ? 4.574 -4.016 16.797 1 95.56 125 TRP B O 1
ATOM 2994 N N . ASP B 1 126 ? 3.064 -2.381 16.469 1 97.31 126 ASP B N 1
ATOM 2995 C CA . ASP B 1 126 ? 2.379 -2.678 17.719 1 97.31 126 ASP B CA 1
ATOM 2996 C C . ASP B 1 126 ? 1.683 -4.035 17.656 1 97.31 126 ASP B C 1
ATOM 2998 O O . ASP B 1 126 ? 1.435 -4.562 16.578 1 97.31 126 ASP B O 1
ATOM 3002 N N . PRO B 1 127 ? 1.388 -4.617 18.844 1 97 127 PRO B N 1
ATOM 3003 C CA . PRO B 1 127 ? 0.668 -5.895 18.859 1 97 127 PRO B CA 1
ATOM 3004 C C . PRO B 1 127 ? -0.609 -5.859 18.016 1 97 127 PRO B C 1
ATOM 3006 O O . PRO B 1 127 ? -1.256 -4.812 17.922 1 97 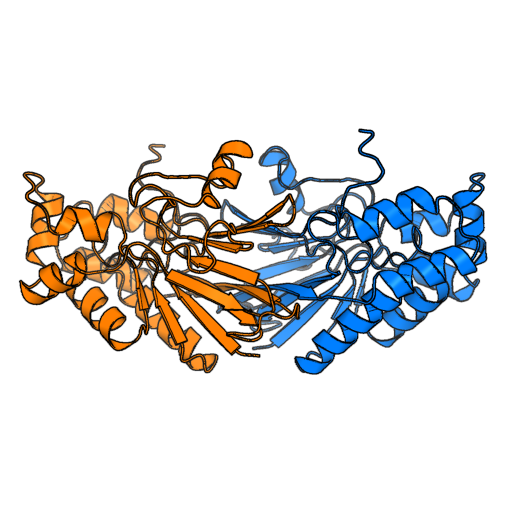127 PRO B O 1
ATOM 3009 N N . ILE B 1 128 ? -0.954 -6.969 17.5 1 96 128 ILE B N 1
ATOM 3010 C CA . ILE B 1 128 ? -2.051 -7.082 16.547 1 96 128 ILE B CA 1
ATOM 3011 C C . ILE B 1 128 ? -3.344 -6.586 17.188 1 96 128 ILE B C 1
ATOM 3013 O O . ILE B 1 128 ? -4.18 -5.977 16.516 1 96 128 ILE B O 1
ATOM 3017 N N . ASP B 1 129 ? -3.529 -6.812 18.469 1 97.44 129 ASP B N 1
ATOM 3018 C CA . ASP B 1 129 ? -4.754 -6.387 19.141 1 97.44 129 ASP B CA 1
ATOM 3019 C C . ASP B 1 129 ? -4.875 -4.863 19.141 1 97.44 129 ASP B C 1
ATOM 3021 O O . ASP B 1 129 ? -5.973 -4.32 19 1 97.44 129 ASP B O 1
ATOM 3025 N N . ARG B 1 130 ? -3.793 -4.195 19.344 1 97.88 130 ARG B N 1
ATOM 3026 C CA . ARG B 1 130 ? -3.789 -2.736 19.312 1 97.88 130 ARG B CA 1
ATOM 3027 C C . ARG B 1 130 ? -4.086 -2.225 17.906 1 97.88 130 ARG B C 1
ATOM 3029 O O . ARG B 1 130 ? -4.84 -1.266 17.734 1 97.88 130 ARG B O 1
ATOM 3036 N N . ARG B 1 131 ? -3.531 -2.844 16.938 1 98.38 131 ARG B N 1
ATOM 3037 C CA . ARG B 1 131 ? -3.783 -2.451 15.555 1 98.38 131 ARG B CA 1
ATOM 3038 C C . ARG B 1 131 ? -5.234 -2.717 15.164 1 98.38 131 ARG B C 1
ATOM 3040 O O . ARG B 1 131 ? -5.871 -1.887 14.516 1 98.38 131 ARG B O 1
ATOM 3047 N N . LEU B 1 132 ? -5.801 -3.811 15.648 1 98.38 132 LEU B N 1
ATOM 3048 C CA . LEU B 1 132 ? -7.195 -4.141 15.367 1 98.38 132 LEU B CA 1
ATOM 3049 C C . LEU B 1 132 ? -8.133 -3.162 16.062 1 98.38 132 LEU B C 1
ATOM 3051 O O . LEU B 1 132 ? -9.227 -2.889 15.562 1 98.38 132 LEU B O 1
ATOM 3055 N N . SER B 1 133 ? -7.66 -2.613 17.188 1 98.62 133 SER B N 1
ATOM 3056 C CA . SER B 1 133 ? -8.5 -1.686 17.938 1 98.62 133 SER B CA 1
ATOM 3057 C C . SER B 1 133 ? -8.781 -0.42 17.125 1 98.62 133 SER B C 1
ATOM 3059 O O . SER B 1 133 ? -9.711 0.326 17.438 1 98.62 133 SER B O 1
ATOM 3061 N N . LEU B 1 134 ? -8.016 -0.167 16.094 1 98.88 134 LEU B N 1
ATOM 3062 C CA . LEU B 1 134 ? -8.227 0.993 15.234 1 98.88 134 LEU B CA 1
ATOM 3063 C C . LEU B 1 134 ? -9.555 0.883 14.484 1 98.88 134 LEU B C 1
ATOM 3065 O O . LEU B 1 134 ? -10.086 1.887 14 1 98.88 134 LEU B O 1
ATOM 3069 N N . PHE B 1 135 ? -10.125 -0.276 14.414 1 98.88 135 PHE B N 1
ATOM 3070 C CA . PHE B 1 135 ? -11.344 -0.503 13.648 1 98.88 135 PHE B CA 1
ATOM 3071 C C . PHE B 1 135 ? -12.578 -0.361 14.539 1 98.88 135 PHE B C 1
ATOM 3073 O O . PHE B 1 135 ? -13.703 -0.396 14.055 1 98.88 135 PHE B O 1
ATOM 3080 N N . GLU B 1 136 ? -12.383 -0.148 15.797 1 98.69 136 GLU B N 1
ATOM 3081 C CA . GLU B 1 136 ? -13.492 -0.11 16.75 1 98.69 136 GLU B CA 1
ATOM 3082 C C . GLU B 1 136 ? -14.336 1.144 16.547 1 98.69 136 GLU B C 1
ATOM 3084 O O . GLU B 1 136 ? -13.812 2.209 16.219 1 98.69 136 GLU B O 1
ATOM 3089 N N . ASN B 1 137 ? -15.617 0.971 16.766 1 98.69 137 ASN B N 1
ATOM 3090 C CA . ASN B 1 137 ? -16.516 2.115 16.891 1 98.69 137 ASN B CA 1
ATOM 3091 C C . ASN B 1 137 ? -16.406 2.766 18.266 1 98.69 137 ASN B C 1
ATOM 3093 O O . ASN B 1 137 ? -16.375 2.072 19.281 1 98.69 137 ASN B O 1
ATOM 3097 N N . THR B 1 138 ? -16.312 4.055 18.234 1 98.56 138 THR B N 1
ATOM 3098 C CA . THR B 1 138 ? -16.328 4.797 19.484 1 98.56 138 THR B CA 1
ATOM 3099 C C . THR B 1 138 ? -17.297 5.961 19.422 1 98.56 138 THR B C 1
ATOM 3101 O O . THR B 1 138 ? -17.938 6.191 18.391 1 98.56 138 THR B O 1
ATOM 3104 N N . ILE B 1 139 ? -17.406 6.734 20.5 1 97.75 139 ILE B N 1
ATOM 3105 C CA . ILE B 1 139 ? -18.297 7.875 20.562 1 97.75 139 ILE B CA 1
ATOM 3106 C C . ILE B 1 139 ? -17.797 8.984 19.641 1 97.75 139 ILE B C 1
ATOM 3108 O O . ILE B 1 139 ? -18.578 9.836 19.203 1 97.75 139 ILE B O 1
ATOM 3112 N N . ASN B 1 140 ? -16.531 8.93 19.266 1 97.81 140 ASN B N 1
ATOM 3113 C CA . ASN B 1 140 ? -15.93 9.977 18.453 1 97.81 140 ASN B CA 1
ATOM 3114 C C . ASN B 1 140 ? -16.078 9.688 16.953 1 97.81 140 ASN B C 1
ATOM 3116 O O . ASN B 1 140 ? -15.938 10.586 16.125 1 97.81 140 ASN B O 1
ATOM 3120 N N . THR B 1 141 ? -16.281 8.398 16.594 1 98.31 141 THR B N 1
ATOM 3121 C CA . THR B 1 141 ? -16.406 8.023 15.18 1 98.31 141 THR B CA 1
ATOM 3122 C C . THR B 1 141 ? -17.828 8.25 14.68 1 98.31 141 THR B C 1
ATOM 3124 O O . THR B 1 141 ? -18.766 8.312 15.469 1 98.31 141 THR B O 1
ATOM 3127 N N . GLN B 1 142 ? -18.016 8.359 13.359 1 97.69 142 GLN B N 1
ATOM 3128 C CA . GLN B 1 142 ? -19.328 8.672 12.789 1 97.69 142 GLN B CA 1
ATOM 3129 C C . GLN B 1 142 ? -20.266 7.477 12.898 1 97.69 142 GLN B C 1
ATOM 3131 O O . GLN B 1 142 ? -21.469 7.648 13.117 1 97.69 142 GLN B O 1
ATOM 3136 N N . ASN B 1 143 ? -19.766 6.289 12.695 1 98 143 ASN B N 1
ATOM 3137 C CA . ASN B 1 143 ? -20.531 5.051 12.805 1 98 143 ASN B CA 1
ATOM 3138 C C . ASN B 1 143 ? -21.766 5.066 11.906 1 98 143 ASN B C 1
ATOM 3140 O O . ASN B 1 143 ? -22.875 4.785 12.359 1 98 143 ASN B O 1
ATOM 3144 N N . ILE B 1 144 ? -21.609 5.328 10.633 1 96.81 144 ILE B N 1
ATOM 3145 C CA . ILE B 1 144 ? -22.703 5.613 9.719 1 96.81 144 ILE B CA 1
ATOM 3146 C C . ILE B 1 144 ? -23.484 4.336 9.445 1 96.81 144 ILE B C 1
ATOM 3148 O O . ILE B 1 144 ? -24.594 4.383 8.914 1 96.81 144 ILE B O 1
ATOM 3152 N N . PHE B 1 145 ? -23 3.203 9.766 1 96.5 145 PHE B N 1
ATOM 3153 C CA . PHE B 1 145 ? -23.688 1.932 9.586 1 96.5 145 PHE B CA 1
ATOM 3154 C C . PHE B 1 145 ? -23.906 1.247 10.93 1 96.5 145 PHE B C 1
ATOM 3156 O O . PHE B 1 145 ? -23.828 0.021 11.031 1 96.5 145 PHE B O 1
ATOM 3163 N N . GLY B 1 146 ? -24.062 2.133 11.945 1 96.94 146 GLY B N 1
ATOM 3164 C CA . GLY B 1 146 ? -24.375 1.605 13.266 1 96.94 146 GLY B CA 1
ATOM 3165 C C . GLY B 1 146 ? -23.219 0.844 13.883 1 96.94 146 GLY B C 1
ATOM 3166 O O . GLY B 1 146 ? -22.109 1.386 14.031 1 96.94 146 GLY B O 1
ATOM 3167 N N . LYS B 1 147 ? -23.438 -0.4 14.062 1 97.25 147 LYS B N 1
ATOM 3168 C CA . LYS B 1 147 ? -22.484 -1.212 14.797 1 97.25 147 LYS B CA 1
ATOM 3169 C C . LYS B 1 147 ? -21.438 -1.818 13.859 1 97.25 147 LYS B C 1
ATOM 3171 O O . LYS B 1 147 ? -20.438 -2.369 14.305 1 97.25 147 LYS B O 1
ATOM 3176 N N . ARG B 1 148 ? -21.672 -1.68 12.609 1 97.75 148 ARG B N 1
ATOM 3177 C CA . ARG B 1 148 ? -20.719 -2.24 11.656 1 97.75 148 ARG B CA 1
ATOM 3178 C C . ARG B 1 148 ? -19.375 -1.542 11.758 1 97.75 148 ARG B C 1
ATOM 3180 O O . ARG B 1 148 ? -19.297 -0.313 11.695 1 97.75 148 ARG B O 1
ATOM 3187 N N . GLU B 1 149 ? -18.344 -2.352 11.969 1 98.5 149 GLU B N 1
ATOM 3188 C CA . GLU B 1 149 ? -16.984 -1.808 11.969 1 98.5 149 GLU B CA 1
ATOM 3189 C C . GLU B 1 149 ? -16.469 -1.629 10.539 1 98.5 149 GLU B C 1
ATOM 3191 O O . GLU B 1 149 ? -16.875 -2.346 9.625 1 98.5 149 GLU B O 1
ATOM 3196 N N . PRO B 1 150 ? -15.578 -0.666 10.406 1 98.81 150 PRO B N 1
ATOM 3197 C CA . PRO B 1 150 ? -15.023 -0.456 9.062 1 98.81 150 PRO B CA 1
ATOM 3198 C C . PRO B 1 150 ? -14.18 -1.633 8.586 1 98.81 150 PRO B C 1
ATOM 3200 O O . PRO B 1 150 ? -13.586 -2.344 9.398 1 98.81 150 PRO B O 1
ATOM 3203 N N . ASP B 1 151 ? -14.172 -1.819 7.277 1 98.75 151 ASP B N 1
ATOM 3204 C CA . ASP B 1 151 ? -13.312 -2.807 6.625 1 98.75 151 ASP B CA 1
ATOM 3205 C C . ASP B 1 151 ? -11.914 -2.24 6.371 1 98.75 151 ASP B C 1
ATOM 3207 O O . ASP B 1 151 ? -10.938 -2.988 6.32 1 98.75 151 ASP B O 1
ATOM 3211 N N . VAL B 1 152 ? -11.836 -0.928 6.195 1 98.94 152 VAL B N 1
ATOM 3212 C CA . VAL B 1 152 ? -10.594 -0.24 5.844 1 98.94 152 VAL B CA 1
ATOM 3213 C C . VAL B 1 152 ? -10.414 0.987 6.73 1 98.94 152 VAL B C 1
ATOM 3215 O O . VAL B 1 152 ? -11.344 1.781 6.902 1 98.94 152 VAL B O 1
ATOM 3218 N N . ILE B 1 153 ? -9.273 1.1 7.301 1 98.94 153 ILE B N 1
ATOM 3219 C CA . ILE B 1 153 ? -8.867 2.293 8.031 1 98.94 153 ILE B CA 1
ATOM 3220 C C . ILE B 1 153 ? -7.703 2.971 7.312 1 98.94 153 ILE B C 1
ATOM 3222 O O . ILE B 1 153 ? -6.727 2.314 6.941 1 98.94 153 ILE B O 1
ATOM 3226 N N . CYS B 1 154 ? -7.797 4.246 7.117 1 98.94 154 CYS B N 1
ATOM 3227 C CA . CYS B 1 154 ? -6.641 5.07 6.773 1 98.94 154 CYS B CA 1
ATOM 3228 C C . CYS B 1 154 ? -6.418 6.156 7.816 1 98.94 154 CYS B C 1
ATOM 3230 O O . CYS B 1 154 ? -7.363 6.816 8.25 1 98.94 154 CYS B O 1
ATOM 3232 N N . TYR B 1 155 ? -5.207 6.316 8.234 1 98.94 155 TYR B N 1
ATOM 3233 C CA . TYR B 1 155 ? -4.891 7.332 9.234 1 98.94 155 TYR B CA 1
ATOM 3234 C C . TYR B 1 155 ? -3.5 7.91 9 1 98.94 155 TYR B C 1
ATOM 3236 O O . TYR B 1 155 ? -2.832 7.559 8.023 1 98.94 155 TYR B O 1
ATOM 3244 N N . GLY B 1 156 ? -3.086 8.938 9.719 1 98.69 156 GLY B N 1
ATOM 3245 C CA . GLY B 1 156 ? -1.793 9.602 9.648 1 98.69 156 GLY B CA 1
ATOM 3246 C C . GLY B 1 156 ? -1.04 9.594 10.969 1 98.69 156 GLY B C 1
ATOM 3247 O O . GLY B 1 156 ? -0.798 8.531 11.539 1 98.69 156 GLY B O 1
ATOM 3248 N N . ASP B 1 157 ? -0.625 10.602 11.453 1 98.69 157 ASP B N 1
ATOM 3249 C CA . ASP B 1 157 ? -0.1 10.859 12.789 1 98.69 157 ASP B CA 1
ATOM 3250 C C . ASP B 1 157 ? 1.312 10.297 12.945 1 98.69 157 ASP B C 1
ATOM 3252 O O . ASP B 1 157 ? 2.207 10.984 13.445 1 98.69 157 ASP B O 1
ATOM 3256 N N . ILE B 1 158 ? 1.609 9.109 12.492 1 98.19 158 ILE B N 1
ATOM 3257 C CA . ILE B 1 158 ? 2.887 8.469 12.789 1 98.19 158 ILE B CA 1
ATOM 3258 C C . ILE B 1 158 ? 3.879 8.75 11.664 1 98.19 158 ILE B C 1
ATOM 3260 O O . ILE B 1 158 ? 5.062 8.422 11.773 1 98.19 158 ILE B O 1
ATOM 3264 N N . HIS B 1 159 ? 3.527 9.328 10.57 1 98.5 159 HIS B N 1
ATOM 3265 C CA . HIS B 1 159 ? 4.348 9.805 9.461 1 98.5 159 HIS B CA 1
ATOM 3266 C C . HIS B 1 159 ? 5.035 8.641 8.75 1 98.5 159 HIS B C 1
ATOM 3268 O O . HIS B 1 159 ? 6.082 8.82 8.125 1 98.5 159 HIS B O 1
ATOM 3274 N N . ASN B 1 160 ? 4.578 7.418 8.93 1 97.88 160 ASN B N 1
ATOM 3275 C CA . ASN B 1 160 ? 5.055 6.199 8.289 1 97.88 160 ASN B CA 1
ATOM 3276 C C . ASN B 1 160 ? 3.99 5.582 7.391 1 97.88 160 ASN B C 1
ATOM 3278 O O . ASN B 1 160 ? 2.973 5.082 7.875 1 97.88 160 ASN B O 1
ATOM 3282 N N . ALA B 1 161 ? 4.277 5.594 6.113 1 98.75 161 ALA B N 1
ATOM 3283 C CA . ALA B 1 161 ? 3.295 5.055 5.176 1 98.75 161 ALA B CA 1
ATOM 3284 C C . ALA B 1 161 ? 3.385 3.533 5.098 1 98.75 161 ALA B C 1
ATOM 3286 O O . ALA B 1 161 ? 4.477 2.975 4.965 1 98.75 161 ALA B O 1
ATOM 3287 N N . TYR B 1 162 ? 2.271 2.844 5.168 1 98.88 162 TYR B N 1
ATOM 3288 C CA . TYR B 1 162 ? 2.244 1.393 5.027 1 98.88 162 TYR B CA 1
ATOM 3289 C C . TYR B 1 162 ? 0.83 0.899 4.742 1 98.88 162 TYR B C 1
ATOM 3291 O O . TYR B 1 162 ? -0.138 1.646 4.902 1 98.88 162 TYR B O 1
ATOM 3299 N N . ILE B 1 163 ? 0.666 -0.284 4.25 1 98.94 163 ILE B N 1
ATOM 3300 C CA . ILE B 1 163 ? -0.587 -1.02 4.117 1 98.94 163 ILE B CA 1
ATOM 3301 C C . ILE B 1 163 ? -0.42 -2.428 4.68 1 98.94 163 ILE B C 1
ATOM 3303 O O . ILE B 1 163 ? 0.528 -3.135 4.332 1 98.94 163 ILE B O 1
ATOM 3307 N N . GLN B 1 164 ? -1.307 -2.777 5.527 1 98.62 164 GLN B N 1
ATOM 3308 C CA . GLN B 1 164 ? -1.384 -4.129 6.07 1 98.62 164 GLN B CA 1
ATOM 3309 C C . GLN B 1 164 ? -2.783 -4.715 5.895 1 98.62 164 GLN B C 1
ATOM 3311 O O . GLN B 1 164 ? -3.781 -4.004 6.047 1 98.62 164 GLN B O 1
ATOM 3316 N N . ASN B 1 165 ? -2.814 -5.945 5.555 1 98.12 165 ASN B N 1
ATOM 3317 C CA . ASN B 1 165 ? -4.059 -6.699 5.492 1 98.12 165 ASN B CA 1
ATOM 3318 C C . ASN B 1 165 ? -4.043 -7.887 6.453 1 98.12 165 ASN B C 1
ATOM 3320 O O . ASN B 1 165 ? -3.098 -8.672 6.461 1 98.12 165 ASN B O 1
ATOM 3324 N N . PHE B 1 166 ? -5.004 -7.945 7.266 1 95.31 166 PHE B N 1
ATOM 3325 C CA . PHE B 1 166 ? -5.113 -9.039 8.219 1 95.31 166 PHE B CA 1
ATOM 3326 C C . PHE B 1 166 ? -6.547 -9.188 8.719 1 95.31 166 PHE B C 1
ATOM 3328 O O . PHE B 1 166 ? -7.258 -8.195 8.875 1 95.31 166 PHE B O 1
ATOM 3335 N N . LYS B 1 167 ? -7.027 -10.422 8.867 1 93.88 167 LYS B N 1
ATOM 3336 C CA . LYS B 1 167 ? -8.32 -10.766 9.453 1 93.88 167 LYS B CA 1
ATOM 3337 C C . LYS B 1 167 ? -9.461 -10.117 8.664 1 93.88 167 LYS B C 1
ATOM 3339 O O . LYS B 1 167 ? -10.414 -9.594 9.258 1 93.88 167 LYS B O 1
ATOM 3344 N N . GLY B 1 168 ? -9.281 -10.039 7.406 1 96.62 168 GLY B N 1
ATOM 3345 C CA . GLY B 1 168 ? -10.336 -9.523 6.547 1 96.62 168 GLY B CA 1
ATOM 3346 C C . GLY B 1 168 ? -10.375 -8.008 6.488 1 96.62 168 GLY B C 1
ATOM 3347 O O . GLY B 1 168 ? -11.281 -7.434 5.891 1 96.62 168 GLY B O 1
ATOM 3348 N N . LYS B 1 169 ? -9.375 -7.359 7.121 1 98 169 LYS B N 1
ATOM 3349 C CA . LYS B 1 169 ? -9.375 -5.902 7.234 1 98 169 LYS B CA 1
ATOM 3350 C C . LYS B 1 169 ? -8.102 -5.305 6.633 1 98 169 LYS B C 1
ATOM 3352 O O . LYS B 1 169 ? -7.105 -6.008 6.457 1 98 169 LYS B O 1
ATOM 3357 N N . THR B 1 170 ? -8.18 -4.051 6.238 1 98.88 170 THR B N 1
ATOM 3358 C CA . THR B 1 170 ? -7.031 -3.334 5.691 1 98.88 170 THR B CA 1
ATOM 3359 C C . THR B 1 170 ? -6.707 -2.107 6.539 1 98.88 170 THR B C 1
ATOM 3361 O O . THR B 1 170 ? -7.578 -1.278 6.805 1 98.88 170 THR B O 1
ATOM 3364 N N . LEU B 1 171 ? -5.508 -2.027 6.992 1 98.88 171 LEU B N 1
ATOM 3365 C CA . LEU B 1 171 ? -4.988 -0.886 7.738 1 98.88 171 LEU B CA 1
ATOM 3366 C C . LEU B 1 171 ? -3.953 -0.126 6.914 1 98.88 171 LEU B C 1
ATOM 3368 O O . LEU B 1 171 ? -2.969 -0.709 6.453 1 98.88 171 LEU B O 1
ATOM 3372 N N . CYS B 1 172 ? -4.203 1.158 6.719 1 98.88 172 CYS B N 1
ATOM 3373 C CA . CYS B 1 172 ? -3.336 1.984 5.891 1 98.88 172 CYS B CA 1
ATOM 3374 C C . CYS B 1 172 ? -2.938 3.262 6.617 1 98.88 172 CYS B C 1
ATOM 3376 O O . CYS B 1 172 ? -3.789 3.953 7.18 1 98.88 172 CYS B O 1
ATOM 3378 N N . ASN B 1 173 ? -1.684 3.561 6.723 1 98.94 173 ASN B N 1
ATOM 3379 C CA . ASN B 1 173 ? -1.201 4.902 7.031 1 98.94 173 ASN B CA 1
ATOM 3380 C C . ASN B 1 173 ? -0.688 5.613 5.781 1 98.94 173 ASN B C 1
ATOM 3382 O O . ASN B 1 173 ? 0.12 5.062 5.035 1 98.94 173 ASN B O 1
ATOM 3386 N N . VAL B 1 174 ? -1.115 6.812 5.613 1 98.88 174 VAL B N 1
ATOM 3387 C CA . VAL B 1 174 ? -0.855 7.477 4.34 1 98.88 174 VAL B CA 1
ATOM 3388 C C . VAL B 1 174 ? 0.499 8.18 4.391 1 98.88 174 VAL B C 1
ATOM 3390 O O . VAL B 1 174 ? 0.947 8.75 3.393 1 98.88 174 VAL B O 1
ATOM 3393 N N . GLY B 1 175 ? 1.168 8.125 5.508 1 98.69 175 GLY B N 1
ATOM 3394 C CA . GLY B 1 175 ? 2.432 8.828 5.691 1 98.69 175 GLY B CA 1
ATOM 3395 C C . GLY B 1 175 ? 2.258 10.305 5.984 1 98.69 175 GLY B C 1
ATOM 3396 O O . GLY B 1 175 ? 1.328 10.695 6.691 1 98.69 175 GLY B O 1
ATOM 3397 N N . SER B 1 176 ? 3.203 11.07 5.582 1 98.88 176 SER B N 1
ATOM 3398 C CA . SER B 1 176 ? 3.211 12.516 5.812 1 98.88 176 SER B CA 1
ATOM 3399 C C . SER B 1 176 ? 3.615 13.273 4.555 1 98.88 176 SER B C 1
ATOM 3401 O O . SER B 1 176 ? 4.543 12.867 3.85 1 98.88 176 SER B O 1
ATOM 3403 N N . VAL B 1 177 ? 2.881 14.266 4.316 1 98.94 177 VAL B N 1
ATOM 3404 C CA . VAL B 1 177 ? 3.26 15.18 3.24 1 98.94 177 VAL B CA 1
ATOM 3405 C C . VAL B 1 177 ? 4.504 15.969 3.646 1 98.94 177 VAL B C 1
ATOM 3407 O O . VAL B 1 177 ? 5.48 16.031 2.898 1 98.94 177 VAL B O 1
ATOM 3410 N N . GLY B 1 178 ? 4.5 16.469 4.852 1 98.81 178 GLY B N 1
ATOM 3411 C CA . GLY B 1 178 ? 5.48 17.5 5.184 1 98.81 178 GLY B CA 1
ATOM 3412 C C . GLY B 1 178 ? 6.707 16.938 5.887 1 98.81 178 GLY B C 1
ATOM 3413 O O . GLY B 1 178 ? 7.789 17.531 5.812 1 98.81 178 GLY B O 1
ATOM 3414 N N . ASN B 1 179 ? 6.52 15.859 6.621 1 98.19 179 ASN B N 1
ATOM 3415 C CA . ASN B 1 179 ? 7.59 15.32 7.457 1 98.19 179 ASN B CA 1
ATOM 3416 C C . ASN B 1 179 ? 7.59 13.797 7.461 1 98.19 179 ASN B C 1
ATOM 3418 O O . ASN B 1 179 ? 7.445 13.172 8.516 1 98.19 179 ASN B O 1
ATOM 3422 N N . PRO B 1 180 ? 7.844 13.195 6.297 1 98.31 180 PRO B N 1
ATOM 3423 C CA . PRO B 1 180 ? 7.898 11.734 6.289 1 98.31 180 PRO B CA 1
ATOM 3424 C C . PRO B 1 180 ? 9.062 11.18 7.105 1 98.31 180 PRO B C 1
ATOM 3426 O O . PRO B 1 180 ? 10.141 11.789 7.145 1 98.31 180 PRO B O 1
ATOM 3429 N N . LEU B 1 181 ? 8.875 10 7.656 1 97.62 181 LEU B N 1
ATOM 3430 C CA . LEU B 1 181 ? 9.875 9.531 8.609 1 97.62 181 LEU B CA 1
ATOM 3431 C C . LEU B 1 181 ? 10.438 8.18 8.188 1 97.62 181 LEU B C 1
ATOM 3433 O O . LEU B 1 181 ? 10.961 7.434 9.016 1 97.62 181 LEU B O 1
ATOM 3437 N N . GLU B 1 182 ? 10.32 7.766 6.93 1 97 182 GLU B N 1
ATOM 3438 C CA . GLU B 1 182 ? 10.945 6.555 6.402 1 97 182 GLU B CA 1
ATOM 3439 C C . GLU B 1 182 ? 11.734 6.852 5.133 1 97 182 GLU B C 1
ATOM 3441 O O . GLU B 1 182 ? 12.805 6.281 4.918 1 97 182 GLU B O 1
ATOM 3446 N N . ILE B 1 183 ? 11.18 7.637 4.277 1 97.94 183 ILE B N 1
ATOM 3447 C CA . ILE B 1 183 ? 11.727 8.117 3.012 1 97.94 183 ILE B CA 1
ATOM 3448 C C . ILE B 1 183 ? 11.555 9.625 2.916 1 97.94 183 ILE B C 1
ATOM 3450 O O . ILE B 1 183 ? 10.508 10.164 3.273 1 97.94 183 ILE B O 1
ATOM 3454 N N . THR B 1 184 ? 12.492 10.406 2.482 1 98.12 184 THR B N 1
ATOM 3455 C CA . THR B 1 184 ? 12.492 11.859 2.574 1 98.12 184 THR B CA 1
ATOM 3456 C C . THR B 1 184 ? 11.578 12.469 1.516 1 98.12 184 THR B C 1
ATOM 3458 O O . THR B 1 184 ? 11.469 13.695 1.406 1 98.12 184 THR B O 1
ATOM 3461 N N . GLN B 1 185 ? 10.859 11.695 0.845 1 98.69 185 GLN B N 1
ATOM 3462 C CA . GLN B 1 185 ? 9.898 12.172 -0.147 1 98.69 185 GLN B CA 1
ATOM 3463 C C . GLN B 1 185 ? 8.5 12.266 0.448 1 98.69 185 GLN B C 1
ATOM 3465 O O . GLN B 1 185 ? 8.102 11.43 1.261 1 98.69 185 GLN B O 1
ATOM 3470 N N . ALA B 1 186 ? 7.738 13.289 -0 1 98.94 186 ALA B N 1
ATOM 3471 C CA . ALA B 1 186 ? 6.371 13.461 0.487 1 98.94 186 ALA B CA 1
ATOM 3472 C C . ALA B 1 186 ? 5.512 12.242 0.141 1 98.94 186 ALA B C 1
ATOM 3474 O O . ALA B 1 186 ? 5.672 11.648 -0.927 1 98.94 186 ALA B O 1
ATOM 3475 N N . SER B 1 187 ? 4.613 11.93 1.033 1 98.88 187 SER B N 1
ATOM 3476 C CA . SER B 1 187 ? 3.793 10.734 0.855 1 98.88 187 SER B CA 1
ATOM 3477 C C . SER B 1 187 ? 2.307 11.078 0.916 1 98.88 187 SER B C 1
ATOM 3479 O O . SER B 1 187 ? 1.895 11.953 1.676 1 98.88 187 SER B O 1
ATOM 3481 N N . TYR B 1 188 ? 1.488 10.438 0.128 1 98.94 188 TYR B N 1
ATOM 3482 C CA . TYR B 1 188 ? 0.035 10.43 0.245 1 98.94 188 TYR B CA 1
ATOM 3483 C C . TYR B 1 188 ? -0.554 9.156 -0.344 1 98.94 188 TYR B C 1
ATOM 3485 O O . TYR B 1 188 ? 0.182 8.281 -0.799 1 98.94 188 TYR B O 1
ATOM 3493 N N . ALA B 1 189 ? -1.868 9 -0.228 1 98.94 189 ALA B N 1
ATOM 3494 C CA . ALA B 1 189 ? -2.512 7.789 -0.73 1 98.94 189 ALA B CA 1
ATOM 3495 C C . ALA B 1 189 ? -3.666 8.125 -1.668 1 98.94 189 ALA B C 1
ATOM 3497 O O . ALA B 1 189 ? -4.184 9.25 -1.646 1 98.94 189 ALA B O 1
ATOM 3498 N N . ILE B 1 190 ? -4 7.234 -2.502 1 98.94 190 ILE B N 1
ATOM 3499 C CA . ILE B 1 190 ? -5.195 7.309 -3.334 1 98.94 190 ILE B CA 1
ATOM 3500 C C . ILE B 1 190 ? -6.078 6.086 -3.08 1 98.94 190 ILE B C 1
ATOM 3502 O O . ILE B 1 190 ? -5.602 4.949 -3.119 1 98.94 190 ILE B O 1
ATOM 3506 N N . LEU B 1 191 ? -7.293 6.309 -2.734 1 98.94 191 LEU B N 1
ATOM 3507 C CA . LEU B 1 191 ? -8.32 5.27 -2.709 1 98.94 191 LEU B CA 1
ATOM 3508 C C . LEU B 1 191 ? -9.055 5.199 -4.043 1 98.94 191 LEU B C 1
ATOM 3510 O O . LEU B 1 191 ? -9.453 6.23 -4.594 1 98.94 191 LEU B O 1
ATOM 3514 N N . GLU B 1 192 ? -9.211 4.035 -4.547 1 98.88 192 GLU B N 1
ATOM 3515 C CA . GLU B 1 192 ? -9.883 3.867 -5.832 1 98.88 192 GLU B CA 1
ATOM 3516 C C . GLU B 1 192 ? -10.945 2.771 -5.766 1 98.88 192 GLU B C 1
ATOM 3518 O O . GLU B 1 192 ? -10.672 1.659 -5.312 1 98.88 192 GLU B O 1
ATOM 3523 N N . GLY B 1 193 ? -12.109 2.967 -6.141 1 98.56 193 GLY B N 1
ATOM 3524 C CA . GLY B 1 193 ? -13.258 2.08 -6.172 1 98.56 193 GLY B CA 1
ATOM 3525 C C . GLY B 1 193 ? -14.539 2.775 -6.605 1 98.56 193 GLY B C 1
ATOM 3526 O O . GLY B 1 193 ? -14.492 3.854 -7.199 1 98.56 193 GLY B O 1
ATOM 3527 N N . GLU B 1 194 ? -15.648 2.145 -6.449 1 98.56 194 GLU B N 1
ATOM 3528 C CA . GLU B 1 194 ? -16.953 2.74 -6.742 1 98.56 194 GLU B CA 1
ATOM 3529 C C . GLU B 1 194 ? -17.547 3.389 -5.496 1 98.56 194 GLU B C 1
ATOM 3531 O O . GLU B 1 194 ? -18.094 2.697 -4.625 1 98.56 194 GLU B O 1
ATOM 3536 N N . TYR B 1 195 ? -17.516 4.695 -5.48 1 98.06 195 TYR B N 1
ATOM 3537 C CA . TYR B 1 195 ? -17.969 5.469 -4.328 1 98.06 195 TYR B CA 1
ATOM 3538 C C . TYR B 1 195 ? -19.469 5.289 -4.105 1 98.06 195 TYR B C 1
ATOM 3540 O O . TYR B 1 195 ? -20.266 5.375 -5.051 1 98.06 195 TYR B O 1
ATOM 3548 N N . GLY B 1 196 ? -19.875 4.977 -2.902 1 97.69 196 GLY B N 1
ATOM 3549 C CA . GLY B 1 196 ? -21.266 4.879 -2.531 1 97.69 196 GLY B CA 1
ATOM 3550 C C . GLY B 1 196 ? -21.891 3.531 -2.859 1 97.69 196 GLY B C 1
ATOM 3551 O O . GLY B 1 196 ? -23.047 3.281 -2.551 1 97.69 196 GLY B O 1
ATOM 3552 N N . LEU B 1 197 ? -21.156 2.672 -3.494 1 96.94 197 LEU B N 1
ATOM 3553 C CA . LEU B 1 197 ? -21.672 1.364 -3.873 1 96.94 197 LEU B CA 1
ATOM 3554 C C . LEU B 1 197 ? -21.516 0.362 -2.736 1 96.94 197 LEU B C 1
ATOM 3556 O O . LEU B 1 197 ? -20.406 0.155 -2.24 1 96.94 197 LEU B O 1
ATOM 3560 N N . GLU B 1 198 ? -22.531 -0.308 -2.381 1 96.75 198 GLU B N 1
ATOM 3561 C CA . GLU B 1 198 ? -22.5 -1.257 -1.272 1 96.75 198 GLU B CA 1
ATOM 3562 C C . GLU B 1 198 ? -22.125 -2.656 -1.751 1 96.75 198 GLU B C 1
ATOM 3564 O O . GLU B 1 198 ? -21.703 -3.494 -0.955 1 96.75 198 GLU B O 1
ATOM 3569 N N . GLU B 1 199 ? -22.281 -2.846 -3.029 1 97.19 199 GLU B N 1
ATOM 3570 C CA . GLU B 1 199 ? -21.891 -4.129 -3.602 1 97.19 199 GLU B CA 1
ATOM 3571 C C . GLU B 1 199 ? -20.359 -4.254 -3.664 1 97.19 199 GLU B C 1
ATOM 3573 O O . GLU B 1 199 ? -19.672 -3.287 -3.973 1 97.19 199 GLU B O 1
ATOM 3578 N N . THR B 1 200 ? -19.969 -5.473 -3.438 1 97.25 200 THR B N 1
ATOM 3579 C CA . THR B 1 200 ? -18.531 -5.719 -3.451 1 97.25 200 THR B CA 1
ATOM 3580 C C . THR B 1 200 ? -17.969 -5.562 -4.859 1 97.25 200 THR B C 1
ATOM 3582 O O . THR B 1 200 ? -18.5 -6.137 -5.812 1 97.25 200 THR B O 1
ATOM 3585 N N . GLY B 1 201 ? -16.969 -4.742 -5.023 1 98.12 201 GLY B N 1
ATOM 3586 C CA . GLY B 1 201 ? -16.234 -4.555 -6.266 1 98.12 201 GLY B CA 1
ATOM 3587 C C . GLY B 1 201 ? -14.742 -4.383 -6.066 1 98.12 201 GLY B C 1
ATOM 3588 O O . GLY B 1 201 ? -14.242 -4.52 -4.949 1 98.12 201 GLY B O 1
ATOM 3589 N N . SER B 1 202 ? -14.086 -4.148 -7.219 1 98.62 202 SER B N 1
ATOM 3590 C CA . SER B 1 202 ? -12.648 -3.9 -7.141 1 98.62 202 SER B CA 1
ATOM 3591 C C . SER B 1 202 ? -12.352 -2.648 -6.328 1 98.62 202 SER B C 1
ATOM 3593 O O . SER B 1 202 ? -13.062 -1.647 -6.43 1 98.62 202 SER B O 1
ATOM 3595 N N . PHE B 1 203 ? -11.383 -2.771 -5.465 1 98.75 203 PHE B N 1
ATOM 3596 C CA . PHE B 1 203 ? -10.953 -1.68 -4.598 1 98.75 203 PHE B CA 1
ATOM 3597 C C . PHE B 1 203 ? -9.438 -1.663 -4.457 1 98.75 203 PHE B C 1
ATOM 3599 O O . PHE B 1 203 ? -8.797 -2.717 -4.461 1 98.75 203 PHE B O 1
ATOM 3606 N N . SER B 1 204 ? -8.883 -0.448 -4.383 1 98.81 204 SER B N 1
ATOM 3607 C CA . SER B 1 204 ? -7.43 -0.425 -4.258 1 98.81 204 SER B CA 1
ATOM 3608 C C . SER B 1 204 ? -6.961 0.785 -3.457 1 98.81 204 SER B C 1
ATOM 3610 O O . SER B 1 204 ? -7.688 1.773 -3.334 1 98.81 204 SER B O 1
ATOM 3612 N N . ILE B 1 205 ? -5.855 0.656 -2.852 1 98.94 205 ILE B N 1
ATOM 3613 C CA . ILE B 1 205 ? -5.121 1.724 -2.182 1 98.94 205 ILE B CA 1
ATOM 3614 C C . ILE B 1 205 ? -3.744 1.883 -2.82 1 98.94 205 ILE B C 1
ATOM 3616 O O . ILE B 1 205 ? -3.031 0.898 -3.025 1 98.94 205 ILE B O 1
ATOM 3620 N N . GLN B 1 206 ? -3.459 3.074 -3.186 1 98.94 206 GLN B N 1
ATOM 3621 C CA . GLN B 1 206 ? -2.17 3.43 -3.77 1 98.94 206 GLN B CA 1
ATOM 3622 C C . GLN B 1 206 ? -1.368 4.324 -2.828 1 98.94 206 GLN B C 1
ATOM 3624 O O . GLN B 1 206 ? -1.889 5.316 -2.312 1 98.94 206 GLN B O 1
ATOM 3629 N N . LEU B 1 207 ? -0.134 3.949 -2.514 1 98.94 207 LEU B N 1
ATOM 3630 C CA . LEU B 1 207 ? 0.782 4.832 -1.801 1 98.94 207 LEU B CA 1
ATOM 3631 C C . LEU B 1 207 ? 1.738 5.52 -2.77 1 98.94 207 LEU B C 1
ATOM 3633 O O . LEU B 1 207 ? 2.381 4.859 -3.59 1 98.94 207 LEU B O 1
ATOM 3637 N N . ILE B 1 208 ? 1.834 6.836 -2.68 1 98.88 208 ILE B N 1
ATOM 3638 C CA . ILE B 1 208 ? 2.639 7.613 -3.617 1 98.88 208 ILE B CA 1
ATOM 3639 C C . ILE B 1 208 ? 3.748 8.344 -2.865 1 98.88 208 ILE B C 1
ATOM 3641 O O . ILE B 1 208 ? 3.518 8.883 -1.781 1 98.88 208 ILE B O 1
ATOM 3645 N N . ARG B 1 209 ? 4.902 8.312 -3.424 1 98.88 209 ARG B N 1
ATOM 3646 C CA . ARG B 1 209 ? 6.016 9.156 -3.002 1 98.88 209 ARG B CA 1
ATOM 3647 C C . ARG B 1 209 ? 6.301 10.25 -4.027 1 98.88 209 ARG B C 1
ATOM 3649 O O . ARG B 1 209 ? 6.469 9.961 -5.215 1 98.88 209 ARG B O 1
ATOM 3656 N N . VAL B 1 210 ? 6.406 11.445 -3.535 1 98.88 210 VAL B N 1
ATOM 3657 C CA . VAL B 1 210 ? 6.594 12.602 -4.406 1 98.88 210 VAL B CA 1
ATOM 3658 C C . VAL B 1 210 ? 7.828 13.383 -3.969 1 98.88 210 VAL B C 1
ATOM 3660 O O . VAL B 1 210 ? 7.867 13.922 -2.859 1 98.88 210 VAL B O 1
ATOM 3663 N N . PRO B 1 211 ? 8.812 13.438 -4.828 1 98.62 211 PRO B N 1
ATOM 3664 C CA . PRO B 1 211 ? 9.922 14.328 -4.496 1 98.62 211 PRO B CA 1
ATOM 3665 C C . PRO B 1 211 ? 9.508 15.789 -4.414 1 98.62 211 PRO B C 1
ATOM 3667 O O . PRO B 1 211 ? 8.57 16.219 -5.105 1 98.62 211 PRO B O 1
ATOM 3670 N N . TYR B 1 212 ? 10.18 16.516 -3.551 1 98.81 212 TYR B N 1
ATOM 3671 C CA . TYR B 1 212 ? 9.969 17.969 -3.447 1 98.81 212 TYR B CA 1
ATOM 3672 C C . TYR B 1 212 ? 11.281 18.688 -3.143 1 98.81 212 TYR B C 1
ATOM 3674 O O . TYR B 1 212 ? 12.305 18.047 -2.883 1 98.81 212 TYR B O 1
ATOM 3682 N N . ASP B 1 213 ? 11.273 19.969 -3.25 1 98.75 213 ASP B N 1
ATOM 3683 C CA . ASP B 1 213 ? 12.477 20.766 -3.045 1 98.75 213 ASP B CA 1
ATOM 3684 C C . ASP B 1 213 ? 12.781 20.922 -1.559 1 98.75 213 ASP B C 1
ATOM 3686 O O . ASP B 1 213 ? 12.438 21.938 -0.948 1 98.75 213 ASP B O 1
ATOM 3690 N N . ILE B 1 214 ? 13.562 19.984 -1.029 1 98.75 214 ILE B N 1
ATOM 3691 C CA . ILE B 1 214 ? 13.891 19.953 0.39 1 98.75 214 ILE B CA 1
ATOM 3692 C C . ILE B 1 214 ? 14.789 21.156 0.732 1 98.75 214 ILE B C 1
ATOM 3694 O O . ILE B 1 214 ? 14.656 21.75 1.802 1 98.75 214 ILE B O 1
ATOM 3698 N N . GLU B 1 215 ? 15.664 21.469 -0.15 1 98.69 215 GLU B N 1
ATOM 3699 C CA . GLU B 1 215 ? 16.531 22.625 0.075 1 98.69 215 GLU B CA 1
ATOM 3700 C C . GLU B 1 215 ? 15.711 23.906 0.243 1 98.69 215 GLU B C 1
ATOM 3702 O O . GLU B 1 215 ? 16 24.719 1.115 1 98.69 215 GLU B O 1
ATOM 3707 N N . LEU B 1 216 ? 14.742 24.047 -0.622 1 98.88 216 LEU B N 1
ATOM 3708 C CA . LEU B 1 216 ? 13.859 25.203 -0.5 1 98.88 216 LEU B CA 1
ATOM 3709 C C . LEU B 1 216 ? 13.109 25.172 0.827 1 98.88 216 LEU B C 1
ATOM 3711 O O . LEU B 1 216 ? 12.969 26.203 1.486 1 98.88 216 LEU B O 1
ATOM 3715 N N . ALA B 1 217 ? 12.578 24.031 1.254 1 98.88 217 ALA B N 1
ATOM 3716 C CA . ALA B 1 217 ? 11.867 23.906 2.521 1 98.88 217 ALA B CA 1
ATOM 3717 C C . ALA B 1 217 ? 12.75 24.312 3.693 1 98.88 217 ALA B C 1
ATOM 3719 O O . ALA B 1 217 ? 12.305 25.016 4.602 1 98.88 217 ALA B O 1
ATOM 3720 N N . VAL B 1 218 ? 13.992 23.891 3.621 1 98.62 218 VAL B N 1
ATOM 3721 C CA . VAL B 1 218 ? 14.953 24.219 4.668 1 98.62 218 VAL B CA 1
ATOM 3722 C C . VAL B 1 218 ? 15.242 25.719 4.672 1 98.62 218 VAL B C 1
ATOM 3724 O O . VAL B 1 218 ? 15.289 26.344 5.734 1 98.62 218 VAL B O 1
ATOM 3727 N N . LYS B 1 219 ? 15.445 26.25 3.51 1 98.75 219 LYS B N 1
ATOM 3728 C CA . LYS B 1 219 ? 15.703 27.688 3.385 1 98.75 219 LYS B CA 1
ATOM 3729 C C . LYS B 1 219 ? 14.562 28.5 3.98 1 98.75 219 LYS B C 1
ATOM 3731 O O . LYS B 1 219 ? 14.789 29.453 4.727 1 98.75 219 LYS B O 1
ATOM 3736 N N . LEU B 1 220 ? 13.359 28.125 3.66 1 98.69 220 LEU B N 1
ATOM 3737 C CA . LEU B 1 220 ? 12.188 28.828 4.16 1 98.69 220 LEU B CA 1
ATOM 3738 C C . LEU B 1 220 ? 12.086 28.719 5.68 1 98.69 220 LEU B C 1
ATOM 3740 O O . LEU B 1 220 ? 11.703 29.672 6.355 1 98.69 220 LEU B O 1
ATOM 3744 N N . ALA B 1 221 ? 12.383 27.562 6.203 1 98.5 221 ALA B N 1
ATOM 3745 C CA . ALA B 1 221 ? 12.383 27.375 7.652 1 98.5 221 ALA B CA 1
ATOM 3746 C C . ALA B 1 221 ? 13.398 28.281 8.328 1 98.5 221 ALA B C 1
ATOM 3748 O O . ALA B 1 221 ? 13.094 28.922 9.336 1 98.5 221 ALA B O 1
ATOM 3749 N N . LYS B 1 222 ? 14.562 28.391 7.781 1 98.38 222 LYS B N 1
ATOM 3750 C CA . LYS B 1 222 ? 15.617 29.25 8.312 1 98.38 222 LYS B CA 1
ATOM 3751 C C . LYS B 1 222 ? 15.195 30.719 8.281 1 98.38 222 LYS B C 1
ATOM 3753 O O . LYS B 1 222 ? 15.391 31.438 9.258 1 98.38 222 LYS B O 1
ATOM 3758 N N . GLU B 1 223 ? 14.602 31.094 7.234 1 98.31 223 GLU B N 1
ATOM 3759 C CA . GLU B 1 223 ? 14.211 32.469 7.039 1 98.31 223 GLU B CA 1
ATOM 3760 C C . GLU B 1 223 ? 13.062 32.875 7.965 1 98.31 223 GLU B C 1
ATOM 3762 O O . GLU B 1 223 ? 12.914 34.031 8.32 1 98.31 223 GLU B O 1
ATOM 3767 N N . SER B 1 224 ? 12.281 31.938 8.391 1 97.12 224 SER B N 1
ATOM 3768 C CA . SER B 1 224 ? 11.094 32.219 9.203 1 97.12 224 SER B CA 1
ATOM 3769 C C . SER B 1 224 ? 11.469 32.5 10.648 1 97.12 224 SER B C 1
ATOM 3771 O O . SER B 1 224 ? 10.68 33.094 11.391 1 97.12 224 SER B O 1
ATOM 3773 N N . GLY B 1 225 ? 12.672 32.062 11.078 1 96.06 225 GLY B N 1
ATOM 3774 C CA . GLY B 1 225 ? 13.062 32.188 12.477 1 96.06 225 GLY B CA 1
ATOM 3775 C C . GLY B 1 225 ? 12.289 31.266 13.391 1 96.06 225 GLY B C 1
ATOM 3776 O O . GLY B 1 225 ? 12.125 31.547 14.578 1 96.06 225 GLY B O 1
ATOM 3777 N N . MET B 1 226 ? 11.852 30.125 12.828 1 96.44 226 MET B N 1
ATOM 3778 C CA . MET B 1 226 ? 11.039 29.203 13.609 1 96.44 226 MET B CA 1
ATOM 3779 C C . MET B 1 226 ? 11.875 28.531 14.695 1 96.44 226 MET B C 1
ATOM 3781 O O . MET B 1 226 ? 13.086 28.359 14.531 1 96.44 226 MET B O 1
ATOM 3785 N N . PRO B 1 227 ? 11.18 28.219 15.789 1 96.44 227 PRO B N 1
ATOM 3786 C CA . PRO B 1 227 ? 11.875 27.406 16.797 1 96.44 227 PRO B CA 1
ATOM 3787 C C . PRO B 1 227 ? 12.07 25.969 16.344 1 96.44 227 PRO B C 1
ATOM 3789 O O . PRO B 1 227 ? 11.477 25.531 15.359 1 96.44 227 PRO B O 1
ATOM 3792 N N . ASP B 1 228 ? 13 25.234 17.031 1 96 228 ASP B N 1
ATOM 3793 C CA . ASP B 1 228 ? 13.266 23.828 16.812 1 96 228 ASP B CA 1
ATOM 3794 C C . ASP B 1 228 ? 13.648 23.562 15.352 1 96 228 ASP B C 1
ATOM 3796 O O . ASP B 1 228 ? 13.164 22.609 14.734 1 96 228 ASP B O 1
ATOM 3800 N N . LEU B 1 229 ? 14.445 24.5 14.867 1 97.19 229 LEU B N 1
ATOM 3801 C CA . LEU B 1 229 ? 14.859 24.469 13.469 1 97.19 229 LEU B CA 1
ATOM 3802 C C . LEU B 1 229 ? 15.656 23.203 13.172 1 97.19 229 LEU B C 1
ATOM 3804 O O . LEU B 1 229 ? 15.391 22.516 12.18 1 97.19 229 LEU B O 1
ATOM 3808 N N . GLU B 1 230 ? 16.609 22.844 13.984 1 96.75 230 GLU B N 1
ATOM 3809 C CA . GLU B 1 230 ? 17.531 21.734 13.727 1 96.75 230 GLU B CA 1
ATOM 3810 C C . GLU B 1 230 ? 16.797 20.406 13.664 1 96.75 230 GLU B C 1
ATOM 3812 O O . GLU B 1 230 ? 16.984 19.625 12.727 1 96.75 230 GLU B O 1
ATOM 3817 N N . PRO B 1 231 ? 15.93 20.172 14.641 1 96.62 231 PRO B N 1
ATOM 3818 C CA . PRO B 1 231 ? 15.172 18.922 14.547 1 96.62 231 PRO B CA 1
ATOM 3819 C C . PRO B 1 231 ? 14.305 18.859 13.297 1 96.62 231 PRO B C 1
ATOM 3821 O O . PRO B 1 231 ? 14.133 17.781 12.711 1 96.62 231 PRO B O 1
ATOM 3824 N N . TYR B 1 232 ? 13.727 19.969 12.914 1 97.62 232 TYR B N 1
ATOM 3825 C CA . TYR B 1 232 ? 12.914 20.016 11.695 1 97.62 232 TYR B CA 1
ATOM 3826 C C . TYR B 1 232 ? 13.75 19.672 10.469 1 97.62 232 TYR B C 1
ATOM 3828 O O . TYR B 1 232 ? 13.352 18.844 9.656 1 97.62 232 TYR B O 1
ATOM 3836 N N . ILE B 1 233 ? 14.875 20.25 10.367 1 98 233 ILE B N 1
ATOM 3837 C CA . ILE B 1 233 ? 15.781 20.016 9.242 1 98 233 ILE B CA 1
ATOM 3838 C C . ILE B 1 233 ? 16.219 18.562 9.219 1 98 233 ILE B C 1
ATOM 3840 O O . ILE B 1 233 ? 16.266 17.938 8.156 1 98 233 ILE B O 1
ATOM 3844 N N . GLN B 1 234 ? 16.484 18.031 10.336 1 97.25 234 GLN B N 1
ATOM 3845 C CA . GLN B 1 234 ? 16.906 16.641 10.438 1 97.25 234 GLN B CA 1
ATOM 3846 C C . GLN B 1 234 ? 15.82 15.703 9.891 1 97.25 234 GLN B C 1
ATOM 3848 O O . GLN B 1 234 ? 16.109 14.773 9.141 1 97.25 234 GLN B O 1
ATOM 3853 N N . GLU B 1 235 ? 14.57 15.953 10.258 1 97.56 235 GLU B N 1
ATOM 3854 C CA . GLU B 1 235 ? 13.477 15.117 9.766 1 97.56 235 GLU B CA 1
ATOM 3855 C C . GLU B 1 235 ? 13.367 15.195 8.242 1 97.56 235 GLU B C 1
ATOM 3857 O O . GLU B 1 235 ? 13.195 14.172 7.578 1 97.56 235 GLU B O 1
ATOM 3862 N N . LEU B 1 236 ? 13.523 16.406 7.699 1 98.38 236 LEU B N 1
ATOM 3863 C CA . LEU B 1 236 ? 13.328 16.594 6.266 1 98.38 236 LEU B CA 1
ATOM 3864 C C . LEU B 1 236 ? 14.445 15.938 5.469 1 98.38 236 LEU B C 1
ATOM 3866 O O . LEU B 1 236 ? 14.211 15.406 4.383 1 98.38 236 LEU B O 1
ATOM 3870 N N . THR B 1 237 ? 15.656 15.93 6.02 1 97.88 237 THR B N 1
ATOM 3871 C CA . THR B 1 237 ? 16.812 15.547 5.227 1 97.88 237 THR B CA 1
ATOM 3872 C C . THR B 1 237 ? 17.156 14.078 5.457 1 97.88 237 THR B C 1
ATOM 3874 O O . THR B 1 237 ? 17.875 13.469 4.652 1 97.88 237 THR B O 1
ATOM 3877 N N . THR B 1 238 ? 16.609 13.469 6.602 1 97 238 THR B N 1
ATOM 3878 C CA . THR B 1 238 ? 17.062 12.117 6.914 1 97 238 THR B CA 1
ATOM 3879 C C . THR B 1 238 ? 15.859 11.18 7.07 1 97 238 THR B C 1
ATOM 3881 O O . THR B 1 238 ? 16.016 9.953 7.082 1 97 238 THR B O 1
ATOM 3884 N N . ALA B 1 239 ? 14.656 11.758 7.25 1 97 239 ALA B N 1
ATOM 3885 C CA . ALA B 1 239 ? 13.438 11 7.52 1 97 239 ALA B CA 1
ATOM 3886 C C . ALA B 1 239 ? 13.547 10.242 8.844 1 97 239 ALA B C 1
ATOM 3888 O O . ALA B 1 239 ? 12.969 9.164 9 1 97 239 ALA B O 1
ATOM 3889 N N . ARG B 1 240 ? 14.352 10.828 9.711 1 93.19 240 ARG B N 1
ATOM 3890 C CA . ARG B 1 240 ? 14.461 10.281 11.062 1 93.19 240 ARG B CA 1
ATOM 3891 C C . ARG B 1 240 ? 13.711 11.148 12.07 1 93.19 240 ARG B C 1
ATOM 3893 O O . ARG B 1 240 ? 13.859 12.367 12.078 1 93.19 240 ARG B O 1
ATOM 3900 N N . TYR B 1 241 ? 12.914 10.43 12.852 1 90.56 241 TYR B N 1
ATOM 3901 C CA . TYR B 1 241 ? 12.094 11.125 13.836 1 90.56 241 TYR B CA 1
ATOM 3902 C C . TYR B 1 241 ? 12.961 11.922 14.805 1 90.56 241 TYR B C 1
ATOM 3904 O O . TYR B 1 241 ? 13.961 11.406 15.328 1 90.56 241 TYR B O 1
ATOM 3912 N N . ARG B 1 242 ? 12.641 13.031 15.07 1 83.38 242 ARG B N 1
ATOM 3913 C CA . ARG B 1 242 ? 13.406 13.969 15.883 1 83.38 242 ARG B CA 1
ATOM 3914 C C . ARG B 1 242 ? 13.477 13.5 17.328 1 83.38 242 ARG B C 1
ATOM 3916 O O . ARG B 1 242 ? 14.375 13.906 18.078 1 83.38 242 ARG B O 1
ATOM 3923 N N . GLY B 1 243 ? 12.461 12.578 17.672 1 75.25 243 GLY B N 1
ATOM 3924 C CA . GLY B 1 243 ? 12.484 12.125 19.047 1 75.25 243 GLY B CA 1
ATOM 3925 C C . GLY B 1 243 ? 13.438 10.961 19.281 1 75.25 243 GLY B C 1
ATOM 3926 O O . GLY B 1 243 ? 13.664 10.562 20.422 1 75.25 243 GLY B O 1
ATOM 3927 N N . ILE B 1 244 ? 13.883 10.445 18.141 1 63.78 244 ILE B N 1
ATOM 3928 C CA . ILE B 1 244 ? 14.852 9.367 18.297 1 63.78 244 ILE B CA 1
ATOM 3929 C C . ILE B 1 244 ? 16.25 9.945 18.516 1 63.78 244 ILE B C 1
ATOM 3931 O O . ILE B 1 244 ? 16.781 10.648 17.656 1 63.78 244 ILE B O 1
ATOM 3935 N N . LYS B 1 245 ? 16.531 10.133 19.75 1 48.72 245 LYS B N 1
ATOM 3936 C CA . LYS B 1 245 ? 17.859 10.609 20.141 1 48.72 245 LYS B CA 1
ATOM 3937 C C . LYS B 1 245 ? 18.922 9.555 19.859 1 48.72 245 LYS B C 1
ATOM 3939 O O . LYS B 1 245 ? 18.703 8.367 20.078 1 48.72 245 LYS B O 1
ATOM 3944 N N . GLU B 1 246 ? 19.875 9.773 18.734 1 40.75 246 GLU B N 1
ATOM 3945 C CA . GLU B 1 246 ? 21.016 8.867 18.594 1 40.75 246 GLU B CA 1
ATOM 3946 C C . GLU B 1 246 ? 21.703 8.633 19.938 1 40.75 246 GLU B C 1
ATOM 3948 O O . GLU B 1 246 ? 21.734 9.523 20.781 1 40.75 246 GLU B O 1
#

Radius of gyration: 23.35 Å; Cα contacts (8 Å, |Δi|>4): 1240; chains: 2; bounding box: 51×74×51 Å

Nearest PDB structures (foldseek):
  3qfo-assembly1_B  TM=8.387E-01  e=2.158E-18  Streptococcus pneumoniae R6
  3rqz-assembly2_B  TM=7.578E-01  e=1.314E-16  Sphaerobacter thermophilus DSM 20745
  3rqz-assembly1_A  TM=7.585E-01  e=5.826E-16  Sphaerobacter thermophilus DSM 20745
  2qjc-assembly1_A  TM=6.086E-01  e=3.347E-08  Trypanosoma brucei
  1g5b-assembly2_B  TM=5.241E-01  e=3.922E-09  Lambdavirus lambda

Organism: NCBI:txid247480

Secondary structure (DSSP, 8-state):
-EEEEEE---TT-HHHHHHHHHHHHHTT--EEEE-S--SSSSS-HHHHHHHHHHH-SEE---HHHHHTTS----HHHHHHHTTS-HHHHHHHHT--SEEEEEETTEEEEEESS-SS-TT----TTS-HHHHHGGG---TTS--TTTTPPPSEEEE-SS---EEEEETTEEEEE---SS--SSSSSEEEEEEEE-BT--S---EEEEEEEE---HHHHHHHHHHHT-SSHHHHHHHHHH---TT---/-EEEEEE---TT-HHHHHHHHHHHHHTT--EEEE-S--SSSSS-HHHHHHHHHHH-SEE---HHHHHTTS----HHHHHHHTTS-HHHHHHHHT--SEEEEEETTEEEEEESS-SS-TT----TTS-HHHHHGGG---TTS--TTTTPPPSEEEE-SS---EEEEETTEEEEE---SS--SSSSSEEEEEEEE-BT--S---EEEEEEEE---HHHHHHHHHHHT-SSHHHHHHHHHH---TT---

Foldseek 3Di:
DAKEWEAEQQAQQVQLVVQVVVVCVVVVHQEYEYQENQHHLAQGSAVSLVVCVVRHPAYAYAPLLACLLPDDPDPQSVNRNVNHDPVSNVVSNPHAQKDWFDFQQWIEIEHAAAQVDSPDHDDPPPDPVSVVNRQAHDPRGPCVVPRDTTQEYEYEDVQEFDWDDDPSHIYTYQGHSHFHQPDLFGKIKMWDGHTRDNHHDDIDMGIDGTHGDLVVSLVVRVVSPRPPSVLSNCRNVPSHHSPPDD/DAKEWEAEQQAQQVQLVVQVVVVCVVVVHQEYEYQENQHHLAQGSAVSLVVCVVRHPAYAYAPLLACLLPDDPDPQSVNRNVNHDPVSNVVSNPHAQKDWFDFQQFIEIEHAAAQVDSPDHDDPPPDPVSVVNRQAHDPRGPCVVPRDTTQEYEYEDVQEFDWDDDPSHIYTYQGHSHFHQPDLFGKIKMWDGHTRDNHHDDIDMGIDGTHGDLVVSLVVRVVSPRPPSVLSNCRNPPSHHSPPDD